Protein AF-0000000084915950 (afdb_homodimer)

Solvent-accessible surface area (backbone atoms only — not comparable to full-atom values): 34338 Å² total; per-residue (Å²): 123,91,59,50,46,78,40,72,67,52,80,90,44,51,64,62,51,41,55,48,49,73,59,24,27,57,48,52,69,70,73,28,63,78,57,55,53,75,48,46,87,81,41,51,76,55,24,35,36,32,20,43,88,83,65,45,79,61,35,37,31,56,22,21,48,57,92,46,32,37,26,25,22,84,89,46,97,45,32,25,77,32,35,38,86,81,69,47,67,74,57,46,53,49,42,49,33,39,51,22,48,52,37,39,76,69,58,32,62,33,41,36,34,26,47,58,48,61,88,67,26,68,42,54,68,33,53,62,61,50,50,38,57,60,41,64,36,43,76,78,32,45,34,50,22,34,25,27,49,51,81,38,92,70,57,62,36,68,70,45,51,51,21,28,51,47,16,54,75,68,54,50,44,79,43,80,46,87,74,58,58,62,54,42,67,70,37,40,41,56,49,35,37,72,76,68,68,39,73,65,95,58,49,71,70,51,49,53,52,47,28,70,77,34,57,86,28,40,45,37,37,38,27,23,49,82,88,42,80,41,23,34,37,35,34,40,44,46,90,48,33,37,32,46,76,40,74,41,58,67,79,68,78,77,78,53,7,50,62,40,34,50,51,50,43,41,54,70,58,79,46,43,87,30,48,34,44,30,62,40,63,40,52,40,81,72,36,62,27,37,36,43,60,64,42,48,54,51,39,32,63,32,27,30,25,40,57,43,52,32,34,40,32,50,26,81,36,36,66,56,60,58,75,24,64,42,82,127,124,92,58,48,45,77,39,72,68,52,79,89,45,51,64,61,49,41,55,46,50,72,59,26,28,57,51,53,70,71,72,28,62,75,58,54,52,74,49,48,89,80,42,50,75,55,24,35,35,31,20,42,88,84,66,44,78,60,34,38,30,56,22,21,50,56,91,46,33,37,28,26,22,84,89,46,97,46,32,26,77,33,36,39,85,79,68,47,68,76,58,47,55,49,43,52,34,38,49,22,49,52,37,40,76,68,58,31,61,33,41,36,33,26,47,58,50,63,89,66,26,68,42,55,69,33,54,60,61,49,51,37,56,59,42,63,38,43,77,76,33,45,34,51,23,35,26,28,48,50,81,38,92,71,58,63,36,68,70,43,51,49,21,28,50,47,16,54,74,66,53,50,43,78,43,82,47,87,74,58,61,61,53,42,67,70,37,42,41,55,49,34,37,72,76,67,68,40,72,64,95,59,50,73,69,52,49,53,51,48,27,69,76,34,58,87,28,40,46,38,38,36,29,22,50,82,88,42,81,40,24,36,38,35,34,40,43,46,92,47,32,37,34,47,74,42,78,41,56,67,80,66,86,73,75,55,7,49,63,39,34,50,50,49,43,40,54,70,59,78,47,44,87,31,48,34,43,31,62,40,64,40,51,39,82,74,36,61,26,35,35,44,60,64,41,49,55,50,38,32,64,32,25,30,26,40,57,44,52,30,34,40,31,49,24,83,36,36,66,56,61,58,76,22,64,43,81,126

pLDDT: mean 95.5, std 6.34, range [49.03, 98.94]

Nearest PDB structures (foldseek):
  1xe4-assembly1_A  TM=7.058E-01  e=4.282E-13  Weissella viridescens
  7z6k-assembly1_A  TM=6.991E-01  e=2.533E-13  Weissella viridescens
  7z6a-assembly1_A  TM=7.084E-01  e=4.539E-13  Weissella viridescens
  1xf8-assembly1_A  TM=6.839E-01  e=5.408E-13  Weissella viridescens
  2dps-assembly1_A  TM=6.657E-01  e=4.767E-04  Escherichia coli

Sequence (656 aa):
MEKYKVIQYQSEYYSQWNDFVAKAKNATFLFHRDFMEYHKERFQDFSLIIVDNKNRIRALLPANIVGNQLFSHQGLSYGGIIIDDTLKLDKYIILFQSLLQFLERQSISELILKPIPNFYCSNPSEEINYLLHLVKANLFRVDSTATIALKSSFQIDKSRLEGVKKAQILGLKLEKVEDCTHFWNDILIPNLKERHGLNPVHTLDEIHHLKQKFPKNILQFNVYQKEELLAGATVFVNGNVVHVQYISGIGNKNQHGALDFLFYHLLQEEFKDYAYFDFGNSNEEYGTKLNQGLHFWKEGFGARTYVHNFYSVVPKNEYLLNHVIFKKMEKYKVIQYQSEYYSQWNDFVAKAKNATFLFHRDFMEYHKERFQDFSLIIVDNKNRIRALLPANIVGNQLFSHQGLSYGGIIIDDTLKLDKYIILFQSLLQFLERQSISELILKPIPNFYCSNPSEEINYLLHLVKANLFRVDSTATIALKSSFQIDKSRLEGVKKAQILGLKLEKVEDCTHFWNDILIPNLKERHGLNPVHTLDEIHHLKQKFPKNILQFNVYQKEELLAGATVFVNGNVVHVQYISGIGNKNQHGALDFLFYHLLQEEFKDYAYFDFGNSNEEYGTKLNQGLHFWKEGFGARTYVHNFYSVVPKNEYLLNHVIFKK

Radius of gyration: 25.9 Å; Cα contacts (8 Å, |Δi|>4): 1375; chains: 2; bounding box: 64×77×58 Å

Structure (mmCIF, N/CA/C/O backbone):
data_AF-0000000084915950-model_v1
#
loop_
_entity.id
_entity.type
_entity.pdbx_description
1 polymer 'Uncharacterized protein'
#
loop_
_atom_site.group_PDB
_atom_site.id
_atom_site.type_symbol
_atom_site.label_atom_id
_atom_site.label_alt_id
_atom_site.label_comp_id
_atom_site.label_asym_id
_atom_site.label_entity_id
_atom_site.label_seq_id
_atom_site.pdbx_PDB_ins_code
_atom_site.Cartn_x
_atom_site.Cartn_y
_atom_site.Cartn_z
_atom_site.occupancy
_atom_site.B_iso_or_equiv
_atom_site.auth_seq_id
_atom_site.auth_comp_id
_atom_site.auth_asym_id
_atom_site.auth_atom_id
_atom_site.pdbx_PDB_model_num
ATOM 1 N N . MET A 1 1 ? 29.156 -15.398 0.053 1 49.03 1 MET A N 1
ATOM 2 C CA . MET A 1 1 ? 27.875 -14.695 0.084 1 49.03 1 MET A CA 1
ATOM 3 C C . MET A 1 1 ? 28.078 -13.188 0.007 1 49.03 1 MET A C 1
ATOM 5 O O . MET A 1 1 ? 29.016 -12.648 0.598 1 49.03 1 MET A O 1
ATOM 9 N N . GLU A 1 2 ? 27.578 -12.602 -1.06 1 64.25 2 GLU A N 1
ATOM 10 C CA . GLU A 1 2 ? 27.828 -11.18 -1.273 1 64.25 2 GLU A CA 1
ATOM 11 C C . GLU A 1 2 ? 27.578 -10.383 0.001 1 64.25 2 GLU A C 1
ATOM 13 O O . GLU A 1 2 ? 26.531 -10.531 0.64 1 64.25 2 GLU A O 1
ATOM 18 N N . LYS A 1 3 ? 28.656 -9.977 0.605 1 81.12 3 LYS A N 1
ATOM 19 C CA . LYS A 1 3 ? 28.531 -9.234 1.854 1 81.12 3 LYS A CA 1
ATOM 20 C C . LYS A 1 3 ? 28.516 -7.73 1.599 1 81.12 3 LYS A C 1
ATOM 22 O O . LYS A 1 3 ? 29.25 -7.238 0.738 1 81.12 3 LYS A O 1
ATOM 27 N N . TYR A 1 4 ? 27.438 -7.02 2.018 1 97 4 TYR A N 1
ATOM 28 C CA . TYR A 1 4 ? 27.312 -5.57 1.935 1 97 4 TYR A CA 1
ATOM 29 C C . TYR A 1 4 ? 28.078 -4.891 3.062 1 97 4 TYR A C 1
ATOM 31 O O . TYR A 1 4 ? 28.219 -5.445 4.156 1 97 4 TYR A O 1
ATOM 39 N N . LYS A 1 5 ? 28.719 -3.832 2.682 1 98.06 5 LYS A N 1
ATOM 40 C CA . LYS A 1 5 ? 29.391 -3 3.672 1 98.06 5 LYS A CA 1
ATOM 41 C C . LYS A 1 5 ? 28.562 -1.769 4.016 1 98.06 5 LYS A C 1
ATOM 43 O O . LYS A 1 5 ? 27.953 -1.151 3.133 1 98.06 5 LYS A O 1
ATOM 48 N N . VAL A 1 6 ? 28.531 -1.447 5.285 1 98.56 6 VAL A N 1
ATOM 49 C CA . VAL A 1 6 ? 27.781 -0.282 5.75 1 98.56 6 VAL A CA 1
ATOM 50 C C . VAL A 1 6 ? 28.75 0.819 6.168 1 98.56 6 VAL A C 1
ATOM 52 O O . VAL A 1 6 ? 29.672 0.577 6.949 1 98.56 6 VAL A O 1
ATOM 55 N N . ILE A 1 7 ? 28.516 2.023 5.621 1 97.69 7 ILE A N 1
ATOM 56 C CA . ILE A 1 7 ? 29.375 3.17 5.871 1 97.69 7 ILE A CA 1
ATOM 57 C C . ILE A 1 7 ? 28.547 4.332 6.41 1 97.69 7 ILE A C 1
ATOM 59 O O . ILE A 1 7 ? 27.438 4.582 5.941 1 97.69 7 ILE A O 1
ATOM 63 N N . GLN A 1 8 ? 29.125 4.984 7.395 1 98.12 8 GLN A N 1
ATOM 64 C CA . GLN A 1 8 ? 28.453 6.199 7.855 1 98.12 8 GLN A CA 1
ATOM 65 C C . GLN A 1 8 ? 28.672 7.348 6.875 1 98.12 8 GLN A C 1
ATOM 67 O O . GLN A 1 8 ? 29.766 7.531 6.352 1 98.12 8 GLN A O 1
ATOM 72 N N . TYR A 1 9 ? 27.688 8.102 6.668 1 98 9 TYR A N 1
ATOM 73 C CA . TYR A 1 9 ? 27.734 9.227 5.746 1 98 9 TYR A CA 1
ATOM 74 C C . TYR A 1 9 ? 28.734 10.273 6.215 1 98 9 TYR A C 1
ATOM 76 O O . TYR A 1 9 ? 28.828 10.578 7.406 1 98 9 TYR A O 1
ATOM 84 N N . GLN A 1 10 ? 29.5 10.75 5.277 1 97.06 10 GLN A N 1
ATOM 85 C CA . GLN A 1 10 ? 30.328 11.945 5.395 1 97.06 10 GLN A CA 1
ATOM 86 C C . GLN A 1 10 ? 30.109 12.898 4.227 1 97.06 10 GLN A C 1
ATOM 88 O O . GLN A 1 10 ? 29.578 12.5 3.188 1 97.06 10 GLN A O 1
ATOM 93 N N . SER A 1 11 ? 30.531 14.109 4.41 1 95.75 11 SER A N 1
ATOM 94 C CA . SER A 1 11 ? 30.219 15.156 3.438 1 95.75 11 SER A CA 1
ATOM 95 C C . SER A 1 11 ? 30.812 14.828 2.068 1 95.75 11 SER A C 1
ATOM 97 O O . SER A 1 11 ? 30.328 15.32 1.046 1 95.75 11 SER A O 1
ATOM 99 N N . GLU A 1 12 ? 31.828 13.969 2.014 1 97.38 12 GLU A N 1
ATOM 100 C CA . GLU A 1 12 ? 32.438 13.602 0.746 1 97.38 12 GLU A CA 1
ATOM 101 C C . GLU A 1 12 ? 31.484 12.805 -0.128 1 97.38 12 GLU A C 1
ATOM 103 O O . GLU A 1 12 ? 31.672 12.719 -1.344 1 97.38 12 GLU A O 1
ATOM 108 N N . TYR A 1 13 ? 30.438 12.211 0.479 1 97.75 13 TYR A N 1
ATOM 109 C CA . TYR A 1 13 ? 29.484 11.391 -0.257 1 97.75 13 TYR A CA 1
ATOM 110 C C . TYR A 1 13 ? 28.297 12.234 -0.713 1 97.75 13 TYR A C 1
ATOM 112 O O . TYR A 1 13 ? 27.312 11.695 -1.241 1 97.75 13 TYR A O 1
ATOM 120 N N . TYR A 1 14 ? 28.344 13.547 -0.558 1 97.94 14 TYR A N 1
ATOM 121 C CA . TYR A 1 14 ? 27.219 14.445 -0.811 1 97.94 14 TYR A CA 1
ATOM 122 C C . TYR A 1 14 ? 26.641 14.219 -2.201 1 97.94 14 TYR A C 1
ATOM 124 O O . TYR A 1 14 ? 25.438 13.969 -2.348 1 97.94 14 TYR A O 1
ATOM 132 N N . SER A 1 15 ? 27.453 14.203 -3.207 1 98.5 15 SER A N 1
ATOM 133 C CA . SER A 1 15 ? 26.984 14.086 -4.586 1 98.5 15 SER A CA 1
ATOM 134 C C . SER A 1 15 ? 26.453 12.688 -4.867 1 98.5 15 SER A C 1
ATOM 136 O O . SER A 1 15 ? 25.391 12.539 -5.48 1 98.5 15 SER A O 1
ATOM 138 N N . GLN A 1 16 ? 27.172 11.68 -4.414 1 98.5 16 GLN A N 1
ATOM 139 C CA . GLN A 1 16 ? 26.734 10.297 -4.637 1 98.5 16 GLN A CA 1
ATOM 140 C C . GLN A 1 16 ? 25.422 10.016 -3.938 1 98.5 16 GLN A C 1
ATOM 142 O O . GLN A 1 16 ? 24.562 9.305 -4.48 1 98.5 16 GLN A O 1
ATOM 147 N N . TRP A 1 17 ? 25.312 10.57 -2.74 1 98.62 17 TRP A N 1
ATOM 148 C CA . TRP A 1 17 ? 24.062 10.422 -1.992 1 98.62 17 TRP A CA 1
ATOM 149 C C . TRP A 1 17 ? 22.891 10.992 -2.777 1 98.62 17 TRP A C 1
ATOM 151 O O . TRP A 1 17 ? 21.891 10.297 -3.008 1 98.62 17 TRP A O 1
ATOM 161 N N . ASN A 1 18 ? 23.047 12.195 -3.207 1 98.69 18 ASN A N 1
ATOM 162 C CA . ASN A 1 18 ? 21.953 12.875 -3.904 1 98.69 18 ASN A CA 1
ATOM 163 C C . ASN A 1 18 ? 21.672 12.227 -5.254 1 98.69 18 ASN A C 1
ATOM 165 O O . ASN A 1 18 ? 20.516 12.164 -5.688 1 98.69 18 ASN A O 1
ATOM 169 N N . ASP A 1 19 ? 22.719 11.758 -5.93 1 98.69 19 ASP A N 1
ATOM 170 C CA . ASP A 1 19 ? 22.531 11.031 -7.184 1 98.69 19 ASP A CA 1
ATOM 171 C C . ASP A 1 19 ? 21.703 9.766 -6.977 1 98.69 19 ASP A C 1
ATOM 173 O O . ASP A 1 19 ? 20.859 9.43 -7.805 1 98.69 19 ASP A O 1
ATOM 177 N N . PHE A 1 20 ? 21.969 9.07 -5.914 1 98.69 20 PHE A N 1
ATOM 178 C CA . PHE A 1 20 ? 21.234 7.844 -5.617 1 98.69 20 PHE A CA 1
ATOM 179 C C . PHE A 1 20 ? 19.781 8.156 -5.273 1 98.69 20 PHE A C 1
ATOM 181 O O . PHE A 1 20 ? 18.875 7.453 -5.715 1 98.69 20 PHE A O 1
ATOM 188 N N . VAL A 1 21 ? 19.578 9.148 -4.457 1 98.5 21 VAL A N 1
ATOM 189 C CA . VAL A 1 21 ? 18.219 9.562 -4.094 1 98.5 21 VAL A CA 1
ATOM 190 C C . VAL A 1 21 ? 17.422 9.859 -5.355 1 98.5 21 VAL A C 1
ATOM 192 O O . VAL A 1 21 ? 16.25 9.477 -5.457 1 98.5 21 VAL A O 1
ATOM 195 N N . ALA A 1 22 ? 18.016 10.453 -6.34 1 97.31 22 ALA A N 1
ATOM 196 C CA . ALA A 1 22 ? 17.344 10.844 -7.578 1 97.31 22 ALA A CA 1
ATOM 197 C C . ALA A 1 22 ? 16.922 9.625 -8.383 1 97.31 22 ALA A C 1
ATOM 199 O O . ALA A 1 22 ? 15.969 9.688 -9.164 1 97.31 22 ALA A O 1
ATOM 200 N N . LYS A 1 23 ? 17.594 8.508 -8.141 1 96.5 23 LYS A N 1
ATOM 201 C CA . LYS A 1 23 ? 17.328 7.309 -8.93 1 96.5 23 LYS A CA 1
ATOM 202 C C . LYS A 1 23 ? 16.516 6.297 -8.133 1 96.5 23 LYS A C 1
ATOM 204 O O . LYS A 1 23 ? 16.016 5.32 -8.695 1 96.5 23 LYS A O 1
ATOM 209 N N . ALA A 1 24 ? 16.406 6.535 -6.883 1 97.94 24 ALA A N 1
ATOM 210 C CA . ALA A 1 24 ? 15.719 5.598 -5.996 1 97.94 24 ALA A CA 1
ATOM 211 C C . ALA A 1 24 ? 14.242 5.477 -6.371 1 97.94 24 ALA A C 1
ATOM 213 O O . ALA A 1 24 ? 13.633 6.438 -6.844 1 97.94 24 ALA A O 1
ATOM 214 N N . LYS A 1 25 ? 13.68 4.305 -6.184 1 97.62 25 LYS A N 1
ATOM 215 C CA . LYS A 1 25 ? 12.266 4.109 -6.496 1 97.62 25 LYS A CA 1
ATOM 216 C C . LYS A 1 25 ? 11.383 4.527 -5.324 1 97.62 25 LYS A C 1
ATOM 218 O O . LYS A 1 25 ? 10.164 4.645 -5.469 1 97.62 25 LYS A O 1
ATOM 223 N N . ASN A 1 26 ? 12 4.668 -4.145 1 98.06 26 ASN A N 1
ATOM 224 C CA . ASN A 1 26 ? 11.258 4.98 -2.932 1 98.06 26 ASN A CA 1
ATOM 225 C C . ASN A 1 26 ? 11.867 6.176 -2.195 1 98.06 26 ASN A C 1
ATOM 227 O O . ASN A 1 26 ? 12.109 6.105 -0.99 1 98.06 26 ASN A O 1
ATOM 231 N N . ALA A 1 27 ? 11.984 7.309 -2.9 1 97.62 27 ALA A N 1
ATOM 232 C CA . ALA A 1 27 ? 12.57 8.5 -2.291 1 97.62 27 ALA A CA 1
ATOM 233 C C . ALA A 1 27 ? 11.82 9.758 -2.725 1 97.62 27 ALA A C 1
ATOM 235 O O . ALA A 1 27 ? 11.164 9.766 -3.768 1 97.62 27 ALA A O 1
ATOM 236 N N . THR A 1 28 ? 11.875 10.773 -1.885 1 97.88 28 THR A N 1
ATOM 237 C CA . THR A 1 28 ? 11.438 12.133 -2.184 1 97.88 28 THR A CA 1
ATOM 238 C C . THR A 1 28 ? 12.57 13.125 -1.941 1 97.88 28 THR A C 1
ATOM 240 O O . THR A 1 28 ? 13.648 12.75 -1.486 1 97.88 28 THR A O 1
ATOM 243 N N . PHE A 1 29 ? 12.32 14.391 -2.232 1 97.75 29 PHE A N 1
ATOM 244 C CA . PHE A 1 29 ? 13.344 15.414 -2.055 1 97.75 29 PHE A CA 1
ATOM 245 C C . PHE A 1 29 ? 13.664 15.609 -0.578 1 97.75 29 PHE A C 1
ATOM 247 O O . PHE A 1 29 ? 14.672 16.234 -0.232 1 97.75 29 PHE A O 1
ATOM 254 N N . LEU A 1 30 ? 12.844 15.008 0.312 1 97.31 30 LEU A N 1
ATOM 255 C CA . LEU A 1 30 ? 13.109 15.086 1.744 1 97.31 30 LEU A CA 1
ATOM 256 C C . LEU A 1 30 ? 14.414 14.383 2.096 1 97.31 30 LEU A C 1
ATOM 258 O O . LEU A 1 30 ? 15 14.641 3.148 1 97.31 30 LEU A O 1
ATOM 262 N N . PHE A 1 31 ? 14.82 13.477 1.203 1 98 31 PHE A N 1
ATOM 263 C CA . PHE A 1 31 ? 16.016 12.688 1.504 1 98 31 PHE A CA 1
ATOM 264 C C . PHE A 1 31 ? 17.25 13.328 0.901 1 98 31 PHE A C 1
ATOM 266 O O . PHE A 1 31 ? 18.359 12.828 1.074 1 98 31 PHE A O 1
ATOM 273 N N . HIS A 1 32 ? 17.047 14.414 0.132 1 98 32 HIS A N 1
ATOM 274 C CA . HIS A 1 32 ? 18.172 15.188 -0.353 1 98 32 HIS A CA 1
ATOM 275 C C . HIS A 1 32 ? 18.984 15.781 0.805 1 98 32 HIS A C 1
ATOM 277 O O . HIS A 1 32 ? 18.406 16.266 1.779 1 98 32 HIS A O 1
ATOM 283 N N . ARG A 1 33 ? 20.266 15.805 0.692 1 97.75 33 ARG A N 1
ATOM 284 C CA . ARG A 1 33 ? 21.109 16.25 1.789 1 97.75 33 ARG A CA 1
ATOM 285 C C . ARG A 1 33 ? 20.844 17.703 2.133 1 97.75 33 ARG A C 1
ATOM 287 O O . ARG A 1 33 ? 20.938 18.109 3.297 1 97.75 33 ARG A O 1
ATOM 294 N N . ASP A 1 34 ? 20.484 18.516 1.191 1 96.19 34 ASP A N 1
ATOM 295 C CA . ASP A 1 34 ? 20.172 19.922 1.441 1 96.19 34 ASP A CA 1
ATOM 296 C C . ASP A 1 34 ? 18.938 20.062 2.316 1 96.19 34 ASP A C 1
ATOM 298 O O . ASP A 1 34 ? 18.797 21.047 3.061 1 96.19 34 ASP A O 1
ATOM 302 N N . PHE A 1 35 ? 18.031 19.219 2.162 1 96.38 35 PHE A N 1
ATOM 303 C CA . PHE A 1 35 ? 16.844 19.25 3.002 1 96.38 35 PHE A CA 1
ATOM 304 C C . PHE A 1 35 ? 17.141 18.719 4.395 1 96.38 35 PHE A C 1
ATOM 306 O O . PHE A 1 35 ? 16.656 19.25 5.395 1 96.38 35 PHE A O 1
ATOM 313 N N . MET A 1 36 ? 17.906 17.672 4.523 1 93.62 36 MET A N 1
ATOM 314 C CA . MET A 1 36 ? 18.156 17 5.793 1 93.62 36 MET A CA 1
ATOM 315 C C . MET A 1 36 ? 19.078 17.844 6.68 1 93.62 36 MET A C 1
ATOM 317 O O . MET A 1 36 ? 18.969 17.797 7.906 1 93.62 36 MET A O 1
ATOM 321 N N . GLU A 1 37 ? 19.906 18.562 6.148 1 88.56 37 GLU A N 1
ATOM 322 C CA . GLU A 1 37 ? 20.984 19.203 6.902 1 88.56 37 GLU A CA 1
ATOM 323 C C . GLU A 1 37 ? 20.547 20.562 7.457 1 88.56 37 GLU A C 1
ATOM 325 O O . GLU A 1 37 ? 21.25 21.141 8.289 1 88.56 37 GLU A O 1
ATOM 330 N N . TYR A 1 38 ? 19.391 20.984 7.039 1 81.5 38 TYR A N 1
ATOM 331 C CA . TYR A 1 38 ? 18.984 22.297 7.52 1 81.5 38 TYR A CA 1
ATOM 332 C C . TYR A 1 38 ? 18.766 22.281 9.031 1 81.5 38 TYR A C 1
ATOM 334 O O . TYR A 1 38 ? 18.812 23.328 9.68 1 81.5 38 TYR A O 1
ATOM 342 N N . HIS A 1 39 ? 18.609 21.156 9.656 1 79.75 39 HIS A N 1
ATOM 343 C CA . HIS A 1 39 ? 18.391 21.047 11.094 1 79.75 39 HIS A CA 1
ATOM 344 C C . HIS A 1 39 ? 19.5 20.219 11.758 1 79.75 39 HIS A C 1
ATOM 346 O O . HIS A 1 39 ? 19.234 19.469 12.695 1 79.75 39 HIS A O 1
ATOM 352 N N . LYS A 1 40 ? 20.562 20.312 11.297 1 81.06 40 LYS A N 1
ATOM 353 C CA . LYS A 1 40 ? 21.703 19.547 11.758 1 81.06 40 LYS A CA 1
ATOM 354 C C . LYS A 1 40 ? 22 19.812 13.227 1 81.06 40 LYS A C 1
ATOM 356 O O . LYS A 1 40 ? 22.594 18.969 13.922 1 81.06 40 LYS A O 1
ATOM 361 N N . GLU A 1 41 ? 21.609 20.891 13.648 1 84.12 41 GLU A N 1
ATOM 362 C CA . GLU A 1 41 ? 21.859 21.234 15.039 1 84.12 41 GLU A CA 1
ATOM 363 C C . GLU A 1 41 ? 20.922 20.5 15.977 1 84.12 41 GLU A C 1
ATOM 365 O O . GLU A 1 41 ? 21.25 20.266 17.141 1 84.12 41 GLU A O 1
ATOM 370 N N . ARG A 1 42 ? 19.844 20.094 15.484 1 87.19 42 ARG A N 1
ATOM 371 C CA . ARG A 1 42 ? 18.797 19.484 16.297 1 87.19 42 ARG A CA 1
ATOM 372 C C . ARG A 1 42 ? 18.969 17.969 16.328 1 87.19 42 ARG A C 1
ATOM 374 O O . ARG A 1 42 ? 18.594 17.312 17.312 1 87.19 42 ARG A O 1
ATOM 381 N N . PHE A 1 43 ? 19.531 17.375 15.266 1 93.06 43 PHE A N 1
ATOM 382 C CA . PHE A 1 43 ? 19.641 15.93 15.133 1 93.06 43 PHE A CA 1
ATOM 383 C C . PHE A 1 43 ? 21.094 15.523 14.859 1 93.06 43 PHE A C 1
ATOM 385 O O . PHE A 1 43 ? 21.734 16.047 13.945 1 93.06 43 PHE A O 1
ATOM 392 N N . GLN A 1 44 ? 21.578 14.609 15.68 1 95.81 44 GLN A N 1
ATOM 393 C CA . GLN A 1 44 ? 22.891 14.047 15.367 1 95.81 44 GLN A CA 1
ATOM 394 C C . GLN A 1 44 ? 22.812 13.062 14.203 1 95.81 44 GLN A C 1
ATOM 396 O O . GLN A 1 44 ? 22.312 11.945 14.359 1 95.81 44 GLN A O 1
ATOM 401 N N . ASP A 1 45 ? 23.375 13.5 13.164 1 96.56 45 ASP A N 1
ATOM 402 C CA . ASP A 1 45 ? 23.297 12.703 11.945 1 96.56 45 ASP A CA 1
ATOM 403 C C . ASP A 1 45 ? 24.047 11.375 12.109 1 96.56 45 ASP A C 1
ATOM 405 O O . ASP A 1 45 ? 25.109 11.336 12.711 1 96.56 45 ASP A O 1
ATOM 409 N N . PHE A 1 46 ? 23.484 10.359 11.703 1 97.88 46 PHE A N 1
ATOM 410 C CA . PHE A 1 46 ? 24.078 9.023 11.633 1 97.88 46 PHE A CA 1
ATOM 411 C C . PHE A 1 46 ? 23.578 8.289 10.398 1 97.88 46 PHE A C 1
ATOM 413 O O . PHE A 1 46 ? 23.188 7.121 10.484 1 97.88 46 PHE A O 1
ATOM 420 N N . SER A 1 47 ? 23.438 8.969 9.305 1 98.5 47 SER A N 1
ATOM 421 C CA . SER A 1 47 ? 23 8.383 8.039 1 98.5 47 SER A CA 1
ATOM 422 C C . SER A 1 47 ? 23.984 7.324 7.555 1 98.5 47 SER A C 1
ATOM 424 O O . SER A 1 47 ? 25.188 7.426 7.805 1 98.5 47 SER A O 1
ATOM 426 N N . LEU A 1 48 ? 23.453 6.363 6.91 1 98.88 48 LEU A N 1
ATOM 427 C CA . LEU A 1 48 ? 24.266 5.23 6.496 1 98.88 48 LEU A CA 1
ATOM 428 C C . LEU A 1 48 ? 24.172 5.008 4.992 1 98.88 48 LEU A C 1
ATOM 430 O O . LEU A 1 48 ? 23.141 5.285 4.387 1 98.88 48 LEU A O 1
ATOM 434 N N . ILE A 1 49 ? 25.25 4.555 4.441 1 98.81 49 ILE A N 1
ATOM 435 C CA . ILE A 1 49 ? 25.391 4.141 3.049 1 98.81 49 ILE A CA 1
ATOM 436 C C . ILE A 1 49 ? 25.75 2.658 2.986 1 98.81 49 ILE A C 1
ATOM 438 O O . ILE A 1 49 ? 26.656 2.205 3.695 1 98.81 49 ILE A O 1
ATOM 442 N N . ILE A 1 50 ? 25.031 1.91 2.23 1 98.81 50 ILE A N 1
ATOM 443 C CA . ILE A 1 50 ? 25.312 0.487 2.08 1 98.81 50 ILE A CA 1
ATOM 444 C C . ILE A 1 50 ? 25.859 0.213 0.677 1 98.81 50 ILE A C 1
ATOM 446 O O . ILE A 1 50 ? 25.203 0.546 -0.318 1 98.81 50 ILE A O 1
ATOM 450 N N . VAL A 1 51 ? 27.031 -0.409 0.584 1 98.38 51 VAL A N 1
ATOM 451 C CA . VAL A 1 51 ? 27.688 -0.612 -0.699 1 98.38 51 VAL A CA 1
ATOM 452 C C . VAL A 1 51 ? 27.969 -2.1 -0.911 1 98.38 51 VAL A C 1
ATOM 454 O O . VAL A 1 51 ? 28.062 -2.861 0.053 1 98.38 51 VAL A O 1
ATOM 457 N N . ASP A 1 52 ? 27.984 -2.486 -2.166 1 97.5 52 ASP A N 1
ATOM 458 C CA . ASP A 1 52 ? 28.312 -3.873 -2.494 1 97.5 52 ASP A CA 1
ATOM 459 C C . ASP A 1 52 ? 29.812 -4.082 -2.584 1 97.5 52 ASP A C 1
ATOM 461 O O . ASP A 1 52 ? 30.594 -3.215 -2.188 1 97.5 52 ASP A O 1
ATOM 465 N N . ASN A 1 53 ? 30.234 -5.277 -3.037 1 94.75 53 ASN A N 1
ATOM 466 C CA . ASN A 1 53 ? 31.656 -5.645 -3.068 1 94.75 53 ASN A CA 1
ATOM 467 C C . ASN A 1 53 ? 32.438 -4.789 -4.066 1 94.75 53 ASN A C 1
ATOM 469 O O . ASN A 1 53 ? 33.656 -4.695 -3.984 1 94.75 53 ASN A O 1
ATOM 473 N N . LYS A 1 54 ? 31.734 -4.137 -4.996 1 95.19 54 LYS A N 1
ATOM 474 C CA . LYS A 1 54 ? 32.375 -3.256 -5.969 1 95.19 54 LYS A CA 1
ATOM 475 C C . LYS A 1 54 ? 32.281 -1.795 -5.543 1 95.19 54 LYS A C 1
ATOM 477 O O . LYS A 1 54 ? 32.469 -0.89 -6.355 1 95.19 54 LYS A O 1
ATOM 482 N N . ASN A 1 55 ? 31.766 -1.553 -4.371 1 94.56 55 ASN A N 1
ATOM 483 C CA . ASN A 1 55 ? 31.625 -0.241 -3.748 1 94.56 55 ASN A CA 1
ATOM 484 C C . ASN A 1 55 ? 30.547 0.59 -4.422 1 94.56 55 ASN A C 1
ATOM 486 O O . ASN A 1 55 ? 30.594 1.821 -4.406 1 94.56 55 ASN A O 1
ATOM 490 N N . ARG A 1 56 ? 29.797 -0.094 -5.094 1 96.88 56 ARG A N 1
ATOM 491 C CA . ARG A 1 56 ? 28.625 0.603 -5.625 1 96.88 56 ARG A CA 1
ATOM 492 C C . ARG A 1 56 ? 27.547 0.771 -4.559 1 96.88 56 ARG A C 1
ATOM 494 O O . ARG A 1 56 ? 27.219 -0.183 -3.854 1 96.88 56 ARG A O 1
ATOM 501 N N . ILE A 1 57 ? 26.953 2.033 -4.43 1 98.56 57 ILE A N 1
ATOM 502 C CA . ILE A 1 57 ? 25.891 2.281 -3.467 1 98.56 57 ILE A CA 1
ATOM 503 C C . ILE A 1 57 ? 24.641 1.502 -3.867 1 98.56 57 ILE A C 1
ATOM 505 O O . ILE A 1 57 ? 24.172 1.615 -5 1 98.56 57 ILE A O 1
ATOM 509 N N . ARG A 1 58 ? 24.109 0.689 -2.945 1 98.56 58 ARG A N 1
ATOM 510 C CA . ARG A 1 58 ? 22.922 -0.125 -3.219 1 98.56 58 ARG A CA 1
ATOM 511 C C . ARG A 1 58 ? 21.734 0.347 -2.395 1 98.56 58 ARG A C 1
ATOM 513 O O . ARG A 1 58 ? 20.594 0.042 -2.723 1 98.56 58 ARG A O 1
ATOM 520 N N . ALA A 1 59 ? 22.031 1.062 -1.327 1 98.88 59 ALA A N 1
ATOM 521 C CA . ALA A 1 59 ? 20.969 1.571 -0.469 1 98.88 59 ALA A CA 1
ATOM 522 C C . ALA A 1 59 ? 21.469 2.719 0.404 1 98.88 59 ALA A C 1
ATOM 524 O O . ALA A 1 59 ? 22.672 2.885 0.591 1 98.88 59 ALA A O 1
ATOM 525 N N . LEU A 1 60 ? 20.594 3.518 0.833 1 98.88 60 LEU A N 1
ATOM 526 C CA . LEU A 1 60 ? 20.828 4.578 1.805 1 98.88 60 LEU A CA 1
ATOM 527 C C . LEU A 1 60 ? 19.859 4.465 2.982 1 98.88 60 LEU A C 1
ATOM 529 O O . LEU A 1 60 ? 18.734 3.988 2.826 1 98.88 60 LEU A O 1
ATOM 533 N N . LEU A 1 61 ? 20.281 4.855 4.148 1 98.88 61 LEU A N 1
ATOM 534 C CA . LEU A 1 61 ? 19.422 5.027 5.309 1 98.88 61 LEU A CA 1
ATOM 535 C C . LEU A 1 61 ? 19.609 6.41 5.926 1 98.88 61 LEU A C 1
ATOM 537 O O . LEU A 1 61 ? 20.531 6.617 6.723 1 98.88 61 LEU A O 1
ATOM 541 N N . PRO A 1 62 ? 18.734 7.418 5.508 1 98.56 62 PRO A N 1
ATOM 542 C CA . PRO A 1 62 ? 18.75 8.664 6.285 1 98.56 62 PRO A CA 1
ATOM 543 C C . PRO A 1 62 ? 18.422 8.438 7.758 1 98.56 62 PRO A C 1
ATOM 545 O O . PRO A 1 62 ? 17.359 7.914 8.086 1 98.56 62 PRO A O 1
ATOM 548 N N . ALA A 1 63 ? 19.344 8.844 8.641 1 98.38 63 ALA A N 1
ATOM 549 C CA . ALA A 1 63 ? 19.109 8.461 10.031 1 98.38 63 ALA A CA 1
ATOM 550 C C . ALA A 1 63 ? 19.75 9.469 10.984 1 98.38 63 ALA A C 1
ATOM 552 O O . ALA A 1 63 ? 20.641 10.234 10.594 1 98.38 63 ALA A O 1
ATOM 553 N N . ASN A 1 64 ? 19.281 9.57 12.133 1 98.06 64 ASN A N 1
ATOM 554 C CA . ASN A 1 64 ? 19.922 10.227 13.266 1 98.06 64 ASN A CA 1
ATOM 555 C C . ASN A 1 64 ? 19.969 9.305 14.484 1 98.06 64 ASN A C 1
ATOM 557 O O . ASN A 1 64 ? 19.234 8.32 14.562 1 98.06 64 ASN A O 1
ATOM 561 N N . ILE A 1 65 ? 20.828 9.617 15.414 1 98 65 ILE A N 1
ATOM 562 C CA . ILE A 1 65 ? 21.031 8.742 16.562 1 98 65 ILE A CA 1
ATOM 563 C C . ILE A 1 65 ? 20.719 9.5 17.859 1 98 65 ILE A C 1
ATOM 565 O O . ILE A 1 65 ? 21 10.703 17.953 1 98 65 ILE A O 1
ATOM 569 N N . VAL A 1 66 ? 20.078 8.906 18.766 1 97.81 66 VAL A N 1
ATOM 570 C CA . VAL A 1 66 ? 19.828 9.359 20.125 1 97.81 66 VAL A CA 1
ATOM 571 C C . VAL A 1 66 ? 20.125 8.242 21.109 1 97.81 66 VAL A C 1
ATOM 573 O O . VAL A 1 66 ? 19.406 7.242 21.172 1 97.81 66 VAL A O 1
ATOM 576 N N . GLY A 1 67 ? 21.125 8.422 21.906 1 97.19 67 GLY A N 1
ATOM 577 C CA . GLY A 1 67 ? 21.547 7.312 22.75 1 97.19 67 GLY A CA 1
ATOM 578 C C . GLY A 1 67 ? 21.969 6.09 21.953 1 97.19 67 GLY A C 1
ATOM 579 O O . GLY A 1 67 ? 22.859 6.164 21.094 1 97.19 67 GLY A O 1
ATOM 580 N N . ASN A 1 68 ? 21.328 5.039 22.25 1 97.81 68 ASN A N 1
ATOM 581 C CA . ASN A 1 68 ? 21.625 3.801 21.531 1 97.81 68 ASN A CA 1
ATOM 582 C C . ASN A 1 68 ? 20.5 3.418 20.578 1 97.81 68 ASN A C 1
ATOM 584 O O . ASN A 1 68 ? 20.328 2.246 20.25 1 97.81 68 ASN A O 1
ATOM 588 N N . GLN A 1 69 ? 19.734 4.363 20.203 1 98.56 69 GLN A N 1
ATOM 589 C CA . GLN A 1 69 ? 18.641 4.148 19.25 1 98.56 69 GLN A CA 1
ATOM 590 C C . GLN A 1 69 ? 18.906 4.891 17.953 1 98.56 69 GLN A C 1
ATOM 592 O O . GLN A 1 69 ? 19.359 6.039 17.953 1 98.56 69 GLN A O 1
ATOM 597 N N . LEU A 1 70 ? 18.781 4.219 16.891 1 98.81 70 LEU A N 1
ATOM 598 C CA . LEU A 1 70 ? 18.891 4.816 15.555 1 98.81 70 LEU A CA 1
ATOM 599 C C . LEU A 1 70 ? 17.516 5.047 14.953 1 98.81 70 LEU A C 1
ATOM 601 O O . LEU A 1 70 ? 16.656 4.164 15 1 98.81 70 LEU A O 1
ATOM 605 N N . PHE A 1 71 ? 17.25 6.23 14.406 1 98.62 71 PHE A N 1
ATOM 606 C CA . PHE A 1 71 ? 15.969 6.605 13.82 1 98.62 71 PHE A CA 1
ATOM 607 C C . PHE A 1 71 ? 16.109 6.891 12.328 1 98.62 71 PHE A C 1
ATOM 609 O O . PHE A 1 71 ? 17.078 7.531 11.906 1 98.62 71 PHE A O 1
ATOM 616 N N . SER A 1 72 ? 15.227 6.219 11.492 1 97.94 72 SER A N 1
ATOM 617 C CA . SER A 1 72 ? 15.172 6.664 10.102 1 97.94 72 SER A CA 1
ATOM 618 C C . SER A 1 72 ? 14.844 8.148 10 1 97.94 72 SER A C 1
ATOM 620 O O . SER A 1 72 ? 13.82 8.523 9.43 1 97.94 72 SER A O 1
ATOM 622 N N . HIS A 1 73 ? 15.57 8.906 10.656 1 95.25 73 HIS A N 1
ATOM 623 C CA . HIS A 1 73 ? 15.695 10.344 10.867 1 95.25 73 HIS A CA 1
ATOM 624 C C . HIS A 1 73 ? 14.422 10.922 11.461 1 95.25 73 HIS A C 1
ATOM 626 O O . HIS A 1 73 ? 13.391 11 10.789 1 95.25 73 HIS A O 1
ATOM 632 N N . GLN A 1 74 ? 14.438 11.453 12.586 1 94.19 74 GLN A N 1
ATOM 633 C CA . GLN A 1 74 ? 13.297 11.922 13.367 1 94.19 74 GLN A CA 1
ATOM 634 C C . GLN A 1 74 ? 12.719 13.203 12.781 1 94.19 74 GLN A C 1
ATOM 636 O O . GLN A 1 74 ? 11.547 13.516 12.992 1 94.19 74 GLN A O 1
ATOM 641 N N . GLY A 1 75 ? 13.5 13.891 12.031 1 92.31 75 GLY A N 1
ATOM 642 C CA . GLY A 1 75 ? 13.07 15.164 11.484 1 92.31 75 GLY A CA 1
ATOM 643 C C . GLY A 1 75 ? 12.328 15.039 10.172 1 92.31 75 GLY A C 1
ATOM 644 O O . GLY A 1 75 ? 11.859 16.031 9.617 1 92.31 75 GLY A O 1
ATOM 645 N N . LEU A 1 76 ? 12.242 13.852 9.617 1 94.56 76 LEU A N 1
ATOM 646 C CA . LEU A 1 76 ? 11.57 13.609 8.344 1 94.56 76 LEU A CA 1
ATOM 647 C C . LEU A 1 76 ? 10.219 12.938 8.562 1 94.56 76 LEU A C 1
ATOM 649 O O . LEU A 1 76 ? 10.039 12.203 9.539 1 94.56 76 LEU A O 1
ATOM 653 N N . SER A 1 77 ? 9.258 13.211 7.637 1 93.69 77 SER A N 1
ATOM 654 C CA . SER A 1 77 ? 7.914 12.648 7.723 1 93.69 77 SER A CA 1
ATOM 655 C C . SER A 1 77 ? 7.945 11.125 7.586 1 93.69 77 SER A C 1
ATOM 657 O O . SER A 1 77 ? 7.145 10.43 8.211 1 93.69 77 SER A O 1
ATOM 659 N N . TYR A 1 78 ? 8.766 10.68 6.77 1 96.56 78 TYR A N 1
ATOM 660 C CA . TYR A 1 78 ? 9.023 9.266 6.535 1 96.56 78 TYR A CA 1
ATOM 661 C C . TYR A 1 78 ? 10.484 9.039 6.156 1 96.56 78 TYR A C 1
ATOM 663 O O . TYR A 1 78 ? 11.242 9.992 5.98 1 96.56 78 TYR A O 1
ATOM 671 N N . GLY A 1 79 ? 10.875 7.871 6.207 1 97.25 79 GLY A N 1
ATOM 672 C CA . GLY A 1 79 ? 12.227 7.453 5.859 1 97.25 79 GLY A CA 1
ATOM 673 C C . GLY A 1 79 ? 12.336 5.965 5.586 1 97.25 79 GLY A C 1
ATOM 674 O O . GLY A 1 79 ? 11.547 5.406 4.824 1 97.25 79 GLY A O 1
ATOM 675 N N . GLY A 1 80 ? 13.25 5.402 6.211 1 97.5 80 GLY A N 1
ATOM 676 C CA . GLY A 1 80 ? 13.531 4 5.957 1 97.5 80 GLY A CA 1
ATOM 677 C C . GLY A 1 80 ? 14.688 3.785 5.004 1 97.5 80 GLY A C 1
ATOM 678 O O . GLY A 1 80 ? 15.492 4.695 4.781 1 97.5 80 GLY A O 1
ATOM 679 N N . ILE A 1 81 ? 14.805 2.574 4.539 1 98.75 81 ILE A N 1
ATOM 680 C CA . ILE A 1 81 ? 15.906 2.219 3.652 1 98.75 81 ILE A CA 1
ATOM 681 C C . ILE A 1 81 ? 15.547 2.576 2.213 1 98.75 81 ILE A C 1
ATOM 683 O O . ILE A 1 81 ? 14.539 2.115 1.684 1 98.75 81 ILE A O 1
ATOM 687 N N . ILE A 1 82 ? 16.375 3.396 1.609 1 98.75 82 ILE A N 1
ATOM 688 C CA . ILE A 1 82 ? 16.172 3.885 0.252 1 98.75 82 ILE A CA 1
ATOM 689 C C . ILE A 1 82 ? 16.859 2.957 -0.745 1 98.75 82 ILE A C 1
ATOM 691 O O . ILE A 1 82 ? 18.047 2.658 -0.604 1 98.75 82 ILE A O 1
ATOM 695 N N . ILE A 1 83 ? 16.109 2.531 -1.738 1 98.62 83 ILE A N 1
ATOM 696 C CA . ILE A 1 83 ? 16.656 1.613 -2.732 1 98.62 83 ILE A CA 1
ATOM 697 C C . ILE A 1 83 ? 16.172 2.014 -4.125 1 98.62 83 ILE A C 1
ATOM 699 O O . ILE A 1 83 ? 15.234 2.801 -4.262 1 98.62 83 ILE A O 1
ATOM 703 N N . ASP A 1 84 ? 16.844 1.534 -5.164 1 96.12 84 ASP A N 1
ATOM 704 C CA . ASP A 1 84 ? 16.359 1.721 -6.527 1 96.12 84 ASP A CA 1
ATOM 705 C C . ASP A 1 84 ? 15.773 0.424 -7.086 1 96.12 84 ASP A C 1
ATOM 707 O O . ASP A 1 84 ? 15.594 -0.549 -6.348 1 96.12 84 ASP A O 1
ATOM 711 N N . ASP A 1 85 ? 15.344 0.44 -8.305 1 93.81 85 ASP A N 1
ATOM 712 C CA . ASP A 1 85 ? 14.555 -0.653 -8.859 1 93.81 85 ASP A CA 1
ATOM 713 C C . ASP A 1 85 ? 15.445 -1.797 -9.336 1 93.81 85 ASP A C 1
ATOM 715 O O . ASP A 1 85 ? 14.953 -2.805 -9.844 1 93.81 85 ASP A O 1
ATOM 719 N N . THR A 1 86 ? 16.766 -1.705 -9.141 1 94.81 86 THR A N 1
ATOM 720 C CA . THR A 1 86 ? 17.672 -2.768 -9.57 1 94.81 86 THR A CA 1
ATOM 721 C C . THR A 1 86 ? 17.906 -3.768 -8.445 1 94.81 86 THR A C 1
ATOM 723 O O . THR A 1 86 ? 18.375 -4.883 -8.688 1 94.81 86 THR A O 1
ATOM 726 N N . LEU A 1 87 ? 17.672 -3.352 -7.23 1 96.81 87 LEU A N 1
ATOM 727 C CA . LEU A 1 87 ? 17.891 -4.242 -6.094 1 96.81 87 LEU A CA 1
ATOM 728 C C . LEU A 1 87 ? 16.781 -5.277 -5.992 1 96.81 87 LEU A C 1
ATOM 730 O O . LEU A 1 87 ? 15.633 -4.934 -5.727 1 96.81 87 LEU A O 1
ATOM 734 N N . LYS A 1 88 ? 17.125 -6.523 -6.137 1 96.88 88 LYS A N 1
ATOM 735 C CA . LYS A 1 88 ? 16.156 -7.625 -6.074 1 96.88 88 LYS A CA 1
ATOM 736 C C . LYS A 1 88 ? 15.961 -8.094 -4.637 1 96.88 88 LYS A C 1
ATOM 738 O O . LYS A 1 88 ? 16.812 -7.867 -3.775 1 96.88 88 LYS A O 1
ATOM 743 N N . LEU A 1 89 ? 14.883 -8.766 -4.316 1 98.19 89 LEU A N 1
ATOM 744 C CA . LEU A 1 89 ? 14.445 -9.07 -2.961 1 98.19 89 LEU A CA 1
ATOM 745 C C . LEU A 1 89 ? 15.453 -9.961 -2.246 1 98.19 89 LEU A C 1
ATOM 747 O O . LEU A 1 89 ? 15.75 -9.75 -1.067 1 98.19 89 LEU A O 1
ATOM 751 N N . ASP A 1 90 ? 15.961 -10.992 -2.904 1 97.38 90 ASP A N 1
ATOM 752 C CA . ASP A 1 90 ? 16.922 -11.891 -2.26 1 97.38 90 ASP A CA 1
ATOM 753 C C . ASP A 1 90 ? 18.156 -11.133 -1.805 1 97.38 90 ASP A C 1
ATOM 755 O O . ASP A 1 90 ? 18.672 -11.367 -0.707 1 97.38 90 ASP A O 1
ATOM 759 N N . LYS A 1 91 ? 18.641 -10.18 -2.662 1 97.44 91 LYS A N 1
ATOM 760 C CA . LYS A 1 91 ? 19.781 -9.359 -2.311 1 97.44 91 LYS A CA 1
ATOM 761 C C . LYS A 1 91 ? 19.438 -8.359 -1.206 1 97.44 91 LYS A C 1
ATOM 763 O O . LYS A 1 91 ? 20.281 -8.055 -0.356 1 97.44 91 LYS A O 1
ATOM 768 N N . TYR A 1 92 ? 18.234 -7.812 -1.264 1 98.31 92 TYR A N 1
ATOM 769 C CA . TYR A 1 92 ? 17.797 -6.891 -0.225 1 98.31 92 TYR A CA 1
ATOM 770 C C . TYR A 1 92 ? 17.766 -7.57 1.137 1 98.31 92 TYR A C 1
ATOM 772 O O . TYR A 1 92 ? 18.078 -6.949 2.154 1 98.31 92 TYR A O 1
ATOM 780 N N . ILE A 1 93 ? 17.359 -8.867 1.224 1 98.44 93 ILE A N 1
ATOM 781 C CA . ILE A 1 93 ? 17.359 -9.633 2.469 1 98.44 93 ILE A CA 1
ATOM 782 C C . ILE A 1 93 ? 18.766 -9.672 3.051 1 98.44 93 ILE A C 1
ATOM 784 O O . ILE A 1 93 ? 18.969 -9.414 4.242 1 98.44 93 ILE A O 1
ATOM 788 N N . ILE A 1 94 ? 19.719 -9.938 2.201 1 98 94 ILE A N 1
ATOM 789 C CA . ILE A 1 94 ? 21.125 -10.023 2.627 1 98 94 ILE A CA 1
ATOM 790 C C . ILE A 1 94 ? 21.609 -8.641 3.047 1 98 94 ILE A C 1
ATOM 792 O O . ILE A 1 94 ? 22.297 -8.508 4.062 1 98 94 ILE A O 1
ATOM 796 N N . LEU A 1 95 ? 21.281 -7.641 2.225 1 98.5 95 LEU A N 1
ATOM 797 C CA . LEU A 1 95 ? 21.672 -6.262 2.52 1 98.5 95 LEU A CA 1
ATOM 798 C C . LEU A 1 95 ? 21.125 -5.824 3.875 1 98.5 95 LEU A C 1
ATOM 800 O O . LEU A 1 95 ? 21.844 -5.258 4.691 1 98.5 95 LEU A O 1
ATOM 804 N N . PHE A 1 96 ? 19.875 -6.098 4.16 1 98.75 96 PHE A N 1
ATOM 805 C CA . PHE A 1 96 ? 19.219 -5.734 5.414 1 98.75 96 PHE A CA 1
ATOM 806 C C . PHE A 1 96 ? 19.875 -6.453 6.59 1 98.75 96 PHE A C 1
ATOM 808 O O . PHE A 1 96 ? 20.062 -5.867 7.656 1 98.75 96 PHE A O 1
ATOM 815 N N . GLN A 1 97 ? 20.172 -7.711 6.395 1 98.56 97 GLN A N 1
ATOM 816 C CA . GLN A 1 97 ? 20.875 -8.461 7.426 1 98.56 97 GLN A CA 1
ATOM 817 C C . GLN A 1 97 ? 22.219 -7.809 7.762 1 98.56 97 GLN A C 1
ATOM 819 O O . GLN A 1 97 ? 22.562 -7.664 8.938 1 98.56 97 GLN A O 1
ATOM 824 N N . SER A 1 98 ? 22.953 -7.426 6.723 1 98.44 98 SER A N 1
ATOM 825 C CA . SER A 1 98 ? 24.25 -6.758 6.91 1 98.44 98 SER A CA 1
ATOM 826 C C . SER A 1 98 ? 24.078 -5.457 7.691 1 98.44 98 SER A C 1
ATOM 828 O O . SER A 1 98 ? 24.906 -5.129 8.539 1 98.44 98 SER A O 1
ATOM 830 N N . LEU A 1 99 ? 23.047 -4.723 7.371 1 98.81 99 LEU A N 1
ATOM 831 C CA . LEU A 1 99 ? 22.75 -3.49 8.094 1 98.81 99 LEU A CA 1
ATOM 832 C C . LEU A 1 99 ? 22.531 -3.77 9.578 1 98.81 99 LEU A C 1
ATOM 834 O O . LEU A 1 99 ? 23.109 -3.104 10.438 1 98.81 99 LEU A O 1
ATOM 838 N N . LEU A 1 100 ? 21.672 -4.777 9.883 1 98.75 100 LEU A N 1
ATOM 839 C CA . LEU A 1 100 ? 21.375 -5.098 11.273 1 98.75 100 LEU A CA 1
ATOM 840 C C . LEU A 1 100 ? 22.625 -5.57 12.008 1 98.75 100 LEU A C 1
ATOM 842 O O . LEU A 1 100 ? 22.812 -5.23 13.18 1 98.75 100 LEU A O 1
ATOM 846 N N . GLN A 1 101 ? 23.438 -6.312 11.352 1 98.38 101 GLN A N 1
ATOM 847 C CA . GLN A 1 101 ? 24.703 -6.754 11.945 1 98.38 101 GLN A CA 1
ATOM 848 C C . GLN A 1 101 ? 25.594 -5.566 12.273 1 98.38 101 GLN A C 1
ATOM 850 O O . GLN A 1 101 ? 26.219 -5.523 13.344 1 98.38 101 GLN A O 1
ATOM 855 N N . PHE A 1 102 ? 25.734 -4.664 11.367 1 98.44 102 PHE A N 1
ATOM 856 C CA . PHE A 1 102 ? 26.516 -3.451 11.602 1 98.44 102 PHE A CA 1
ATOM 857 C C . PHE A 1 102 ? 26 -2.705 12.82 1 98.44 102 PHE A C 1
ATOM 859 O O . PHE A 1 102 ? 26.781 -2.281 13.672 1 98.44 102 PHE A O 1
ATOM 866 N N . LEU A 1 103 ? 24.688 -2.518 12.891 1 98.81 103 LEU A N 1
ATOM 867 C CA . LEU A 1 103 ? 24.078 -1.795 14.008 1 98.81 103 LEU A CA 1
ATOM 868 C C . LEU A 1 103 ? 24.359 -2.5 15.328 1 98.81 103 LEU A C 1
ATOM 870 O O . LEU A 1 103 ? 24.609 -1.847 16.344 1 98.81 103 LEU A O 1
ATOM 874 N N . GLU A 1 104 ? 24.266 -3.789 15.281 1 98 104 GLU A N 1
ATOM 875 C CA . GLU A 1 104 ? 24.578 -4.562 16.484 1 98 104 GLU A CA 1
ATOM 876 C C . GLU A 1 104 ? 26.016 -4.312 16.922 1 98 104 GLU A C 1
ATOM 878 O O . GLU A 1 104 ? 26.281 -4.125 18.109 1 98 104 GLU A O 1
ATOM 883 N N . ARG A 1 105 ? 26.922 -4.32 16.016 1 97.56 105 ARG A N 1
ATOM 884 C CA . ARG A 1 105 ? 28.328 -4.086 16.312 1 97.56 105 ARG A CA 1
ATOM 885 C C . ARG A 1 105 ? 28.547 -2.68 16.875 1 97.56 105 ARG A C 1
ATOM 887 O O . ARG A 1 105 ? 29.453 -2.451 17.672 1 97.56 105 ARG A O 1
ATOM 894 N N . GLN A 1 106 ? 27.688 -1.77 16.469 1 97.38 106 GLN A N 1
ATOM 895 C CA . GLN A 1 106 ? 27.766 -0.397 16.953 1 97.38 106 GLN A CA 1
ATOM 896 C C . GLN A 1 106 ? 27.016 -0.241 18.281 1 97.38 106 GLN A C 1
ATOM 898 O O . GLN A 1 106 ? 26.844 0.875 18.766 1 97.38 106 GLN A O 1
ATOM 903 N N . SER A 1 107 ? 26.484 -1.271 18.797 1 97.62 107 SER A N 1
ATOM 904 C CA . SER A 1 107 ? 25.781 -1.316 20.078 1 97.62 107 SER A CA 1
ATOM 905 C C . SER A 1 107 ? 24.469 -0.538 20 1 97.62 107 SER A C 1
ATOM 907 O O . SER A 1 107 ? 24.078 0.106 20.984 1 97.62 107 SER A O 1
ATOM 909 N N . ILE A 1 108 ? 23.953 -0.468 18.859 1 98.44 108 ILE A N 1
ATOM 910 C CA . ILE A 1 108 ? 22.609 0.091 18.719 1 98.44 108 ILE A CA 1
ATOM 911 C C . ILE A 1 108 ? 21.578 -0.926 19.188 1 98.44 108 ILE A C 1
ATOM 913 O O . ILE A 1 108 ? 21.562 -2.066 18.719 1 98.44 108 ILE A O 1
ATOM 917 N N . SER A 1 109 ? 20.719 -0.551 20.062 1 98.25 109 SER A N 1
ATOM 918 C CA . SER A 1 109 ? 19.766 -1.472 20.656 1 98.25 109 SER A CA 1
ATOM 919 C C . SER A 1 109 ? 18.5 -1.575 19.828 1 98.25 109 SER A C 1
ATOM 921 O O . SER A 1 109 ? 17.812 -2.605 19.844 1 98.25 109 SER A O 1
ATOM 923 N N . GLU A 1 110 ? 18.172 -0.444 19.172 1 98.56 110 GLU A N 1
ATOM 924 C CA . GLU A 1 110 ? 16.906 -0.389 18.438 1 98.56 110 GLU A CA 1
ATOM 925 C C . GLU A 1 110 ? 17.016 0.496 17.203 1 98.56 110 GLU A C 1
ATOM 927 O O . GLU A 1 110 ? 17.641 1.563 17.25 1 98.56 110 GLU A O 1
ATOM 932 N N . LEU A 1 111 ? 16.516 0.026 16.141 1 98.88 111 LEU A N 1
ATOM 933 C CA . LEU A 1 111 ? 16.328 0.792 14.914 1 98.88 111 LEU A CA 1
ATOM 934 C C . LEU A 1 111 ? 14.859 1.157 14.719 1 98.88 111 LEU A C 1
ATOM 936 O O . LEU A 1 111 ? 14.008 0.276 14.562 1 98.88 111 LEU A O 1
ATOM 940 N N . ILE A 1 112 ? 14.523 2.432 14.781 1 98.81 112 ILE A N 1
ATOM 941 C CA . ILE A 1 112 ? 13.164 2.924 14.586 1 98.81 112 ILE A CA 1
ATOM 942 C C . ILE A 1 112 ? 12.984 3.359 13.133 1 98.81 112 ILE A C 1
ATOM 944 O O . ILE A 1 112 ? 13.688 4.254 12.656 1 98.81 112 ILE A O 1
ATOM 948 N N . LEU A 1 113 ? 12.039 2.693 12.453 1 98.75 113 LEU A N 1
ATOM 949 C CA . LEU A 1 113 ? 11.836 2.934 11.031 1 98.75 113 LEU A CA 1
ATOM 950 C C . LEU A 1 113 ? 10.438 3.482 10.773 1 98.75 113 LEU A C 1
ATOM 952 O O . LEU A 1 113 ? 9.453 2.986 11.328 1 98.75 113 LEU A O 1
ATOM 956 N N . LYS A 1 114 ? 10.32 4.465 9.961 1 97.94 114 LYS A N 1
ATOM 957 C CA . LYS A 1 114 ? 9.07 4.961 9.391 1 97.94 114 LYS A CA 1
ATOM 958 C C . LYS A 1 114 ? 9.109 4.91 7.863 1 97.94 114 LYS A C 1
ATOM 960 O O . LYS A 1 114 ? 9.242 5.941 7.207 1 97.94 114 LYS A O 1
ATOM 965 N N . PRO A 1 115 ? 8.914 3.729 7.348 1 97.94 115 PRO A N 1
ATOM 966 C CA . PRO A 1 115 ? 9.023 3.568 5.898 1 97.94 115 PRO A CA 1
ATOM 967 C C . PRO A 1 115 ? 8.078 4.488 5.129 1 97.94 115 PRO A C 1
ATOM 969 O O . PRO A 1 115 ? 6.957 4.75 5.582 1 97.94 115 PRO A O 1
ATOM 972 N N . ILE A 1 116 ? 8.547 4.965 4 1 97.94 116 ILE A N 1
ATOM 973 C CA . ILE A 1 116 ? 7.77 5.828 3.113 1 97.94 116 ILE A CA 1
ATOM 974 C C . ILE A 1 116 ? 6.551 5.07 2.592 1 97.94 116 ILE A C 1
ATOM 976 O O . ILE A 1 116 ? 6.652 3.898 2.223 1 97.94 116 ILE A O 1
ATOM 980 N N . PRO A 1 117 ? 5.309 5.656 2.619 1 97.38 117 PRO A N 1
ATOM 981 C CA . PRO A 1 117 ? 4.156 4.996 2.002 1 97.38 117 PRO A CA 1
ATOM 982 C C . PRO A 1 117 ? 4.363 4.715 0.515 1 97.38 117 PRO A C 1
ATOM 984 O O . PRO A 1 117 ? 4.973 5.523 -0.192 1 97.38 117 PRO A O 1
ATOM 987 N N . ASN A 1 118 ? 3.789 3.66 0.081 1 96.44 118 ASN A N 1
ATOM 988 C CA . ASN A 1 118 ? 4.074 3.158 -1.26 1 96.44 118 ASN A CA 1
ATOM 989 C C . ASN A 1 118 ? 3.588 4.125 -2.336 1 96.44 118 ASN A C 1
ATOM 991 O O . ASN A 1 118 ? 4.156 4.184 -3.428 1 96.44 118 ASN A O 1
ATOM 995 N N . PHE A 1 119 ? 2.504 4.891 -2.111 1 96.44 119 PHE A N 1
ATOM 996 C CA . PHE A 1 119 ? 1.96 5.754 -3.15 1 96.44 119 PHE A CA 1
ATOM 997 C C . PHE A 1 119 ? 2.92 6.898 -3.461 1 96.44 119 PHE A C 1
ATOM 999 O O . PHE A 1 119 ? 2.758 7.598 -4.461 1 96.44 119 PHE A O 1
ATOM 1006 N N . TYR A 1 120 ? 4.039 7.07 -2.645 1 97.62 120 TYR A N 1
ATOM 1007 C CA . TYR A 1 120 ? 5.098 8.023 -2.951 1 97.62 120 TYR A CA 1
ATOM 1008 C C . TYR A 1 120 ? 6.141 7.406 -3.873 1 97.62 120 TYR A C 1
ATOM 1010 O O . TYR A 1 120 ? 7.016 8.109 -4.391 1 97.62 120 TYR A O 1
ATOM 1018 N N . CYS A 1 121 ? 6.105 6.105 -4.094 1 97.38 121 CYS A N 1
ATOM 1019 C CA . CYS A 1 121 ? 7.156 5.383 -4.801 1 97.38 121 CYS A CA 1
ATOM 1020 C C . CYS A 1 121 ? 6.855 5.297 -6.289 1 97.38 121 CYS A C 1
ATOM 1022 O O . CYS A 1 121 ? 5.691 5.305 -6.695 1 97.38 121 CYS A O 1
ATOM 1024 N N . SER A 1 122 ? 7.898 5.219 -7.078 1 96.25 122 SER A N 1
ATOM 1025 C CA . SER A 1 122 ? 7.734 5.156 -8.523 1 96.25 122 SER A CA 1
ATOM 1026 C C . SER A 1 122 ? 7.441 3.732 -8.992 1 96.25 122 SER A C 1
ATOM 1028 O O . SER A 1 122 ? 6.895 3.527 -10.078 1 96.25 122 SER A O 1
ATOM 1030 N N . ASN A 1 123 ? 7.84 2.748 -8.211 1 96.81 123 ASN A N 1
ATOM 1031 C CA . ASN A 1 123 ? 7.617 1.323 -8.438 1 96.81 123 ASN A CA 1
ATOM 1032 C C . ASN A 1 123 ? 7.246 0.603 -7.148 1 96.81 123 ASN A C 1
ATOM 1034 O O . ASN A 1 123 ? 7.434 1.14 -6.055 1 96.81 123 ASN A O 1
ATOM 1038 N N . PRO A 1 124 ? 6.645 -0.6 -7.336 1 97.81 124 PRO A N 1
ATOM 1039 C CA . PRO A 1 124 ? 6.379 -1.352 -6.105 1 97.81 124 PRO A CA 1
ATOM 1040 C C . PRO A 1 124 ? 7.59 -1.426 -5.184 1 97.81 124 PRO A C 1
ATOM 1042 O O . PRO A 1 124 ? 8.703 -1.71 -5.641 1 97.81 124 PRO A O 1
ATOM 1045 N N . SER A 1 125 ? 7.395 -1.156 -3.904 1 98.12 125 SER A N 1
ATOM 1046 C CA . SER A 1 125 ? 8.539 -1.014 -3.008 1 98.12 125 SER A CA 1
ATOM 1047 C C . SER A 1 125 ? 8.203 -1.518 -1.606 1 98.12 125 SER A C 1
ATOM 1049 O O . SER A 1 125 ? 8.656 -0.944 -0.612 1 98.12 125 SER A O 1
ATOM 1051 N N . GLU A 1 126 ? 7.488 -2.619 -1.445 1 98.25 126 GLU A N 1
ATOM 1052 C CA . GLU A 1 126 ? 7.094 -3.094 -0.122 1 98.25 126 GLU A CA 1
ATOM 1053 C C . GLU A 1 126 ? 8.008 -4.223 0.353 1 98.25 126 GLU A C 1
ATOM 1055 O O . GLU A 1 126 ? 7.645 -4.984 1.251 1 98.25 126 GLU A O 1
ATOM 1060 N N . GLU A 1 127 ? 9.25 -4.348 -0.25 1 98.56 127 GLU A N 1
ATOM 1061 C CA . GLU A 1 127 ? 10.211 -5.336 0.235 1 98.56 127 GLU A CA 1
ATOM 1062 C C . GLU A 1 127 ? 10.469 -5.168 1.729 1 98.56 127 GLU A C 1
ATOM 1064 O O . GLU A 1 127 ? 10.547 -6.152 2.467 1 98.56 127 GLU A O 1
ATOM 1069 N N . ILE A 1 128 ? 10.531 -3.922 2.148 1 98.62 128 ILE A N 1
ATOM 1070 C CA . ILE A 1 128 ? 10.883 -3.621 3.533 1 98.62 128 ILE A CA 1
ATOM 1071 C C . ILE A 1 128 ? 9.797 -4.148 4.465 1 98.62 128 ILE A C 1
ATOM 1073 O O . ILE A 1 128 ? 10.086 -4.59 5.578 1 98.62 128 ILE A O 1
ATOM 1077 N N . ASN A 1 129 ? 8.531 -4.066 4.023 1 98.56 129 ASN A N 1
ATOM 1078 C CA . ASN A 1 129 ? 7.441 -4.605 4.836 1 98.56 129 ASN A CA 1
ATOM 1079 C C . ASN A 1 129 ? 7.621 -6.098 5.094 1 98.56 129 ASN A C 1
ATOM 1081 O O . ASN A 1 129 ? 7.383 -6.574 6.203 1 98.56 129 ASN A O 1
ATOM 1085 N N . TYR A 1 130 ? 8.016 -6.848 4.105 1 98.69 130 TYR A N 1
ATOM 1086 C CA . TYR A 1 130 ? 8.289 -8.273 4.223 1 98.69 130 TYR A CA 1
ATOM 1087 C C . TYR A 1 130 ? 9.469 -8.523 5.16 1 98.69 130 TYR A C 1
ATOM 1089 O O . TYR A 1 130 ? 9.391 -9.375 6.051 1 98.69 130 TYR A O 1
ATOM 1097 N N . LEU A 1 131 ? 10.508 -7.73 5.02 1 98.81 131 LEU A N 1
ATOM 1098 C CA . LEU A 1 131 ? 11.711 -7.891 5.82 1 98.81 131 LEU A CA 1
ATOM 1099 C C . LEU A 1 131 ? 11.43 -7.609 7.293 1 98.81 131 LEU A C 1
ATOM 1101 O O . LEU A 1 131 ? 11.914 -8.328 8.172 1 98.81 131 LEU A O 1
ATOM 1105 N N . LEU A 1 132 ? 10.68 -6.559 7.535 1 98.88 132 LEU A N 1
ATOM 1106 C CA . LEU A 1 132 ? 10.352 -6.184 8.906 1 98.88 132 LEU A CA 1
ATOM 1107 C C . LEU A 1 132 ? 9.555 -7.285 9.594 1 98.88 132 LEU A C 1
ATOM 1109 O O . LEU A 1 132 ? 9.75 -7.551 10.781 1 98.88 132 LEU A O 1
ATOM 1113 N N . HIS A 1 133 ? 8.68 -7.914 8.836 1 98.69 133 HIS A N 1
ATOM 1114 C CA . HIS A 1 133 ? 7.938 -9.039 9.391 1 98.69 133 HIS A CA 1
ATOM 1115 C C . HIS A 1 133 ? 8.875 -10.188 9.75 1 98.69 133 HIS A C 1
ATOM 1117 O O . HIS A 1 133 ? 8.75 -10.781 10.82 1 98.69 133 HIS A O 1
ATOM 1123 N N . LEU A 1 134 ? 9.82 -10.508 8.891 1 98.75 134 LEU A N 1
ATOM 1124 C CA . LEU A 1 134 ? 10.742 -11.633 9.07 1 98.75 134 LEU A CA 1
ATOM 1125 C C . LEU A 1 134 ? 11.562 -11.469 10.344 1 98.75 134 LEU A C 1
ATOM 1127 O O . LEU A 1 134 ? 11.844 -12.445 11.031 1 98.75 134 LEU A O 1
ATOM 1131 N N . VAL A 1 135 ? 11.859 -10.25 10.648 1 98.75 135 VAL A N 1
ATOM 1132 C CA . VAL A 1 135 ? 12.734 -10.039 11.789 1 98.75 135 VAL A CA 1
ATOM 1133 C C . VAL A 1 135 ? 11.898 -9.695 13.023 1 98.75 135 VAL A C 1
ATOM 1135 O O . VAL A 1 135 ? 12.422 -9.203 14.023 1 98.75 135 VAL A O 1
ATOM 1138 N N . LYS A 1 136 ? 10.641 -9.852 12.898 1 98.38 136 LYS A N 1
ATOM 1139 C CA . LYS A 1 136 ? 9.703 -9.664 14 1 98.38 136 LYS A CA 1
ATOM 1140 C C . LYS A 1 136 ? 9.773 -8.234 14.547 1 98.38 136 LYS A C 1
ATOM 1142 O O . LYS A 1 136 ? 9.859 -8.031 15.758 1 98.38 136 LYS A O 1
ATOM 1147 N N . ALA A 1 137 ? 9.867 -7.289 13.594 1 98.75 137 ALA A N 1
ATOM 1148 C CA . ALA A 1 137 ? 9.797 -5.883 13.984 1 98.75 137 ALA A CA 1
ATOM 1149 C C . ALA A 1 137 ? 8.477 -5.574 14.695 1 98.75 137 ALA A C 1
ATOM 1151 O O . ALA A 1 137 ? 7.449 -6.176 14.383 1 98.75 137 ALA A O 1
ATOM 1152 N N . ASN A 1 138 ? 8.539 -4.684 15.625 1 98.56 138 ASN A N 1
ATOM 1153 C CA . ASN A 1 138 ? 7.348 -4.246 16.344 1 98.56 138 ASN A CA 1
ATOM 1154 C C . ASN A 1 138 ? 6.684 -3.055 15.664 1 98.56 138 ASN A C 1
ATOM 1156 O O . ASN A 1 138 ? 7.266 -1.972 15.586 1 98.56 138 ASN A O 1
ATOM 1160 N N . LEU A 1 139 ? 5.527 -3.285 15.078 1 98.62 139 LEU A N 1
ATOM 1161 C CA . LEU A 1 139 ? 4.711 -2.182 14.586 1 98.62 139 LEU A CA 1
ATOM 1162 C C . LEU A 1 139 ? 4.039 -1.445 15.742 1 98.62 139 LEU A C 1
ATOM 1164 O O . LEU A 1 139 ? 2.941 -1.816 16.172 1 98.62 139 LEU A O 1
ATOM 1168 N N . PHE A 1 140 ? 4.621 -0.323 16.172 1 98.31 140 PHE A N 1
ATOM 1169 C CA . PHE A 1 140 ? 4.18 0.234 17.453 1 98.31 140 PHE A CA 1
ATOM 1170 C C . PHE A 1 140 ? 3.262 1.431 17.219 1 98.31 140 PHE A C 1
ATOM 1172 O O . PHE A 1 140 ? 2.604 1.896 18.156 1 98.31 140 PHE A O 1
ATOM 1179 N N . ARG A 1 141 ? 3.182 1.921 16.047 1 98.44 141 ARG A N 1
ATOM 1180 C CA . ARG A 1 141 ? 2.344 3.072 15.727 1 98.44 141 ARG A CA 1
ATOM 1181 C C . ARG A 1 141 ? 1.891 3.027 14.273 1 98.44 141 ARG A C 1
ATOM 1183 O O . ARG A 1 141 ? 2.662 2.648 13.391 1 98.44 141 ARG A O 1
ATOM 1190 N N . VAL A 1 142 ? 0.662 3.27 14.008 1 98.56 142 VAL A N 1
ATOM 1191 C CA . VAL A 1 142 ? 0.083 3.441 12.68 1 98.56 142 VAL A CA 1
ATOM 1192 C C . VAL A 1 142 ? -0.729 4.734 12.633 1 98.56 142 VAL A C 1
ATOM 1194 O O . VAL A 1 142 ? -1.6 4.957 13.477 1 98.56 142 VAL A O 1
ATOM 1197 N N . ASP A 1 143 ? -0.392 5.578 11.695 1 98.12 143 ASP A N 1
ATOM 1198 C CA . ASP A 1 143 ? -1.181 6.781 11.445 1 98.12 143 ASP A CA 1
ATOM 1199 C C . ASP A 1 143 ? -2.006 6.641 10.164 1 98.12 143 ASP A C 1
ATOM 1201 O O . ASP A 1 143 ? -1.559 6.027 9.195 1 98.12 143 ASP A O 1
ATOM 1205 N N . SER A 1 144 ? -3.189 7.18 10.188 1 97.69 144 SER A N 1
ATOM 1206 C CA . SER A 1 144 ? -4.004 7.254 8.977 1 97.69 144 SER A CA 1
ATOM 1207 C C . SER A 1 144 ? -3.82 8.594 8.273 1 97.69 144 SER A C 1
ATOM 1209 O O . SER A 1 144 ? -3.785 9.641 8.914 1 97.69 144 SER A O 1
ATOM 1211 N N . THR A 1 145 ? -3.584 8.523 7.039 1 97.44 145 THR A N 1
ATOM 1212 C CA . THR A 1 145 ? -3.484 9.734 6.238 1 97.44 145 THR A CA 1
ATOM 1213 C C . THR A 1 145 ? -4.609 9.797 5.211 1 97.44 145 THR A C 1
ATOM 1215 O O . THR A 1 145 ? -5.02 8.773 4.668 1 97.44 145 THR A O 1
ATOM 1218 N N . ALA A 1 146 ? -5.172 10.992 5.023 1 98.44 146 ALA A N 1
ATOM 1219 C CA . ALA A 1 146 ? -6.223 11.219 4.035 1 98.44 146 ALA A CA 1
ATOM 1220 C C . ALA A 1 146 ? -5.625 11.578 2.678 1 98.44 146 ALA A C 1
ATOM 1222 O O . ALA A 1 146 ? -4.977 12.617 2.535 1 98.44 146 ALA A O 1
ATOM 1223 N N . THR A 1 147 ? -5.832 10.758 1.688 1 98.69 147 THR A N 1
ATOM 1224 C CA . THR A 1 147 ? -5.176 10.906 0.393 1 98.69 147 THR A CA 1
ATOM 1225 C C . THR A 1 147 ? -6.18 10.719 -0.743 1 98.69 147 THR A C 1
ATOM 1227 O O . THR A 1 147 ? -7.062 9.867 -0.663 1 98.69 147 THR A O 1
ATOM 1230 N N . ILE A 1 148 ? -6.07 11.492 -1.781 1 98.56 148 ILE A N 1
ATOM 1231 C CA . ILE A 1 148 ? -6.898 11.367 -2.979 1 98.56 148 ILE A CA 1
ATOM 1232 C C . ILE A 1 148 ? -6.07 10.789 -4.121 1 98.56 148 ILE A C 1
ATOM 1234 O O . ILE A 1 148 ? -4.98 11.289 -4.422 1 98.56 148 ILE A O 1
ATOM 1238 N N . ALA A 1 149 ? -6.527 9.672 -4.684 1 97.38 149 ALA A N 1
ATOM 1239 C CA . ALA A 1 149 ? -6.008 9.242 -5.98 1 97.38 149 ALA A CA 1
ATOM 1240 C C . ALA A 1 149 ? -6.613 10.07 -7.109 1 97.38 149 ALA A C 1
ATOM 1242 O O . ALA A 1 149 ? -7.75 9.836 -7.523 1 97.38 149 ALA A O 1
ATOM 1243 N N . LEU A 1 150 ? -5.852 10.953 -7.695 1 97.56 150 LEU A N 1
ATOM 1244 C CA . LEU A 1 150 ? -6.391 12.016 -8.531 1 97.56 150 LEU A CA 1
ATOM 1245 C C . LEU A 1 150 ? -6.789 11.484 -9.906 1 97.56 150 LEU A C 1
ATOM 1247 O O . LEU A 1 150 ? -7.559 12.125 -10.625 1 97.56 150 LEU A O 1
ATOM 1251 N N . LYS A 1 151 ? -6.246 10.352 -10.281 1 93.69 151 LYS A N 1
ATOM 1252 C CA . LYS A 1 151 ? -6.566 9.766 -11.586 1 93.69 151 LYS A CA 1
ATOM 1253 C C . LYS A 1 151 ? -7.777 8.844 -11.492 1 93.69 151 LYS A C 1
ATOM 1255 O O . LYS A 1 151 ? -8.242 8.32 -12.5 1 93.69 151 LYS A O 1
ATOM 1260 N N . SER A 1 152 ? -8.227 8.586 -10.266 1 93.19 152 SER A N 1
ATOM 1261 C CA . SER A 1 152 ? -9.453 7.824 -10.031 1 93.19 152 SER A CA 1
ATOM 1262 C C . SER A 1 152 ? -10.648 8.75 -9.844 1 93.19 152 SER A C 1
ATOM 1264 O O . SER A 1 152 ? -10.484 9.961 -9.672 1 93.19 152 SER A O 1
ATOM 1266 N N . SER A 1 153 ? -11.828 8.133 -9.906 1 92.56 153 SER A N 1
ATOM 1267 C CA . SER A 1 153 ? -13.031 8.906 -9.641 1 92.56 153 SER A CA 1
ATOM 1268 C C . SER A 1 153 ? -13.172 9.211 -8.148 1 92.56 153 SER A C 1
ATOM 1270 O O . SER A 1 153 ? -12.922 8.344 -7.309 1 92.56 153 SER A O 1
ATOM 1272 N N . PHE A 1 154 ? -13.352 10.477 -7.855 1 94.75 154 PHE A N 1
ATOM 1273 C CA . PHE A 1 154 ? -13.648 10.875 -6.484 1 94.75 154 PHE A CA 1
ATOM 1274 C C . PHE A 1 154 ? -14.68 11.992 -6.453 1 94.75 154 PHE A C 1
ATOM 1276 O O . PHE A 1 154 ? -14.859 12.711 -7.441 1 94.75 154 PHE A O 1
ATOM 1283 N N . GLN A 1 155 ? -15.398 12.07 -5.32 1 94.94 155 GLN A N 1
ATOM 1284 C CA . GLN A 1 155 ? -16.469 13.047 -5.195 1 94.94 155 GLN A CA 1
ATOM 1285 C C . GLN A 1 155 ? -16.203 14.031 -4.059 1 94.94 155 GLN A C 1
ATOM 1287 O O . GLN A 1 155 ? -15.727 13.633 -2.99 1 94.94 155 GLN A O 1
ATOM 1292 N N . ILE A 1 156 ? -16.438 15.305 -4.363 1 97.44 156 ILE A N 1
ATOM 1293 C CA . ILE A 1 156 ? -16.375 16.344 -3.34 1 97.44 156 ILE A CA 1
ATOM 1294 C C . ILE A 1 156 ? -17.766 16.578 -2.744 1 97.44 156 ILE A C 1
ATOM 1296 O O . ILE A 1 156 ? -18.75 16.719 -3.479 1 97.44 156 ILE A O 1
ATOM 1300 N N . ASP A 1 157 ? -17.812 16.609 -1.484 1 97.19 157 ASP A N 1
ATOM 1301 C CA . ASP A 1 157 ? -19.078 16.719 -0.774 1 97.19 157 ASP A CA 1
ATOM 1302 C C . ASP A 1 157 ? -19.75 18.062 -1.062 1 97.19 157 ASP A C 1
ATOM 1304 O O . ASP A 1 157 ? -19.062 19.062 -1.295 1 97.19 157 ASP A O 1
ATOM 1308 N N . LYS A 1 158 ? -21.094 18.062 -0.903 1 96.62 158 LYS A N 1
ATOM 1309 C CA . LYS A 1 158 ? -21.875 19.281 -1.108 1 96.62 158 LYS A CA 1
ATOM 1310 C C . LYS A 1 158 ? -21.469 20.375 -0.13 1 96.62 158 LYS A C 1
ATOM 1312 O O . LYS A 1 158 ? -21.453 21.562 -0.48 1 96.62 158 LYS A O 1
ATOM 1317 N N . SER A 1 159 ? -21.156 20 1.031 1 94.56 159 SER A N 1
ATOM 1318 C CA . SER A 1 159 ? -20.781 20.969 2.051 1 94.56 159 SER A CA 1
ATOM 1319 C C . SER A 1 159 ? -19.5 21.719 1.659 1 94.56 159 SER A C 1
ATOM 1321 O O . SER A 1 159 ? -19.375 22.922 1.904 1 94.56 159 SER A O 1
ATOM 1323 N N . ARG A 1 160 ? -18.516 20.984 1.074 1 96.38 160 ARG A N 1
ATOM 1324 C CA . ARG A 1 160 ? -17.312 21.625 0.579 1 96.38 160 ARG A CA 1
ATOM 1325 C C . ARG A 1 160 ? -17.641 22.594 -0.55 1 96.38 160 ARG A C 1
ATOM 1327 O O . ARG A 1 160 ? -17.109 23.719 -0.59 1 96.38 160 ARG A O 1
ATOM 1334 N N . LEU A 1 161 ? -18.531 22.234 -1.406 1 97.38 161 LEU A N 1
ATOM 1335 C CA . LEU A 1 161 ? -18.922 23.062 -2.541 1 97.38 161 LEU A CA 1
ATOM 1336 C C . LEU A 1 161 ? -19.641 24.312 -2.07 1 97.38 161 LEU A C 1
ATOM 1338 O O . LEU A 1 161 ? -19.531 25.375 -2.684 1 97.38 161 LEU A O 1
ATOM 1342 N N . GLU A 1 162 ? -20.406 24.188 -1.033 1 96.56 162 GLU A N 1
ATOM 1343 C CA . GLU A 1 162 ? -21.062 25.359 -0.438 1 96.56 162 GLU A CA 1
ATOM 1344 C C . GLU A 1 162 ? -20.031 26.375 0.056 1 96.56 162 GLU A C 1
ATOM 1346 O O . GLU A 1 162 ? -20.219 27.578 -0.091 1 96.56 162 GLU A O 1
ATOM 1351 N N . GLY A 1 163 ? -18.984 25.828 0.66 1 95.5 163 GLY A N 1
ATOM 1352 C CA . GLY A 1 163 ? -17.906 26.719 1.067 1 95.5 163 GLY A CA 1
ATOM 1353 C C . GLY A 1 163 ? -17.234 27.422 -0.098 1 95.5 163 GLY A C 1
ATOM 1354 O O . GLY A 1 163 ? -16.938 28.609 -0.013 1 95.5 163 GLY A O 1
ATOM 1355 N N . VAL A 1 164 ? -17.062 26.75 -1.146 1 97 164 VAL A N 1
ATOM 1356 C CA . VAL A 1 164 ? -16.469 27.312 -2.352 1 97 164 VAL A CA 1
ATOM 1357 C C . VAL A 1 164 ? -17.359 28.438 -2.877 1 97 164 VAL A C 1
ATOM 1359 O O . VAL A 1 164 ? -16.859 29.516 -3.217 1 97 164 VAL A O 1
ATOM 1362 N N . LYS A 1 165 ? -18.625 28.172 -2.922 1 97.25 165 LYS A N 1
ATOM 1363 C CA . LYS A 1 165 ? -19.578 29.156 -3.404 1 97.25 165 LYS A CA 1
ATOM 1364 C C . LYS A 1 165 ? -19.547 30.406 -2.527 1 97.25 165 LYS A C 1
ATOM 1366 O O . LYS A 1 165 ? -19.594 31.531 -3.035 1 97.25 165 LYS A O 1
ATOM 1371 N N . LYS A 1 166 ? -19.547 30.203 -1.276 1 96.06 166 LYS A N 1
ATOM 1372 C CA . LYS A 1 166 ? -19.469 31.328 -0.334 1 96.06 166 LYS A CA 1
ATOM 1373 C C . LYS A 1 166 ? -18.234 32.188 -0.585 1 96.06 166 LYS A C 1
ATOM 1375 O O . LYS A 1 166 ? -18.312 33.406 -0.585 1 96.06 166 LYS A O 1
ATOM 1380 N N . ALA A 1 167 ? -17.109 31.516 -0.704 1 96.69 167 ALA A N 1
ATOM 1381 C CA . ALA A 1 167 ? -15.852 32.219 -0.958 1 96.69 167 ALA A CA 1
ATOM 1382 C C . ALA A 1 167 ? -15.93 33.031 -2.246 1 96.69 167 ALA A C 1
ATOM 1384 O O . ALA A 1 167 ? -15.422 34.156 -2.309 1 96.69 167 ALA A O 1
ATOM 1385 N N . GLN A 1 168 ? -16.531 32.5 -3.229 1 96.56 168 GLN A N 1
ATOM 1386 C CA . GLN A 1 168 ? -16.672 33.156 -4.512 1 96.56 168 GLN A CA 1
ATOM 1387 C C . GLN A 1 168 ? -17.562 34.406 -4.383 1 96.56 168 GLN A C 1
ATOM 1389 O O . GLN A 1 168 ? -17.25 35.469 -4.941 1 96.56 168 GLN A O 1
ATOM 1394 N N . ILE A 1 169 ? -18.641 34.25 -3.646 1 96.75 169 ILE A N 1
ATOM 1395 C CA . ILE A 1 169 ? -19.562 35.375 -3.42 1 96.75 169 ILE A CA 1
ATOM 1396 C C . ILE A 1 169 ? -18.844 36.5 -2.688 1 96.75 169 ILE A C 1
ATOM 1398 O O . ILE A 1 169 ? -19.078 37.688 -2.971 1 96.75 169 ILE A O 1
ATOM 1402 N N . LEU A 1 170 ? -17.969 36.094 -1.807 1 95.69 170 LEU A N 1
ATOM 1403 C CA . LEU A 1 170 ? -17.25 37.094 -1.006 1 95.69 170 LEU A CA 1
ATOM 1404 C C . LEU A 1 170 ? -16.078 37.688 -1.795 1 95.69 170 LEU A C 1
ATOM 1406 O O . LEU A 1 170 ? -15.422 38.594 -1.324 1 95.69 170 LEU A O 1
ATOM 1410 N N . GLY A 1 171 ? -15.82 37.125 -2.988 1 96.75 171 GLY A N 1
ATOM 1411 C CA . GLY A 1 171 ? -14.781 37.656 -3.863 1 96.75 171 GLY A CA 1
ATOM 1412 C C . GLY A 1 171 ? -13.383 37.281 -3.416 1 96.75 171 GLY A C 1
ATOM 1413 O O . GLY A 1 171 ? -12.445 38.062 -3.562 1 96.75 171 GLY A O 1
ATOM 1414 N N . LEU A 1 172 ? -13.234 36.125 -2.805 1 97.19 172 LEU A N 1
ATOM 1415 C CA . LEU A 1 172 ? -11.914 35.688 -2.369 1 97.19 172 LEU A CA 1
ATOM 1416 C C . LEU A 1 172 ? -11.016 35.406 -3.566 1 97.19 172 LEU A C 1
ATOM 1418 O O . LEU A 1 172 ? -11.492 34.969 -4.617 1 97.19 172 LEU A O 1
ATOM 1422 N N . LYS A 1 173 ? -9.734 35.688 -3.361 1 97.62 173 LYS A N 1
ATOM 1423 C CA . LYS A 1 173 ? -8.742 35.469 -4.418 1 97.62 173 LYS A CA 1
ATOM 1424 C C . LYS A 1 173 ? -7.637 34.531 -3.947 1 97.62 173 LYS A C 1
ATOM 1426 O O . LYS A 1 173 ? -7.172 34.625 -2.809 1 97.62 173 LYS A O 1
ATOM 1431 N N . LEU A 1 174 ? -7.285 33.625 -4.805 1 97.75 174 LEU A N 1
ATOM 1432 C CA . LEU A 1 174 ? -6.188 32.688 -4.539 1 97.75 174 LEU A CA 1
ATOM 1433 C C . LEU A 1 174 ? -4.918 33.125 -5.258 1 97.75 174 LEU A C 1
ATOM 1435 O O . LEU A 1 174 ? -4.961 33.5 -6.438 1 97.75 174 LEU A O 1
ATOM 1439 N N . GLU A 1 175 ? -3.82 33.125 -4.535 1 97.88 175 GLU A N 1
ATOM 1440 C CA . GLU A 1 175 ? -2.543 33.5 -5.129 1 97.88 175 GLU A CA 1
ATOM 1441 C C . GLU A 1 175 ? -1.447 32.5 -4.773 1 97.88 175 GLU A C 1
ATOM 1443 O O . GLU A 1 175 ? -1.332 32.094 -3.617 1 97.88 175 GLU A O 1
ATOM 1448 N N . LYS A 1 176 ? -0.715 32.094 -5.773 1 97.81 176 LYS A N 1
ATOM 1449 C CA . LYS A 1 176 ? 0.554 31.406 -5.547 1 97.81 176 LYS A CA 1
ATOM 1450 C C . LYS A 1 176 ? 1.673 32.406 -5.258 1 97.81 176 LYS A C 1
ATOM 1452 O O . LYS A 1 176 ? 1.977 33.25 -6.09 1 97.81 176 LYS A O 1
ATOM 1457 N N . VAL A 1 177 ? 2.309 32.312 -4.074 1 97.5 177 VAL A N 1
ATOM 1458 C CA . VAL A 1 177 ? 3.252 33.375 -3.689 1 97.5 177 VAL A CA 1
ATOM 1459 C C . VAL A 1 177 ? 4.629 32.75 -3.441 1 97.5 177 VAL A C 1
ATOM 1461 O O . VAL A 1 177 ? 4.742 31.562 -3.158 1 97.5 177 VAL A O 1
ATOM 1464 N N . GLU A 1 178 ? 5.637 33.562 -3.477 1 96 178 GLU A N 1
ATOM 1465 C CA . GLU A 1 178 ? 7 33.094 -3.205 1 96 178 GLU A CA 1
ATOM 1466 C C . GLU A 1 178 ? 7.371 33.312 -1.739 1 96 178 GLU A C 1
ATOM 1468 O O . GLU A 1 178 ? 8.039 32.469 -1.132 1 96 178 GLU A O 1
ATOM 1473 N N . ASP A 1 179 ? 6.93 34.406 -1.276 1 96.88 179 ASP A N 1
ATOM 1474 C CA . ASP A 1 179 ? 7.254 34.812 0.095 1 96.88 179 ASP A CA 1
ATOM 1475 C C . ASP A 1 179 ? 6.242 34.219 1.081 1 96.88 179 ASP A C 1
ATOM 1477 O O . ASP A 1 179 ? 5.043 34.469 0.966 1 96.88 179 ASP A O 1
ATOM 1481 N N . CYS A 1 180 ? 6.727 33.469 2.107 1 97.88 180 CYS A N 1
ATOM 1482 C CA . CYS A 1 180 ? 5.871 32.781 3.061 1 97.88 180 CYS A CA 1
ATOM 1483 C C . CYS A 1 180 ? 5.633 33.625 4.301 1 97.88 180 CYS A C 1
ATOM 1485 O O . CYS A 1 180 ? 4.926 33.188 5.223 1 97.88 180 CYS A O 1
ATOM 1487 N N . THR A 1 181 ? 6.152 34.812 4.383 1 98.06 181 THR A N 1
ATOM 1488 C CA . THR A 1 181 ? 6.211 35.625 5.586 1 98.06 181 THR A CA 1
ATOM 1489 C C . THR A 1 181 ? 4.812 35.875 6.145 1 98.06 181 THR A C 1
ATOM 1491 O O . THR A 1 181 ? 4.559 35.625 7.324 1 98.06 181 THR A O 1
ATOM 1494 N N . HIS A 1 182 ? 3.949 36.312 5.324 1 96.75 182 HIS A N 1
ATOM 1495 C CA . HIS A 1 182 ? 2.617 36.688 5.801 1 96.75 182 HIS A CA 1
ATOM 1496 C C . HIS A 1 182 ? 1.846 35.438 6.254 1 96.75 182 HIS A C 1
ATOM 1498 O O . HIS A 1 182 ? 1.177 35.469 7.289 1 96.75 182 HIS A O 1
ATOM 1504 N N . PHE A 1 183 ? 1.903 34.406 5.504 1 97.56 183 PHE A N 1
ATOM 1505 C CA . PHE A 1 183 ? 1.226 33.188 5.91 1 97.56 183 PHE A CA 1
ATOM 1506 C C . PHE A 1 183 ? 1.773 32.656 7.238 1 97.56 183 PHE A C 1
ATOM 1508 O O . PHE A 1 183 ? 1.009 32.25 8.117 1 97.56 183 PHE A O 1
ATOM 1515 N N . TRP A 1 184 ? 3.066 32.656 7.418 1 97.62 184 TRP A N 1
ATOM 1516 C CA . TRP A 1 184 ? 3.691 32.125 8.625 1 97.62 184 TRP A CA 1
ATOM 1517 C C . TRP A 1 184 ? 3.35 33 9.836 1 97.62 184 TRP A C 1
ATOM 1519 O O . TRP A 1 184 ? 2.869 32.469 10.852 1 97.62 184 TRP A O 1
ATOM 1529 N N . ASN A 1 185 ? 3.549 34.281 9.688 1 95.88 185 ASN A N 1
ATOM 1530 C CA . ASN A 1 185 ? 3.492 35.188 10.836 1 95.88 185 ASN A CA 1
ATOM 1531 C C . ASN A 1 185 ? 2.053 35.562 11.188 1 95.88 185 ASN A C 1
ATOM 1533 O O . ASN A 1 185 ? 1.728 35.75 12.359 1 95.88 185 ASN A O 1
ATOM 1537 N N . ASP A 1 186 ? 1.201 35.625 10.219 1 94 186 ASP A N 1
ATOM 1538 C CA . ASP A 1 186 ? -0.129 36.188 10.469 1 94 186 ASP A CA 1
ATOM 1539 C C . ASP A 1 186 ? -1.146 35.062 10.719 1 94 186 ASP A C 1
ATOM 1541 O O . ASP A 1 186 ? -2.195 35.312 11.32 1 94 186 ASP A O 1
ATOM 1545 N N . ILE A 1 187 ? -0.832 33.906 10.203 1 94 187 ILE A N 1
ATOM 1546 C CA . ILE A 1 187 ? -1.869 32.906 10.266 1 94 187 ILE A CA 1
ATOM 1547 C C . ILE A 1 187 ? -1.325 31.641 10.953 1 94 187 ILE A C 1
ATOM 1549 O O . ILE A 1 187 ? -1.833 31.234 12 1 94 187 ILE A O 1
ATOM 1553 N N . LEU A 1 188 ? -0.265 31.031 10.453 1 95.19 188 LEU A N 1
ATOM 1554 C CA . LEU A 1 188 ? 0.197 29.719 10.859 1 95.19 188 LEU A CA 1
ATOM 1555 C C . LEU A 1 188 ? 0.664 29.719 12.312 1 95.19 188 LEU A C 1
ATOM 1557 O O . LEU A 1 188 ? 0.157 28.969 13.141 1 95.19 188 LEU A O 1
ATOM 1561 N N . ILE A 1 189 ? 1.593 30.594 12.648 1 95 189 ILE A N 1
ATOM 1562 C CA . ILE A 1 189 ? 2.193 30.625 13.977 1 95 189 ILE A CA 1
ATOM 1563 C C . ILE A 1 189 ? 1.132 30.984 15.016 1 95 189 ILE A C 1
ATOM 1565 O O . ILE A 1 189 ? 0.97 30.266 16.016 1 95 189 ILE A O 1
ATOM 1569 N N . PRO A 1 190 ? 0.315 32.062 14.805 1 92.06 190 PRO A N 1
ATOM 1570 C CA . PRO A 1 190 ? -0.711 32.406 15.797 1 92.06 190 PRO A CA 1
ATOM 1571 C C . PRO A 1 190 ? -1.709 31.281 16.016 1 92.06 190 PRO A C 1
ATOM 1573 O O . PRO A 1 190 ? -2.113 31.016 17.156 1 92.06 190 PRO A O 1
ATOM 1576 N N . ASN A 1 191 ? -2.109 30.609 14.977 1 89.81 191 ASN A N 1
ATOM 1577 C CA . ASN A 1 191 ? -3.078 29.516 15.102 1 89.81 191 ASN A CA 1
ATOM 1578 C C . ASN A 1 191 ? -2.502 28.344 15.875 1 89.81 191 ASN A C 1
ATOM 1580 O O . ASN A 1 191 ? -3.189 27.734 16.703 1 89.81 191 ASN A O 1
ATOM 1584 N N . LEU A 1 192 ? -1.253 27.922 15.547 1 88.44 192 LEU A N 1
ATOM 1585 C CA . LEU A 1 192 ? -0.605 26.812 16.219 1 88.44 192 LEU A CA 1
ATOM 1586 C C . LEU A 1 192 ? -0.412 27.109 17.703 1 88.44 192 LEU A C 1
ATOM 1588 O O . LEU A 1 192 ? -0.568 26.219 18.547 1 88.44 192 LEU A O 1
ATOM 1592 N N . LYS A 1 193 ? -0.114 28.328 17.969 1 87.25 193 LYS A N 1
ATOM 1593 C CA . LYS A 1 193 ? 0.069 28.734 19.359 1 87.25 193 LYS A CA 1
ATOM 1594 C C . LYS A 1 193 ? -1.251 28.688 20.125 1 87.25 193 LYS A C 1
ATOM 1596 O O . LYS A 1 193 ? -1.303 28.203 21.266 1 87.25 193 LYS A O 1
ATOM 1601 N N . GLU A 1 194 ? -2.258 29.203 19.609 1 80.88 194 GLU A N 1
ATOM 1602 C CA . GLU A 1 194 ? -3.568 29.281 20.234 1 80.88 194 GLU A CA 1
ATOM 1603 C C . GLU A 1 194 ? -4.164 27.891 20.453 1 80.88 194 GLU A C 1
ATOM 1605 O O . GLU A 1 194 ? -4.715 27.594 21.516 1 80.88 194 GLU A O 1
ATOM 1610 N N . ARG A 1 195 ? -4.086 27.062 19.531 1 75.19 195 ARG A N 1
ATOM 1611 C CA . ARG A 1 195 ? -4.789 25.797 19.547 1 75.19 195 ARG A CA 1
ATOM 1612 C C . ARG A 1 195 ? -3.979 24.734 20.281 1 75.19 195 ARG A C 1
ATOM 1614 O O . ARG A 1 195 ? -4.539 23.906 21.016 1 75.19 195 ARG A O 1
ATOM 1621 N N . HIS A 1 196 ? -2.615 24.766 20.094 1 72.31 196 HIS A N 1
ATOM 1622 C CA . HIS A 1 196 ? -1.854 23.609 20.562 1 72.31 196 HIS A CA 1
ATOM 1623 C C . HIS A 1 196 ? -0.665 24.031 21.406 1 72.31 196 HIS A C 1
ATOM 1625 O O . HIS A 1 196 ? 0.035 23.203 21.984 1 72.31 196 HIS A O 1
ATOM 1631 N N . GLY A 1 197 ? -0.533 25.281 21.469 1 73.81 197 GLY A N 1
ATOM 1632 C CA . GLY A 1 197 ? 0.664 25.75 22.141 1 73.81 197 GLY A CA 1
ATOM 1633 C C . GLY A 1 197 ? 1.947 25.312 21.469 1 73.81 197 GLY A C 1
ATOM 1634 O O . GLY A 1 197 ? 2.963 25.094 22.125 1 73.81 197 GLY A O 1
ATOM 1635 N N . LEU A 1 198 ? 1.837 25.156 20.141 1 78.19 198 LEU A N 1
ATOM 1636 C CA . LEU A 1 198 ? 2.961 24.594 19.406 1 78.19 198 LEU A CA 1
ATOM 1637 C C . LEU A 1 198 ? 3.479 25.594 18.375 1 78.19 198 LEU A C 1
ATOM 1639 O O . LEU A 1 198 ? 2.838 26.625 18.109 1 78.19 198 LEU A O 1
ATOM 1643 N N . ASN A 1 199 ? 4.738 25.406 17.906 1 83.12 199 ASN A N 1
ATOM 1644 C CA . ASN A 1 199 ? 5.32 26.078 16.734 1 83.12 199 ASN A CA 1
ATOM 1645 C C . ASN A 1 199 ? 5.367 25.141 15.531 1 83.12 199 ASN A C 1
ATOM 1647 O O . ASN A 1 199 ? 5.375 23.922 15.68 1 83.12 199 ASN A O 1
ATOM 1651 N N . PRO A 1 200 ? 5.367 25.859 14.398 1 89.25 200 PRO A N 1
ATOM 1652 C CA . PRO A 1 200 ? 5.586 25.016 13.227 1 89.25 200 PRO A CA 1
ATOM 1653 C C . PRO A 1 200 ? 6.902 24.25 13.289 1 89.25 200 PRO A C 1
ATOM 1655 O O . PRO A 1 200 ? 7.859 24.703 13.922 1 89.25 200 PRO A O 1
ATOM 1658 N N . VAL A 1 201 ? 6.922 23.094 12.594 1 86.94 201 VAL A N 1
ATOM 1659 C CA . VAL A 1 201 ? 8.117 22.25 12.547 1 86.94 201 VAL A CA 1
ATOM 1660 C C . VAL A 1 201 ? 9.258 23.016 11.891 1 86.94 201 VAL A C 1
ATOM 1662 O O . VAL A 1 201 ? 10.414 22.906 12.305 1 86.94 201 VAL A O 1
ATOM 1665 N N . HIS A 1 202 ? 8.953 23.859 10.891 1 92.62 202 HIS A N 1
ATOM 1666 C CA . HIS A 1 202 ? 9.922 24.734 10.242 1 92.62 202 HIS A CA 1
ATOM 1667 C C . HIS A 1 202 ? 9.719 26.188 10.664 1 92.62 202 HIS A C 1
ATOM 1669 O O . HIS A 1 202 ? 8.586 26.672 10.695 1 92.62 202 HIS A O 1
ATOM 1675 N N . THR A 1 203 ? 10.797 26.812 10.953 1 93.5 203 THR A N 1
ATOM 1676 C CA . THR A 1 203 ? 10.734 28.266 11.125 1 93.5 203 THR A CA 1
ATOM 1677 C C . THR A 1 203 ? 10.555 28.953 9.773 1 93.5 203 THR A C 1
ATOM 1679 O O . THR A 1 203 ? 10.727 28.328 8.727 1 93.5 203 THR A O 1
ATOM 1682 N N . LEU A 1 204 ? 10.219 30.266 9.883 1 96.62 204 LEU A N 1
ATOM 1683 C CA . LEU A 1 204 ? 10.094 31.062 8.664 1 96.62 204 LEU A CA 1
ATOM 1684 C C . LEU A 1 204 ? 11.398 31.062 7.879 1 96.62 204 LEU A C 1
ATOM 1686 O O . LEU A 1 204 ? 11.391 30.875 6.66 1 96.62 204 LEU A O 1
ATOM 1690 N N . ASP A 1 205 ? 12.547 31.25 8.562 1 95.62 205 ASP A N 1
ATOM 1691 C CA . ASP A 1 205 ? 13.852 31.266 7.906 1 95.62 205 ASP A CA 1
ATOM 1692 C C . ASP A 1 205 ? 14.156 29.906 7.258 1 95.62 205 ASP A C 1
ATOM 1694 O O . ASP A 1 205 ? 14.68 29.859 6.145 1 95.62 205 ASP A O 1
ATOM 1698 N N . GLU A 1 206 ? 13.828 28.906 7.938 1 94.38 206 GLU A N 1
ATOM 1699 C CA . GLU A 1 206 ? 14.086 27.562 7.438 1 94.38 206 GLU A CA 1
ATOM 1700 C C . GLU A 1 206 ? 13.273 27.266 6.18 1 94.38 206 GLU A C 1
ATOM 1702 O O . GLU A 1 206 ? 13.805 26.75 5.191 1 94.38 206 GLU A O 1
ATOM 1707 N N . ILE A 1 207 ? 11.977 27.609 6.223 1 97 207 ILE A N 1
ATOM 1708 C CA . ILE A 1 207 ? 11.133 27.297 5.074 1 97 207 ILE A CA 1
ATOM 1709 C C . ILE A 1 207 ? 11.555 28.141 3.875 1 97 207 ILE A C 1
ATOM 1711 O O . ILE A 1 207 ? 11.5 27.672 2.734 1 97 207 ILE A O 1
ATOM 1715 N N . HIS A 1 208 ? 11.945 29.391 4.125 1 97.62 208 HIS A N 1
ATOM 1716 C CA . HIS A 1 208 ? 12.461 30.219 3.037 1 97.62 208 HIS A CA 1
ATOM 1717 C C . HIS A 1 208 ? 13.734 29.625 2.443 1 97.62 208 HIS A C 1
ATOM 1719 O O . HIS A 1 208 ? 13.906 29.609 1.224 1 97.62 208 HIS A O 1
ATOM 1725 N N . HIS A 1 209 ? 14.594 29.156 3.314 1 96.62 209 HIS A N 1
ATOM 1726 C CA . HIS A 1 209 ? 15.828 28.516 2.863 1 96.62 209 HIS A CA 1
ATOM 1727 C C . HIS A 1 209 ? 15.523 27.281 2.014 1 96.62 209 HIS A C 1
ATOM 1729 O O . HIS A 1 209 ? 16.094 27.125 0.931 1 96.62 209 HIS A O 1
ATOM 1735 N N . LEU A 1 210 ? 14.664 26.469 2.475 1 96.94 210 LEU A N 1
ATOM 1736 C CA . LEU A 1 210 ? 14.297 25.25 1.766 1 96.94 210 LEU A CA 1
ATOM 1737 C C . LEU A 1 210 ? 13.633 25.562 0.434 1 96.94 210 LEU A C 1
ATOM 1739 O O . LEU A 1 210 ? 13.867 24.891 -0.567 1 96.94 210 LEU A O 1
ATOM 1743 N N . LYS A 1 211 ? 12.773 26.578 0.443 1 97.12 211 LYS A N 1
ATOM 1744 C CA . LYS A 1 211 ? 12.109 26.984 -0.791 1 97.12 211 LYS A CA 1
ATOM 1745 C C . LYS A 1 211 ? 13.117 27.453 -1.834 1 97.12 211 LYS A C 1
ATOM 1747 O O . LYS A 1 211 ? 12.914 27.25 -3.033 1 97.12 211 LYS A O 1
ATOM 1752 N N . GLN A 1 212 ? 14.117 28.109 -1.396 1 96.81 212 GLN A N 1
ATOM 1753 C CA . GLN A 1 212 ? 15.18 28.547 -2.301 1 96.81 212 GLN A CA 1
ATOM 1754 C C . GLN A 1 212 ? 15.914 27.344 -2.9 1 96.81 212 GLN A C 1
ATOM 1756 O O . GLN A 1 212 ? 16.25 27.344 -4.086 1 96.81 212 GLN A O 1
ATOM 1761 N N . LYS A 1 213 ? 16.172 26.359 -2.1 1 96.75 213 LYS A N 1
ATOM 1762 C CA . LYS A 1 213 ? 16.891 25.172 -2.531 1 96.75 213 LYS A CA 1
ATOM 1763 C C . LYS A 1 213 ? 16 24.281 -3.395 1 96.75 213 LYS A C 1
ATOM 1765 O O . LYS A 1 213 ? 16.5 23.594 -4.297 1 96.75 213 LYS A O 1
ATOM 1770 N N . PHE A 1 214 ? 14.711 24.266 -3.094 1 97.69 214 PHE A N 1
ATOM 1771 C CA . PHE A 1 214 ? 13.766 23.391 -3.766 1 97.69 214 PHE A CA 1
ATOM 1772 C C . PHE A 1 214 ? 12.547 24.172 -4.25 1 97.69 214 PHE A C 1
ATOM 1774 O O . PHE A 1 214 ? 11.414 23.859 -3.877 1 97.69 214 PHE A O 1
ATOM 1781 N N . PRO A 1 215 ? 12.695 25.094 -5.152 1 97.06 215 PRO A N 1
ATOM 1782 C CA . PRO A 1 215 ? 11.617 26 -5.539 1 97.06 215 PRO A CA 1
ATOM 1783 C C . PRO A 1 215 ? 10.469 25.297 -6.254 1 97.06 215 PRO A C 1
ATOM 1785 O O . PRO A 1 215 ? 9.328 25.766 -6.207 1 97.06 215 PRO A O 1
ATOM 1788 N N . LYS A 1 216 ? 10.727 24.188 -6.93 1 97.38 216 LYS A N 1
ATOM 1789 C CA . LYS A 1 216 ? 9.672 23.469 -7.641 1 97.38 216 LYS A CA 1
ATOM 1790 C C . LYS A 1 216 ? 8.953 22.484 -6.715 1 97.38 216 LYS A C 1
ATOM 1792 O O . LYS A 1 216 ? 7.867 22.016 -7.035 1 97.38 216 LYS A O 1
ATOM 1797 N N . ASN A 1 217 ? 9.555 22.188 -5.559 1 98.44 217 ASN A N 1
ATOM 1798 C CA . ASN A 1 217 ? 9.031 21.188 -4.648 1 98.44 217 ASN A CA 1
ATOM 1799 C C . ASN A 1 217 ? 8.211 21.812 -3.523 1 98.44 217 ASN A C 1
ATOM 1801 O O . ASN A 1 217 ? 7.379 21.141 -2.91 1 98.44 217 ASN A O 1
ATOM 1805 N N . ILE A 1 218 ? 8.547 23.031 -3.182 1 98.62 218 ILE A N 1
ATOM 1806 C CA . ILE A 1 218 ? 7.871 23.688 -2.076 1 98.62 218 ILE A CA 1
ATOM 1807 C C . ILE A 1 218 ? 7.113 24.922 -2.596 1 98.62 218 ILE A C 1
ATOM 1809 O O . ILE A 1 218 ? 7.727 25.891 -3.055 1 98.62 218 ILE A O 1
ATOM 1813 N N . LEU A 1 219 ? 5.812 24.875 -2.471 1 98.69 219 LEU A N 1
ATOM 1814 C CA . LEU A 1 219 ? 4.957 25.922 -3.006 1 98.69 219 LEU A CA 1
ATOM 1815 C C . LEU A 1 219 ? 4.059 26.5 -1.916 1 98.69 219 LEU A C 1
ATOM 1817 O O . LEU A 1 219 ? 3.641 25.781 -1.007 1 98.69 219 LEU A O 1
ATOM 1821 N N . GLN A 1 220 ? 3.768 27.781 -2.045 1 98.69 220 GLN A N 1
ATOM 1822 C CA . GLN A 1 220 ? 2.906 28.484 -1.098 1 98.69 220 GLN A CA 1
ATOM 1823 C C . GLN A 1 220 ? 1.685 29.078 -1.797 1 98.69 220 GLN A C 1
ATOM 1825 O O . GLN A 1 220 ? 1.815 29.766 -2.816 1 98.69 220 GLN A O 1
ATOM 1830 N N . PHE A 1 221 ? 0.519 28.75 -1.286 1 98.75 221 PHE A N 1
ATOM 1831 C CA . PHE A 1 221 ? -0.741 29.297 -1.778 1 98.75 221 PHE A CA 1
ATOM 1832 C C . PHE A 1 221 ? -1.468 30.062 -0.677 1 98.75 221 PHE A C 1
ATOM 1834 O O . PHE A 1 221 ? -1.569 29.578 0.454 1 98.75 221 PHE A O 1
ATOM 1841 N N . ASN A 1 222 ? -1.946 31.25 -0.992 1 98 222 ASN A N 1
ATOM 1842 C CA . ASN A 1 222 ? -2.68 32.094 -0.058 1 98 222 ASN A CA 1
ATOM 1843 C C . ASN A 1 222 ? -4.051 32.469 -0.607 1 98 222 ASN A C 1
ATOM 1845 O O . ASN A 1 222 ? -4.234 32.562 -1.822 1 98 222 ASN A O 1
ATOM 1849 N N . VAL A 1 223 ? -4.973 32.656 0.279 1 97.44 223 VAL A N 1
ATOM 1850 C CA . VAL A 1 223 ? -6.297 33.156 -0.068 1 97.44 223 VAL A CA 1
ATOM 1851 C C . VAL A 1 223 ? -6.527 34.5 0.604 1 97.44 223 VAL A C 1
ATOM 1853 O O . VAL A 1 223 ? -6.344 34.625 1.814 1 97.44 223 VAL A O 1
ATOM 1856 N N . TYR A 1 224 ? -7.016 35.469 -0.214 1 96.81 224 TYR A N 1
ATOM 1857 C CA . TYR A 1 224 ? -7.207 36.812 0.278 1 96.81 224 TYR A CA 1
ATOM 1858 C C . TYR A 1 224 ? -8.648 37.281 0.077 1 96.81 224 TYR A C 1
ATOM 1860 O O . TYR A 1 224 ? -9.297 36.906 -0.895 1 96.81 224 TYR A O 1
ATOM 1868 N N . GLN A 1 225 ? -9.109 38 0.989 1 95.31 225 GLN A N 1
ATOM 1869 C CA . GLN A 1 225 ? -10.219 38.906 0.753 1 95.31 225 GLN A CA 1
ATOM 1870 C C . GLN A 1 225 ? -9.734 40.375 0.673 1 95.31 225 GLN A C 1
ATOM 1872 O O . GLN A 1 225 ? -9.352 40.938 1.687 1 95.31 225 GLN A O 1
ATOM 1877 N N . LYS A 1 226 ? -9.711 40.875 -0.498 1 92.81 226 LYS A N 1
ATOM 1878 C CA . LYS A 1 226 ? -9.023 42.156 -0.732 1 92.81 226 LYS A CA 1
ATOM 1879 C C . LYS A 1 226 ? -7.559 42.062 -0.315 1 92.81 226 LYS A C 1
ATOM 1881 O O . LYS A 1 226 ? -6.812 41.25 -0.819 1 92.81 226 LYS A O 1
ATOM 1886 N N . GLU A 1 227 ? -7.195 42.719 0.782 1 91.69 227 GLU A N 1
ATOM 1887 C CA . GLU A 1 227 ? -5.793 42.719 1.174 1 91.69 227 GLU A CA 1
ATOM 1888 C C . GLU A 1 227 ? -5.574 41.875 2.428 1 91.69 227 GLU A C 1
ATOM 1890 O O . GLU A 1 227 ? -4.438 41.656 2.859 1 91.69 227 GLU A O 1
ATOM 1895 N N . GLU A 1 228 ? -6.625 41.281 2.855 1 93.5 228 GLU A N 1
ATOM 1896 C CA . GLU A 1 228 ? -6.531 40.531 4.094 1 93.5 228 GLU A CA 1
ATOM 1897 C C . GLU A 1 228 ? -6.316 39.031 3.809 1 93.5 228 GLU A C 1
ATOM 1899 O O . GLU A 1 228 ? -7.074 38.438 3.053 1 93.5 228 GLU A O 1
ATOM 1904 N N . LEU A 1 229 ? -5.254 38.531 4.41 1 95.94 229 LEU A N 1
ATOM 1905 C CA . LEU A 1 229 ? -4.969 37.094 4.273 1 95.94 229 LEU A CA 1
ATOM 1906 C C . LEU A 1 229 ? -5.898 36.281 5.152 1 95.94 229 LEU A C 1
ATOM 1908 O O . LEU A 1 229 ? -5.949 36.469 6.367 1 95.94 229 LEU A O 1
ATOM 1912 N N . LEU A 1 230 ? -6.66 35.312 4.512 1 95.69 230 LEU A N 1
ATOM 1913 C CA . LEU A 1 230 ? -7.668 34.562 5.246 1 95.69 230 LEU A CA 1
ATOM 1914 C C . LEU A 1 230 ? -7.195 33.125 5.5 1 95.69 230 LEU A C 1
ATOM 1916 O O . LEU A 1 230 ? -7.594 32.5 6.484 1 95.69 230 LEU A O 1
ATOM 1920 N N . ALA A 1 231 ? -6.418 32.562 4.578 1 96.25 231 ALA A N 1
ATOM 1921 C CA . ALA A 1 231 ? -5.98 31.172 4.668 1 96.25 231 ALA A CA 1
ATOM 1922 C C . ALA A 1 231 ? -4.773 30.922 3.77 1 96.25 231 ALA A C 1
ATOM 1924 O O . ALA A 1 231 ? -4.457 31.734 2.9 1 96.25 231 ALA A O 1
ATOM 1925 N N . GLY A 1 232 ? -4.148 29.828 4.004 1 97.44 232 GLY A N 1
ATOM 1926 C CA . GLY A 1 232 ? -3.039 29.422 3.162 1 97.44 232 GLY A CA 1
ATOM 1927 C C . GLY A 1 232 ? -2.65 27.969 3.352 1 97.44 232 GLY A C 1
ATOM 1928 O O . GLY A 1 232 ? -3.096 27.312 4.301 1 97.44 232 GLY A O 1
ATOM 1929 N N . ALA A 1 233 ? -1.9 27.453 2.424 1 98.25 233 ALA A N 1
ATOM 1930 C CA . ALA A 1 233 ? -1.337 26.109 2.482 1 98.25 233 ALA A CA 1
ATOM 1931 C C . ALA A 1 233 ? 0.054 26.062 1.857 1 98.25 233 ALA A C 1
ATOM 1933 O O . ALA A 1 233 ? 0.3 26.703 0.832 1 98.25 233 ALA A O 1
ATOM 1934 N N . THR A 1 234 ? 0.977 25.469 2.533 1 98.56 234 THR A N 1
ATOM 1935 C CA . THR A 1 234 ? 2.271 25.094 1.971 1 98.56 234 THR A CA 1
ATOM 1936 C C . THR A 1 234 ? 2.268 23.656 1.498 1 98.56 234 THR A C 1
ATOM 1938 O O . THR A 1 234 ? 1.948 22.734 2.268 1 98.56 234 THR A O 1
ATOM 1941 N N . VAL A 1 235 ? 2.621 23.422 0.216 1 98.5 235 VAL A N 1
ATOM 1942 C CA . VAL A 1 235 ? 2.57 22.047 -0.287 1 98.5 235 VAL A CA 1
ATOM 1943 C C . VAL A 1 235 ? 3.969 21.609 -0.709 1 98.5 235 VAL A C 1
ATOM 1945 O O . VAL A 1 235 ? 4.766 22.406 -1.192 1 98.5 235 VAL A O 1
ATOM 1948 N N . PHE A 1 236 ? 4.273 20.359 -0.438 1 98.56 236 PHE A N 1
ATOM 1949 C CA . PHE A 1 236 ? 5.461 19.672 -0.92 1 98.56 236 PHE A CA 1
ATOM 1950 C C . PHE A 1 236 ? 5.125 18.797 -2.119 1 98.56 236 PHE A C 1
ATOM 1952 O O . PHE A 1 236 ? 4.27 17.906 -2.025 1 98.56 236 PHE A O 1
ATOM 1959 N N . VAL A 1 237 ? 5.797 19.078 -3.207 1 98.56 237 VAL A N 1
ATOM 1960 C CA . VAL A 1 237 ? 5.547 18.344 -4.449 1 98.56 237 VAL A CA 1
ATOM 1961 C C . VAL A 1 237 ? 6.703 17.391 -4.73 1 98.56 237 VAL A C 1
ATOM 1963 O O . VAL A 1 237 ? 7.855 17.812 -4.82 1 98.56 237 VAL A O 1
ATOM 1966 N N . ASN A 1 238 ? 6.441 16.125 -4.805 1 96.94 238 ASN A N 1
ATOM 1967 C CA . ASN A 1 238 ? 7.41 15.102 -5.172 1 96.94 238 ASN A CA 1
ATOM 1968 C C . ASN A 1 238 ? 6.934 14.289 -6.371 1 96.94 238 ASN A C 1
ATOM 1970 O O . ASN A 1 238 ? 6.195 13.312 -6.211 1 96.94 238 ASN A O 1
ATOM 1974 N N . GLY A 1 239 ? 7.562 14.594 -7.559 1 93.94 239 GLY A N 1
ATOM 1975 C CA . GLY A 1 239 ? 7.047 13.945 -8.758 1 93.94 239 GLY A CA 1
ATOM 1976 C C . GLY A 1 239 ? 5.574 14.234 -9 1 93.94 239 GLY A C 1
ATOM 1977 O O . GLY A 1 239 ? 5.18 15.398 -9.133 1 93.94 239 GLY A O 1
ATOM 1978 N N . ASN A 1 240 ? 4.773 13.25 -8.953 1 95.5 240 ASN A N 1
ATOM 1979 C CA . ASN A 1 240 ? 3.344 13.398 -9.219 1 95.5 240 ASN A CA 1
ATOM 1980 C C . ASN A 1 240 ? 2.523 13.281 -7.938 1 95.5 240 ASN A C 1
ATOM 1982 O O . ASN A 1 240 ? 1.325 13 -7.988 1 95.5 240 ASN A O 1
ATOM 1986 N N . VAL A 1 241 ? 3.166 13.438 -6.82 1 98.25 241 VAL A N 1
ATOM 1987 C CA . VAL A 1 241 ? 2.479 13.391 -5.535 1 98.25 241 VAL A CA 1
ATOM 1988 C C . VAL A 1 241 ? 2.602 14.742 -4.832 1 98.25 241 VAL A C 1
ATOM 1990 O O . VAL A 1 241 ? 3.699 15.289 -4.723 1 98.25 241 VAL A O 1
ATOM 1993 N N . VAL A 1 242 ? 1.472 15.258 -4.367 1 98.75 242 VAL A N 1
ATOM 1994 C CA . VAL A 1 242 ? 1.41 16.516 -3.648 1 98.75 242 VAL A CA 1
ATOM 1995 C C . VAL A 1 242 ? 1.029 16.266 -2.191 1 98.75 242 VAL A C 1
ATOM 1997 O O . VAL A 1 242 ? 0.023 15.617 -1.911 1 98.75 242 VAL A O 1
ATOM 2000 N N . HIS A 1 243 ? 1.826 16.734 -1.3 1 98.62 243 HIS A N 1
ATOM 2001 C CA . HIS A 1 243 ? 1.549 16.641 0.129 1 98.62 243 HIS A CA 1
ATOM 2002 C C . HIS A 1 243 ? 1.3 18.016 0.729 1 98.62 243 HIS A C 1
ATOM 2004 O O . HIS A 1 243 ? 2.072 18.953 0.495 1 98.62 243 HIS A O 1
ATOM 2010 N N . VAL A 1 244 ? 0.23 18.156 1.483 1 98.38 244 VAL A N 1
ATOM 2011 C CA . VAL A 1 244 ? -0.02 19.406 2.199 1 98.38 244 VAL A CA 1
ATOM 2012 C C . VAL A 1 244 ? 0.76 19.406 3.512 1 98.38 244 VAL A C 1
ATOM 2014 O O . VAL A 1 244 ? 0.393 18.719 4.461 1 98.38 244 VAL A O 1
ATOM 2017 N N . GLN A 1 245 ? 1.733 20.234 3.574 1 97.12 245 GLN A N 1
ATOM 2018 C CA . GLN A 1 245 ? 2.598 20.266 4.75 1 97.12 245 GLN A CA 1
ATOM 2019 C C . GLN A 1 245 ? 2.012 21.172 5.836 1 97.12 245 GLN A C 1
ATOM 2021 O O . GLN A 1 245 ? 2.076 20.844 7.02 1 97.12 245 GLN A O 1
ATOM 2026 N N . TYR A 1 246 ? 1.524 22.328 5.422 1 96.62 246 TYR A N 1
ATOM 2027 C CA . TYR A 1 246 ? 0.868 23.25 6.34 1 96.62 246 TYR A CA 1
ATOM 2028 C C . TYR A 1 246 ? -0.475 23.703 5.785 1 96.62 246 TYR A C 1
ATOM 2030 O O . TYR A 1 246 ? -0.594 24 4.59 1 96.62 246 TYR A O 1
ATOM 2038 N N . ILE A 1 247 ? -1.417 23.688 6.586 1 95.62 247 ILE A N 1
ATOM 2039 C CA . ILE A 1 247 ? -2.744 24.234 6.312 1 95.62 247 ILE A CA 1
ATOM 2040 C C . ILE A 1 247 ? -3.205 25.094 7.492 1 95.62 247 ILE A C 1
ATOM 2042 O O . ILE A 1 247 ? -3.17 24.641 8.641 1 95.62 247 ILE A O 1
ATOM 2046 N N . SER A 1 248 ? -3.584 26.281 7.207 1 94.31 248 SER A N 1
ATOM 2047 C CA . SER A 1 248 ? -4.086 27.141 8.281 1 94.31 248 SER A CA 1
ATOM 2048 C C . SER A 1 248 ? -5 28.234 7.738 1 94.31 248 SER A C 1
ATOM 2050 O O . SER A 1 248 ? -4.844 28.672 6.598 1 94.31 248 SER A O 1
ATOM 2052 N N . GLY A 1 249 ? -5.941 28.656 8.422 1 93 249 GLY A N 1
ATOM 2053 C CA . GLY A 1 249 ? -6.863 29.734 8.094 1 93 249 GLY A CA 1
ATOM 2054 C C . GLY A 1 249 ? -7.395 30.453 9.32 1 93 249 GLY A C 1
ATOM 2055 O O . GLY A 1 249 ? -7.246 29.969 10.445 1 93 249 GLY A O 1
ATOM 2056 N N . ILE A 1 250 ? -7.914 31.641 9.016 1 86.69 250 ILE A N 1
ATOM 2057 C CA . ILE A 1 250 ? -8.445 32.469 10.102 1 86.69 250 ILE A CA 1
ATOM 2058 C C . ILE A 1 250 ? -9.859 32 10.445 1 86.69 250 ILE A C 1
ATOM 2060 O O . ILE A 1 250 ? -10.633 31.609 9.562 1 86.69 250 ILE A O 1
ATOM 2064 N N . GLY A 1 251 ? -10.203 32.312 11.742 1 73.5 251 GLY A N 1
ATOM 2065 C CA . GLY A 1 251 ? -11.562 32.094 12.219 1 73.5 251 GLY A CA 1
ATOM 2066 C C . GLY A 1 251 ? -11.883 30.625 12.43 1 73.5 251 GLY A C 1
ATOM 2067 O O . GLY A 1 251 ? -11.008 29.766 12.328 1 73.5 251 GLY A O 1
ATOM 2068 N N . ASN A 1 252 ? -13.055 30.641 13.094 1 63.31 252 ASN A N 1
ATOM 2069 C CA . ASN A 1 252 ? -13.578 29.297 13.312 1 63.31 252 ASN A CA 1
ATOM 2070 C C . ASN A 1 252 ? -14.555 28.891 12.219 1 63.31 252 ASN A C 1
ATOM 2072 O O . ASN A 1 252 ? -15.039 29.734 11.461 1 63.31 252 ASN A O 1
ATOM 2076 N N . LYS A 1 253 ? -14.906 27.547 12.109 1 57.72 253 LYS A N 1
ATOM 2077 C CA . LYS A 1 253 ? -15.992 26.906 11.367 1 57.72 253 LYS A CA 1
ATOM 2078 C C . LYS A 1 253 ? -16.219 27.609 10.023 1 57.72 253 LYS A C 1
ATOM 2080 O O . LYS A 1 253 ? -16.672 28.75 9.977 1 57.72 253 LYS A O 1
ATOM 2085 N N . ASN A 1 254 ? -15.859 27.25 8.867 1 63.16 254 ASN A N 1
ATOM 2086 C CA . ASN A 1 254 ? -16.047 27.562 7.453 1 63.16 254 ASN A CA 1
ATOM 2087 C C . ASN A 1 254 ? -16.75 28.906 7.262 1 63.16 254 ASN A C 1
ATOM 2089 O O . ASN A 1 254 ? -17.594 29.047 6.383 1 63.16 254 ASN A O 1
ATOM 2093 N N . GLN A 1 255 ? -16.406 30 8.078 1 75.69 255 GLN A N 1
ATOM 2094 C CA . GLN A 1 255 ? -17.031 31.312 8.07 1 75.69 255 GLN A CA 1
ATOM 2095 C C . GLN A 1 255 ? -17.016 31.922 6.668 1 75.69 255 GLN A C 1
ATOM 2097 O O . GLN A 1 255 ? -18.031 32.438 6.195 1 75.69 255 GLN A O 1
ATOM 2102 N N . HIS A 1 256 ? -15.938 31.781 6.043 1 88.25 256 HIS A N 1
ATOM 2103 C CA . HIS A 1 256 ? -15.836 32.406 4.734 1 88.25 256 HIS A CA 1
ATOM 2104 C C . HIS A 1 256 ? -15.5 31.391 3.652 1 88.25 256 HIS A C 1
ATOM 2106 O O . HIS A 1 256 ? -15.391 31.75 2.475 1 88.25 256 HIS A O 1
ATOM 2112 N N . GLY A 1 257 ? -15.266 30.156 4.023 1 93.75 257 GLY A N 1
ATOM 2113 C CA . GLY A 1 257 ? -15.055 29.109 3.037 1 93.75 257 GLY A CA 1
ATOM 2114 C C . GLY A 1 257 ? -13.688 29.188 2.379 1 93.75 257 GLY A C 1
ATOM 2115 O O . GLY A 1 257 ? -13.492 28.641 1.29 1 93.75 257 GLY A O 1
ATOM 2116 N N . ALA A 1 258 ? -12.758 29.922 2.971 1 96.19 258 ALA A N 1
ATOM 2117 C CA . ALA A 1 258 ? -11.453 30.188 2.361 1 96.19 258 ALA A CA 1
ATOM 2118 C C . ALA A 1 258 ? -10.688 28.891 2.111 1 96.19 258 ALA A C 1
ATOM 2120 O O . ALA A 1 258 ? -10.117 28.703 1.034 1 96.19 258 ALA A O 1
ATOM 2121 N N . LEU A 1 259 ? -10.688 28.016 3.096 1 96.44 259 LEU A N 1
ATOM 2122 C CA . LEU A 1 259 ? -9.961 26.766 2.941 1 96.44 259 LEU A CA 1
ATOM 2123 C C . LEU A 1 259 ? -10.633 25.859 1.909 1 96.44 259 LEU A C 1
ATOM 2125 O O . LEU A 1 259 ? -9.953 25.203 1.117 1 96.44 259 LEU A O 1
ATOM 2129 N N . ASP A 1 260 ? -11.969 25.828 1.897 1 96.94 260 ASP A N 1
ATOM 2130 C CA . ASP A 1 260 ? -12.68 25.047 0.885 1 96.94 260 ASP A CA 1
ATOM 2131 C C . ASP A 1 260 ? -12.359 25.547 -0.52 1 96.94 260 ASP A C 1
ATOM 2133 O O . ASP A 1 260 ? -12.117 24.766 -1.431 1 96.94 260 ASP A O 1
ATOM 2137 N N . PHE A 1 261 ? -12.359 26.844 -0.637 1 97.62 261 PHE A N 1
ATOM 2138 C CA . PHE A 1 261 ? -12.031 27.484 -1.9 1 97.62 261 PHE A CA 1
ATOM 2139 C C . PHE A 1 261 ? -10.609 27.156 -2.328 1 97.62 261 PHE A C 1
ATOM 2141 O O . PHE A 1 261 ? -10.375 26.797 -3.484 1 97.62 261 PHE A O 1
ATOM 2148 N N . LEU A 1 262 ? -9.695 27.266 -1.437 1 98.12 262 LEU A N 1
ATOM 2149 C CA . LEU A 1 262 ? -8.289 26.969 -1.684 1 98.12 262 LEU A CA 1
ATOM 2150 C C . LEU A 1 262 ? -8.109 25.547 -2.203 1 98.12 262 LEU A C 1
ATOM 2152 O O . LEU A 1 262 ? -7.539 25.344 -3.275 1 98.12 262 LEU A O 1
ATOM 2156 N N . PHE A 1 263 ? -8.633 24.562 -1.551 1 98.31 263 PHE A N 1
ATOM 2157 C CA . PHE A 1 263 ? -8.336 23.156 -1.856 1 98.31 263 PHE A CA 1
ATOM 2158 C C . PHE A 1 263 ? -9.156 22.688 -3.053 1 98.31 263 PHE A C 1
ATOM 2160 O O . PHE A 1 263 ? -8.711 21.828 -3.816 1 98.31 263 PHE A O 1
ATOM 2167 N N . TYR A 1 264 ? -10.336 23.297 -3.207 1 98.19 264 TYR A N 1
ATOM 2168 C CA . TYR A 1 264 ? -11.047 23.031 -4.453 1 98.19 264 TYR A CA 1
ATOM 2169 C C . TYR A 1 264 ? -10.203 23.438 -5.656 1 98.19 264 TYR A C 1
ATOM 2171 O O . TYR A 1 264 ? -10.086 22.672 -6.621 1 98.19 264 TYR A O 1
ATOM 2179 N N . HIS A 1 265 ? -9.602 24.594 -5.57 1 98.06 265 HIS A N 1
ATOM 2180 C CA . HIS A 1 265 ? -8.758 25.094 -6.652 1 98.06 265 HIS A CA 1
ATOM 2181 C C . HIS A 1 265 ? -7.527 24.203 -6.832 1 98.06 265 HIS A C 1
ATOM 2183 O O . HIS A 1 265 ? -7.148 23.875 -7.961 1 98.06 265 HIS A O 1
ATOM 2189 N N . LEU A 1 266 ? -6.867 23.844 -5.727 1 98.69 266 LEU A N 1
ATOM 2190 C CA . LEU A 1 266 ? -5.676 23.016 -5.812 1 98.69 266 LEU A CA 1
ATOM 2191 C C . LEU A 1 266 ? -5.992 21.688 -6.488 1 98.69 266 LEU A C 1
ATOM 2193 O O . LEU A 1 266 ? -5.227 21.219 -7.328 1 98.69 266 LEU A O 1
ATOM 2197 N N . LEU A 1 267 ? -7.148 21.078 -6.195 1 98.31 267 LEU A N 1
ATOM 2198 C CA . LEU A 1 267 ? -7.523 19.766 -6.672 1 98.31 267 LEU A CA 1
ATOM 2199 C C . LEU A 1 267 ? -8.008 19.812 -8.117 1 98.31 267 LEU A C 1
ATOM 2201 O O . LEU A 1 267 ? -7.684 18.938 -8.922 1 98.31 267 LEU A O 1
ATOM 2205 N N . GLN A 1 268 ? -8.734 20.828 -8.484 1 96.69 268 GLN A N 1
ATOM 2206 C CA . GLN A 1 268 ? -9.445 20.859 -9.758 1 96.69 268 GLN A CA 1
ATOM 2207 C C . GLN A 1 268 ? -8.641 21.594 -10.828 1 96.69 268 GLN A C 1
ATOM 2209 O O . GLN A 1 268 ? -8.891 21.438 -12.023 1 96.69 268 GLN A O 1
ATOM 2214 N N . GLU A 1 269 ? -7.699 22.406 -10.406 1 97.06 269 GLU A N 1
ATOM 2215 C CA . GLU A 1 269 ? -6.977 23.219 -11.375 1 97.06 269 GLU A CA 1
ATOM 2216 C C . GLU A 1 269 ? -5.469 23.016 -11.25 1 97.06 269 GLU A C 1
ATOM 2218 O O . GLU A 1 269 ? -4.848 22.391 -12.109 1 97.06 269 GLU A O 1
ATOM 2223 N N . GLU A 1 270 ? -4.891 23.375 -10.109 1 98 270 GLU A N 1
ATOM 2224 C CA . GLU A 1 270 ? -3.441 23.438 -9.945 1 98 270 GLU A CA 1
ATOM 2225 C C . GLU A 1 270 ? -2.816 22.047 -10.102 1 98 270 GLU A C 1
ATOM 2227 O O . GLU A 1 270 ? -1.775 21.891 -10.742 1 98 270 GLU A O 1
ATOM 2232 N N . PHE A 1 271 ? -3.438 21.016 -9.469 1 98.31 271 PHE A N 1
ATOM 2233 C CA . PHE A 1 271 ? -2.785 19.719 -9.391 1 98.31 271 PHE A CA 1
ATOM 2234 C C . PHE A 1 271 ? -3.65 18.641 -10.031 1 98.31 271 PHE A C 1
ATOM 2236 O O . PHE A 1 271 ? -3.523 17.453 -9.703 1 98.31 271 PHE A O 1
ATOM 2243 N N . LYS A 1 272 ? -4.523 18.938 -10.906 1 96.62 272 LYS A N 1
ATOM 2244 C CA . LYS A 1 272 ? -5.492 18.016 -11.508 1 96.62 272 LYS A CA 1
ATOM 2245 C C . LYS A 1 272 ? -4.793 16.891 -12.258 1 96.62 272 LYS A C 1
ATOM 2247 O O . LYS A 1 272 ? -5.344 15.797 -12.414 1 96.62 272 LYS A O 1
ATOM 2252 N N . ASP A 1 273 ? -3.533 17.094 -12.75 1 96.75 273 ASP A N 1
ATOM 2253 C CA . ASP A 1 273 ? -2.85 16.109 -13.594 1 96.75 273 ASP A CA 1
ATOM 2254 C C . ASP A 1 273 ? -1.874 15.266 -12.781 1 96.75 273 ASP A C 1
ATOM 2256 O O . ASP A 1 273 ? -1.149 14.438 -13.328 1 96.75 273 ASP A O 1
ATOM 2260 N N . TYR A 1 274 ? -1.806 15.484 -11.477 1 97.88 274 TYR A N 1
ATOM 2261 C CA . TYR A 1 274 ? -0.941 14.711 -10.594 1 97.88 274 TYR A CA 1
ATOM 2262 C C . TYR A 1 274 ? -1.594 13.383 -10.219 1 97.88 274 TYR A C 1
ATOM 2264 O O . TYR A 1 274 ? -2.756 13.141 -10.547 1 97.88 274 TYR A O 1
ATOM 2272 N N . ALA A 1 275 ? -0.873 12.477 -9.617 1 97.19 275 ALA A N 1
ATOM 2273 C CA . ALA A 1 275 ? -1.355 11.133 -9.297 1 97.19 275 ALA A CA 1
ATOM 2274 C C . ALA A 1 275 ? -2.051 11.109 -7.941 1 97.19 275 ALA A C 1
ATOM 2276 O O . ALA A 1 275 ? -3.115 10.5 -7.793 1 97.19 275 ALA A O 1
ATOM 2277 N N . TYR A 1 276 ? -1.403 11.789 -6.938 1 98.38 276 TYR A N 1
ATOM 2278 C CA . TYR A 1 276 ? -1.952 11.727 -5.59 1 98.38 276 TYR A CA 1
ATOM 2279 C C . TYR A 1 276 ? -1.901 13.086 -4.914 1 98.38 276 TYR A C 1
ATOM 2281 O O . TYR A 1 276 ? -0.958 13.859 -5.121 1 98.38 276 TYR A O 1
ATOM 2289 N N . PHE A 1 277 ? -2.908 13.406 -4.184 1 98.81 277 PHE A N 1
ATOM 2290 C CA . PHE A 1 277 ? -2.984 14.547 -3.279 1 98.81 277 PHE A CA 1
ATOM 2291 C C . PHE A 1 277 ? -3.156 14.086 -1.837 1 98.81 277 PHE A C 1
ATOM 2293 O O . PHE A 1 277 ? -4.211 13.57 -1.468 1 98.81 277 PHE A O 1
ATOM 2300 N N . ASP A 1 278 ? -2.129 14.273 -1.035 1 98.69 278 ASP A N 1
ATOM 2301 C CA . ASP A 1 278 ? -2.061 13.766 0.331 1 98.69 278 ASP A CA 1
ATOM 2302 C C . ASP A 1 278 ? -2.252 14.891 1.346 1 98.69 278 ASP A C 1
ATOM 2304 O O . ASP A 1 278 ? -1.333 15.68 1.589 1 98.69 278 ASP A O 1
ATOM 2308 N N . PHE A 1 279 ? -3.395 14.914 2.055 1 98.44 279 PHE A N 1
ATOM 2309 C CA . PHE A 1 279 ? -3.719 15.945 3.037 1 98.44 279 PHE A CA 1
ATOM 2310 C C . PHE A 1 279 ? -2.9 15.758 4.309 1 98.44 279 PHE A C 1
ATOM 2312 O O . PHE A 1 279 ? -2.768 16.688 5.113 1 98.44 279 PHE A O 1
ATOM 2319 N N . GLY A 1 280 ? -2.393 14.539 4.484 1 97 280 GLY A N 1
ATOM 2320 C CA . GLY A 1 280 ? -1.682 14.242 5.719 1 97 280 GLY A CA 1
ATOM 2321 C C . GLY A 1 280 ? -2.561 13.602 6.777 1 97 280 GLY A C 1
ATOM 2322 O O . GLY A 1 280 ? -3.699 13.219 6.496 1 97 280 GLY A O 1
ATOM 2323 N N . ASN A 1 281 ? -2.045 13.375 7.957 1 94.44 281 ASN A N 1
ATOM 2324 C CA . ASN A 1 281 ? -2.729 12.602 8.992 1 94.44 281 ASN A CA 1
ATOM 2325 C C . ASN A 1 281 ? -3.596 13.5 9.875 1 94.44 281 ASN A C 1
ATOM 2327 O O . ASN A 1 281 ? -3.502 14.727 9.805 1 94.44 281 ASN A O 1
ATOM 2331 N N . SER A 1 282 ? -4.477 12.93 10.617 1 94.5 282 SER A N 1
ATOM 2332 C CA . SER A 1 282 ? -5.363 13.57 11.578 1 94.5 282 SER A CA 1
ATOM 2333 C C . SER A 1 282 ? -5.352 12.844 12.914 1 94.5 282 SER A C 1
ATOM 2335 O O . SER A 1 282 ? -6.371 12.797 13.609 1 94.5 282 SER A O 1
ATOM 2337 N N . ASN A 1 283 ? -4.238 12.195 13.195 1 96.56 283 ASN A N 1
ATOM 2338 C CA . ASN A 1 283 ? -4.152 11.375 14.398 1 96.56 283 ASN A CA 1
ATOM 2339 C C . ASN A 1 283 ? -3.48 12.125 15.547 1 96.56 283 ASN A C 1
ATOM 2341 O O . ASN A 1 283 ? -2.754 13.102 15.312 1 96.56 283 ASN A O 1
ATOM 2345 N N . GLU A 1 284 ? -3.791 11.781 16.719 1 94.25 284 GLU A N 1
ATOM 2346 C CA . GLU A 1 284 ? -3.125 12.203 17.938 1 94.25 284 GLU A CA 1
ATOM 2347 C C . GLU A 1 284 ? -2.762 11 18.812 1 94.25 284 GLU A C 1
ATOM 2349 O O . GLU A 1 284 ? -3.115 9.859 18.484 1 94.25 284 GLU A O 1
ATOM 2354 N N . GLU A 1 285 ? -1.936 11.211 19.812 1 95.31 285 GLU A N 1
ATOM 2355 C CA . GLU A 1 285 ? -1.537 10.195 20.781 1 95.31 285 GLU A CA 1
ATOM 2356 C C . GLU A 1 285 ? -0.939 8.977 20.094 1 95.31 285 GLU A C 1
ATOM 2358 O O . GLU A 1 285 ? -1.381 7.848 20.312 1 95.31 285 GLU A O 1
ATOM 2363 N N . TYR A 1 286 ? -0.028 9.164 19.219 1 94.19 286 TYR A N 1
ATOM 2364 C CA . TYR A 1 286 ? 0.73 8.117 18.531 1 94.19 286 TYR A CA 1
ATOM 2365 C C . TYR A 1 286 ? -0.194 7.199 17.75 1 94.19 286 TYR A C 1
ATOM 2367 O O . TYR A 1 286 ? -0.087 5.977 17.828 1 94.19 286 TYR A O 1
ATOM 2375 N N . GLY A 1 287 ? -1.166 7.832 17.125 1 95.94 287 GLY A N 1
ATOM 2376 C CA . GLY A 1 287 ? -2.014 7.113 16.188 1 95.94 287 GLY A CA 1
ATOM 2377 C C . GLY A 1 287 ? -3.256 6.527 16.828 1 95.94 287 GLY A C 1
ATOM 2378 O O . GLY A 1 287 ? -4.133 6.004 16.141 1 95.94 287 GLY A O 1
ATOM 2379 N N . THR A 1 288 ? -3.457 6.633 18.141 1 97.25 288 THR A N 1
ATOM 2380 C CA . THR A 1 288 ? -4.527 5.902 18.812 1 97.25 288 THR A CA 1
ATOM 2381 C C . THR A 1 288 ? -5.809 6.734 18.844 1 97.25 288 THR A C 1
ATOM 2383 O O . THR A 1 288 ? -6.879 6.215 19.172 1 97.25 288 THR A O 1
ATOM 2386 N N . LYS A 1 289 ? -5.68 8 18.516 1 97.62 289 LYS A N 1
ATOM 2387 C CA . LYS A 1 289 ? -6.836 8.891 18.469 1 97.62 289 LYS A CA 1
ATOM 2388 C C . LYS A 1 289 ? -6.992 9.531 17.094 1 97.62 289 LYS A C 1
ATOM 2390 O O . LYS A 1 289 ? -6 9.891 16.453 1 97.62 289 LYS A O 1
ATOM 2395 N N . LEU A 1 290 ? -8.219 9.648 16.656 1 97.62 290 LEU A N 1
ATOM 2396 C CA . LEU A 1 290 ? -8.547 10.258 15.375 1 97.62 290 LEU A CA 1
ATOM 2397 C C . LEU A 1 290 ? -9.336 11.547 15.578 1 97.62 290 LEU A C 1
ATOM 2399 O O . LEU A 1 290 ? -10.43 11.531 16.141 1 97.62 290 LEU A O 1
ATOM 2403 N N . ASN A 1 291 ? -8.773 12.648 15.141 1 95.56 291 ASN A N 1
ATOM 2404 C CA . ASN A 1 291 ? -9.508 13.906 15.109 1 95.56 291 ASN A CA 1
ATOM 2405 C C . ASN A 1 291 ? -10.633 13.867 14.078 1 95.56 291 ASN A C 1
ATOM 2407 O O . ASN A 1 291 ? -10.398 14.039 12.883 1 95.56 291 ASN A O 1
ATOM 2411 N N . GLN A 1 292 ? -11.828 13.656 14.547 1 96 292 GLN A N 1
ATOM 2412 C CA . GLN A 1 292 ? -12.969 13.391 13.68 1 96 292 GLN A CA 1
ATOM 2413 C C . GLN A 1 292 ? -13.25 14.578 12.758 1 96 292 GLN A C 1
ATOM 2415 O O . GLN A 1 292 ? -13.461 14.398 11.562 1 96 292 GLN A O 1
ATOM 2420 N N . GLY A 1 293 ? -13.305 15.75 13.312 1 93.19 293 GLY A N 1
ATOM 2421 C CA . GLY A 1 293 ? -13.617 16.938 12.531 1 93.19 293 GLY A CA 1
ATOM 2422 C C . GLY A 1 293 ? -12.641 17.188 11.398 1 93.19 293 GLY A C 1
ATOM 2423 O O . GLY A 1 293 ? -13.047 17.391 10.25 1 93.19 293 GLY A O 1
ATOM 2424 N N . LEU A 1 294 ? -11.352 17.172 11.758 1 92.75 294 LEU A N 1
ATOM 2425 C CA . LEU A 1 294 ? -10.312 17.422 10.766 1 92.75 294 LEU A CA 1
ATOM 2426 C C . LEU A 1 294 ? -10.32 16.359 9.68 1 92.75 294 LEU A C 1
ATOM 2428 O O . LEU A 1 294 ? -10.25 16.672 8.492 1 92.75 294 LEU A O 1
ATOM 2432 N N . HIS A 1 295 ? -10.375 15.102 10.094 1 96.31 295 HIS A N 1
ATOM 2433 C CA . HIS A 1 295 ? -10.383 14.008 9.141 1 96.31 295 HIS A CA 1
ATOM 2434 C C . HIS A 1 295 ? -11.617 14.062 8.25 1 96.31 295 HIS A C 1
ATOM 2436 O O . HIS A 1 295 ? -11.531 13.82 7.039 1 96.31 295 HIS A O 1
ATOM 2442 N N . PHE A 1 296 ? -12.742 14.383 8.859 1 95.44 296 PHE A N 1
ATOM 2443 C CA . PHE A 1 296 ? -13.992 14.5 8.117 1 95.44 296 PHE A CA 1
ATOM 2444 C C . PHE A 1 296 ? -13.883 15.586 7.047 1 95.44 296 PHE A C 1
ATOM 2446 O O . PHE A 1 296 ? -14.375 15.414 5.93 1 95.44 296 PHE A O 1
ATOM 2453 N N . TRP A 1 297 ? -13.297 16.656 7.402 1 95 297 TRP A N 1
ATOM 2454 C CA . TRP A 1 297 ? -13.102 17.75 6.453 1 95 297 TRP A CA 1
ATOM 2455 C C . TRP A 1 297 ? -12.273 17.297 5.258 1 95 297 TRP A C 1
ATOM 2457 O O . TRP A 1 297 ? -12.648 17.531 4.105 1 95 297 TRP A O 1
ATOM 2467 N N . LYS A 1 298 ? -11.156 16.625 5.492 1 97.56 298 LYS A N 1
ATOM 2468 C CA . LYS A 1 298 ? -10.297 16.109 4.434 1 97.56 298 LYS A CA 1
ATOM 2469 C C . LYS A 1 298 ? -11.047 15.109 3.549 1 97.56 298 LYS A C 1
ATOM 2471 O O . LYS A 1 298 ? -10.961 15.172 2.32 1 97.56 298 LYS A O 1
ATOM 2476 N N . GLU A 1 299 ? -11.812 14.188 4.188 1 98.19 299 GLU A N 1
ATOM 2477 C CA . GLU A 1 299 ? -12.594 13.203 3.439 1 98.19 299 GLU A CA 1
ATOM 2478 C C . GLU A 1 299 ? -13.688 13.875 2.621 1 98.19 299 GLU A C 1
ATOM 2480 O O . GLU A 1 299 ? -14.164 13.32 1.626 1 98.19 299 GLU A O 1
ATOM 2485 N N . GLY A 1 300 ? -14.086 15.078 3.049 1 97.88 300 GLY A N 1
ATOM 2486 C CA . GLY A 1 300 ? -15.094 15.836 2.32 1 97.88 300 GLY A CA 1
ATOM 2487 C C . GLY A 1 300 ? -14.656 16.219 0.921 1 97.88 300 GLY A C 1
ATOM 2488 O O . GLY A 1 300 ? -15.492 16.531 0.068 1 97.88 300 GLY A O 1
ATOM 2489 N N . PHE A 1 301 ? -13.406 16.266 0.688 1 98.25 301 PHE A N 1
ATOM 2490 C CA . PHE A 1 301 ? -12.883 16.578 -0.631 1 98.25 301 PHE A CA 1
ATOM 2491 C C . PHE A 1 301 ? -12.719 15.328 -1.473 1 98.25 301 PHE A C 1
ATOM 2493 O O . PHE A 1 301 ? -12.273 15.391 -2.621 1 98.25 301 PHE A O 1
ATOM 2500 N N . GLY A 1 302 ? -13.023 14.141 -0.93 1 98 302 GLY A N 1
ATOM 2501 C CA . GLY A 1 302 ? -12.914 12.883 -1.661 1 98 302 GLY A CA 1
ATOM 2502 C C . GLY A 1 302 ? -11.758 12.023 -1.197 1 98 302 GLY A C 1
ATOM 2503 O O . GLY A 1 302 ? -11.539 10.93 -1.726 1 98 302 GLY A O 1
ATOM 2504 N N . ALA A 1 303 ? -11.031 12.461 -0.173 1 98.5 303 ALA A N 1
ATOM 2505 C CA . ALA A 1 303 ? -9.875 11.711 0.306 1 98.5 303 ALA A CA 1
ATOM 2506 C C . ALA A 1 303 ? -10.305 10.438 1.02 1 98.5 303 ALA A C 1
ATOM 2508 O O . ALA A 1 303 ? -11.391 10.375 1.604 1 98.5 303 ALA A O 1
ATOM 2509 N N . ARG A 1 304 ? -9.469 9.438 0.906 1 98.44 304 ARG A N 1
ATOM 2510 C CA . ARG A 1 304 ? -9.586 8.195 1.66 1 98.44 304 ARG A CA 1
ATOM 2511 C C . ARG A 1 304 ? -8.25 7.797 2.271 1 98.44 304 ARG A C 1
ATOM 2513 O O . ARG A 1 304 ? -7.289 8.57 2.238 1 98.44 304 ARG A O 1
ATOM 2520 N N . THR A 1 305 ? -8.156 6.586 2.826 1 98.38 305 THR A N 1
ATOM 2521 C CA . THR A 1 305 ? -7.105 6.383 3.818 1 98.38 305 THR A CA 1
ATOM 2522 C C . THR A 1 305 ? -5.957 5.562 3.234 1 98.38 305 THR A C 1
ATOM 2524 O O . THR A 1 305 ? -6.184 4.516 2.627 1 98.38 305 THR A O 1
ATOM 2527 N N . TYR A 1 306 ? -4.812 6.043 3.279 1 98.25 306 TYR A N 1
ATOM 2528 C CA . TYR A 1 306 ? -3.57 5.281 3.377 1 98.25 306 TYR A CA 1
ATOM 2529 C C . TYR A 1 306 ? -3.029 5.301 4.801 1 98.25 306 TYR A C 1
ATOM 2531 O O . TYR A 1 306 ? -3.547 6.02 5.66 1 98.25 306 TYR A O 1
ATOM 2539 N N . VAL A 1 307 ? -1.999 4.469 5.059 1 98.25 307 VAL A N 1
ATOM 2540 C CA . VAL A 1 307 ? -1.461 4.488 6.418 1 98.25 307 VAL A CA 1
ATOM 2541 C C . VAL A 1 307 ? 0.04 4.766 6.375 1 98.25 307 VAL A C 1
ATOM 2543 O O . VAL A 1 307 ? 0.685 4.566 5.344 1 98.25 307 VAL A O 1
ATOM 2546 N N . HIS A 1 308 ? 0.556 5.32 7.453 1 98 308 HIS A N 1
ATOM 2547 C CA . HIS A 1 308 ? 1.971 5.441 7.785 1 98 308 HIS A CA 1
ATOM 2548 C C . HIS A 1 308 ? 2.342 4.531 8.953 1 98 308 HIS A C 1
ATOM 2550 O O . HIS A 1 308 ? 1.824 4.695 10.062 1 98 308 HIS A O 1
ATOM 2556 N N . ASN A 1 309 ? 3.232 3.629 8.68 1 98.5 309 ASN A N 1
ATOM 2557 C CA . ASN A 1 309 ? 3.627 2.652 9.688 1 98.5 309 ASN A CA 1
ATOM 2558 C C . ASN A 1 309 ? 4.93 3.049 10.375 1 98.5 309 ASN A C 1
ATOM 2560 O O . ASN A 1 309 ? 5.828 3.602 9.734 1 98.5 309 ASN A O 1
ATOM 2564 N N . PHE A 1 310 ? 5.027 2.785 11.656 1 98.69 310 PHE A N 1
ATOM 2565 C CA . PHE A 1 310 ? 6.234 2.975 12.453 1 98.69 310 PHE A CA 1
ATOM 2566 C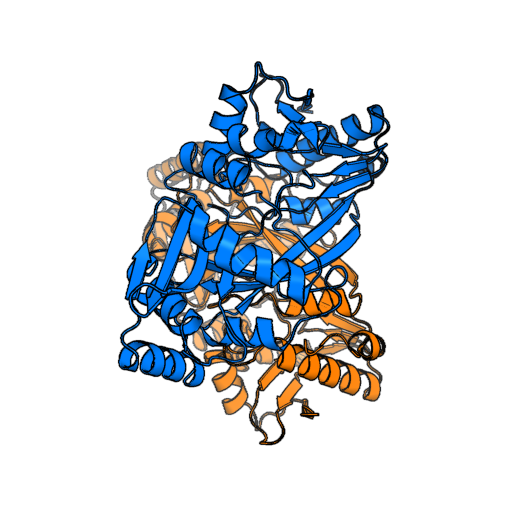 C . PHE A 1 310 ? 6.66 1.665 13.102 1 98.69 310 PHE A C 1
ATOM 2568 O O . PHE A 1 310 ? 5.867 1.018 13.789 1 98.69 310 PHE A O 1
ATOM 2575 N N . TYR A 1 311 ? 7.945 1.33 12.891 1 98.75 311 TYR A N 1
ATOM 2576 C CA . TYR A 1 311 ? 8.438 0.043 13.367 1 98.75 311 TYR A CA 1
ATOM 2577 C C . TYR A 1 311 ? 9.641 0.227 14.289 1 98.75 311 TYR A C 1
ATOM 2579 O O . TYR A 1 311 ? 10.398 1.188 14.148 1 98.75 311 TYR A O 1
ATOM 2587 N N . SER A 1 312 ? 9.789 -0.674 15.203 1 98.75 312 SER A N 1
ATOM 2588 C CA . SER A 1 312 ? 11.023 -0.846 15.961 1 98.75 312 SER A CA 1
ATOM 2589 C C . SER A 1 312 ? 11.648 -2.209 15.688 1 98.75 312 SER A C 1
ATOM 2591 O O . SER A 1 312 ? 10.969 -3.236 15.75 1 98.75 312 SER A O 1
ATOM 2593 N N . VAL A 1 313 ? 12.891 -2.207 15.352 1 98.75 313 VAL A N 1
ATOM 2594 C CA . VAL A 1 313 ? 13.609 -3.428 15.008 1 98.75 313 VAL A CA 1
ATOM 2595 C C . VAL A 1 313 ? 14.742 -3.65 16.016 1 98.75 313 VAL A C 1
ATOM 2597 O O . VAL A 1 313 ? 15.484 -2.721 16.328 1 98.75 313 VAL A O 1
ATOM 2600 N N . VAL A 1 314 ? 14.844 -4.816 16.547 1 98.75 314 VAL A N 1
ATOM 2601 C CA . VAL A 1 314 ? 15.984 -5.223 17.359 1 98.75 314 VAL A CA 1
ATOM 2602 C C . VAL A 1 314 ? 17.078 -5.789 16.453 1 98.75 314 VAL A C 1
ATOM 2604 O O . VAL A 1 314 ? 16.922 -6.871 15.891 1 98.75 314 VAL A O 1
ATOM 2607 N N . PRO A 1 315 ? 18.219 -5.047 16.344 1 98.62 315 PRO A N 1
ATOM 2608 C CA . PRO A 1 315 ? 19.266 -5.461 15.406 1 98.62 315 PRO A CA 1
ATOM 2609 C C . PRO A 1 315 ? 19.719 -6.902 15.625 1 98.62 315 PRO A C 1
ATOM 2611 O O . PRO A 1 315 ? 20.047 -7.605 14.672 1 98.62 315 PRO A O 1
ATOM 2614 N N . LYS A 1 316 ? 19.688 -7.449 16.812 1 98 316 LYS A N 1
ATOM 2615 C CA . LYS A 1 316 ? 20.109 -8.805 17.156 1 98 316 LYS A CA 1
ATOM 2616 C C . LYS A 1 316 ? 19.25 -9.844 16.438 1 98 316 LYS A C 1
ATOM 2618 O O . LYS A 1 316 ? 19.641 -11.008 16.328 1 98 316 LYS A O 1
ATOM 2623 N N . ASN A 1 317 ? 18.078 -9.406 15.953 1 98.38 317 ASN A N 1
ATOM 2624 C CA . ASN A 1 317 ? 17.156 -10.336 15.297 1 98.38 317 ASN A CA 1
ATOM 2625 C C . ASN A 1 317 ? 17.609 -10.648 13.867 1 98.38 317 ASN A C 1
ATOM 2627 O O . ASN A 1 317 ? 16.906 -11.352 13.133 1 98.38 317 ASN A O 1
ATOM 2631 N N . GLU A 1 318 ? 18.781 -10.148 13.438 1 97.44 318 GLU A N 1
ATOM 2632 C CA . GLU A 1 318 ? 19.312 -10.383 12.094 1 97.44 318 GLU A CA 1
ATOM 2633 C C . GLU A 1 318 ? 19.422 -11.875 11.789 1 97.44 318 GLU A C 1
ATOM 2635 O O . GLU A 1 318 ? 19.328 -12.281 10.633 1 97.44 318 GLU A O 1
ATOM 2640 N N . TYR A 1 319 ? 19.609 -12.742 12.812 1 97.5 319 TYR A N 1
ATOM 2641 C CA . TYR A 1 319 ? 19.781 -14.18 12.609 1 97.5 319 TYR A CA 1
ATOM 2642 C C . TYR A 1 319 ? 18.516 -14.805 12.039 1 97.5 319 TYR A C 1
ATOM 2644 O O . TYR A 1 319 ? 18.562 -15.883 11.453 1 97.5 319 TYR A O 1
ATOM 2652 N N . LEU A 1 320 ? 17.328 -14.141 12.242 1 98.06 320 LEU A N 1
ATOM 2653 C CA . LEU A 1 320 ? 16.047 -14.648 11.75 1 98.06 320 LEU A CA 1
ATOM 2654 C C . LEU A 1 320 ? 16.016 -14.641 10.227 1 98.06 320 LEU A C 1
ATOM 2656 O O . LEU A 1 320 ? 15.148 -15.273 9.625 1 98.06 320 LEU A O 1
ATOM 2660 N N . LEU A 1 321 ? 16.922 -13.922 9.617 1 97.94 321 LEU A N 1
ATOM 2661 C CA . LEU A 1 321 ? 16.984 -13.844 8.164 1 97.94 321 LEU A CA 1
ATOM 2662 C C . LEU A 1 321 ? 17.828 -14.977 7.59 1 97.94 321 LEU A C 1
ATOM 2664 O O . LEU A 1 321 ? 17.906 -15.156 6.371 1 97.94 321 LEU A O 1
ATOM 2668 N N . ASN A 1 322 ? 18.359 -15.734 8.656 1 95.62 322 ASN A N 1
ATOM 2669 C CA . ASN A 1 322 ? 19.125 -16.891 8.203 1 95.62 322 ASN A CA 1
ATOM 2670 C C . ASN A 1 322 ? 18.234 -17.906 7.48 1 95.62 322 ASN A C 1
ATOM 2672 O O . ASN A 1 322 ? 17.125 -18.188 7.93 1 95.62 322 ASN A O 1
ATOM 2676 N N . HIS A 1 323 ? 18.469 -18.359 6.371 1 93.44 323 HIS A N 1
ATOM 2677 C CA . HIS A 1 323 ? 17.859 -19.484 5.66 1 93.44 323 HIS A CA 1
ATOM 2678 C C . HIS A 1 323 ? 16.531 -19.094 5.031 1 93.44 323 HIS A C 1
ATOM 2680 O O . HIS A 1 323 ? 15.695 -19.953 4.742 1 93.44 323 HIS A O 1
ATOM 2686 N N . VAL A 1 324 ? 16.172 -17.766 5.074 1 97 324 VAL A N 1
ATOM 2687 C CA . VAL A 1 324 ? 14.945 -17.312 4.422 1 97 324 VAL A CA 1
ATOM 2688 C C . VAL A 1 324 ? 14.977 -17.703 2.945 1 97 324 VAL A C 1
ATOM 2690 O O . VAL A 1 324 ? 13.984 -18.203 2.406 1 97 324 VAL A O 1
ATOM 2693 N N . ILE A 1 325 ? 16.078 -17.5 2.344 1 96.44 325 ILE A N 1
ATOM 2694 C CA . ILE A 1 325 ? 16.25 -17.781 0.921 1 96.44 325 ILE A CA 1
ATOM 2695 C C . ILE A 1 325 ? 16.562 -19.266 0.72 1 96.44 325 ILE A C 1
ATOM 2697 O O . ILE A 1 325 ? 17.406 -19.828 1.429 1 96.44 325 ILE A O 1
ATOM 2701 N N . PHE A 1 326 ? 15.875 -19.875 -0.16 1 92.5 326 PHE A N 1
ATOM 2702 C CA . PHE A 1 326 ? 16.172 -21.25 -0.494 1 92.5 326 PHE A CA 1
ATOM 2703 C C . PHE A 1 326 ? 16.062 -21.484 -1.996 1 92.5 326 PHE A C 1
ATOM 2705 O O . PHE A 1 326 ? 15.508 -20.656 -2.717 1 92.5 326 PHE A O 1
ATOM 2712 N N . LYS A 1 327 ? 16.781 -22.531 -2.529 1 86.56 327 LYS A N 1
ATOM 2713 C CA . LYS A 1 327 ? 16.734 -22.922 -3.934 1 86.56 327 LYS A CA 1
ATOM 2714 C C . LYS A 1 327 ? 15.977 -24.234 -4.113 1 86.56 327 LYS A C 1
ATOM 2716 O O . LYS A 1 327 ? 16.156 -25.172 -3.332 1 86.56 327 LYS A O 1
ATOM 2721 N N . LYS A 1 328 ? 14.805 -24.031 -4.934 1 73.81 328 LYS A N 1
ATOM 2722 C CA . LYS A 1 328 ? 14.133 -25.281 -5.281 1 73.81 328 LYS A CA 1
ATOM 2723 C C . LYS A 1 328 ? 14.758 -25.906 -6.531 1 73.81 328 LYS A C 1
ATOM 2725 O O . LYS A 1 328 ? 15.211 -25.188 -7.426 1 73.81 328 LYS A O 1
ATOM 2730 N N . MET B 1 1 ? -25.547 6.625 18.969 1 49.38 1 MET B N 1
ATOM 2731 C CA . MET B 1 1 ? -24.406 6.273 18.141 1 49.38 1 MET B CA 1
ATOM 2732 C C . MET B 1 1 ? -24.812 5.297 17.047 1 49.38 1 MET B C 1
ATOM 2734 O O . MET B 1 1 ? -25.609 4.391 17.281 1 49.38 1 MET B O 1
ATOM 2738 N N . GLU B 1 2 ? -24.672 5.75 15.797 1 64.5 2 GLU B N 1
ATOM 2739 C CA . GLU B 1 2 ? -25.156 4.922 14.695 1 64.5 2 GLU B CA 1
ATOM 2740 C C . GLU B 1 2 ? -24.672 3.48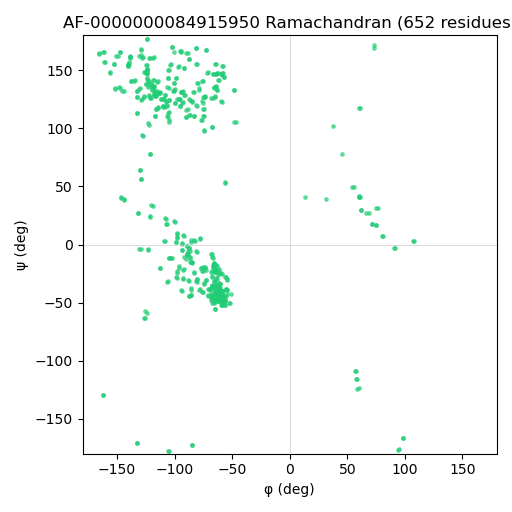 14.836 1 64.5 2 GLU B C 1
ATOM 2742 O O . GLU B 1 2 ? -23.484 3.236 15.055 1 64.5 2 GLU B O 1
ATOM 2747 N N . LYS B 1 3 ? -25.609 2.643 15.227 1 81 3 LYS B N 1
ATOM 2748 C CA . LYS B 1 3 ? -25.234 1.243 15.43 1 81 3 LYS B CA 1
ATOM 2749 C C . LYS B 1 3 ? -25.484 0.423 14.164 1 81 3 LYS B C 1
ATOM 2751 O O . LYS B 1 3 ? -26.484 0.636 13.469 1 81 3 LYS B O 1
ATOM 2756 N N . TYR B 1 4 ? -24.438 -0.247 13.617 1 97.06 4 TYR B N 1
ATOM 2757 C CA . TYR B 1 4 ? -24.516 -1.141 12.469 1 97.06 4 TYR B CA 1
ATOM 2758 C C . TYR B 1 4 ? -25.016 -2.516 12.883 1 97.06 4 TYR B C 1
ATOM 2760 O O . TYR B 1 4 ? -24.781 -2.961 14.008 1 97.06 4 TYR B O 1
ATOM 2768 N N . LYS B 1 5 ? -25.859 -3.031 12.031 1 98.12 5 LYS B N 1
ATOM 2769 C CA . LYS B 1 5 ? -26.344 -4.398 12.227 1 98.12 5 LYS B CA 1
ATOM 2770 C C . LYS B 1 5 ? -25.594 -5.371 11.312 1 98.12 5 LYS B C 1
ATOM 2772 O O . LYS B 1 5 ? -25.344 -5.066 10.148 1 98.12 5 LYS B O 1
ATOM 2777 N N . VAL B 1 6 ? -25.266 -6.516 11.875 1 98.62 6 VAL B N 1
ATOM 2778 C CA . VAL B 1 6 ? -24.578 -7.547 11.109 1 98.62 6 VAL B CA 1
ATOM 2779 C C . VAL B 1 6 ? -25.516 -8.711 10.82 1 98.62 6 VAL B C 1
ATOM 2781 O O . VAL B 1 6 ? -26.172 -9.227 11.734 1 98.62 6 VAL B O 1
ATOM 2784 N N . ILE B 1 7 ? -25.578 -9.086 9.531 1 97.69 7 ILE B N 1
ATOM 2785 C CA . ILE B 1 7 ? -26.484 -10.141 9.086 1 97.69 7 ILE B CA 1
ATOM 2786 C C . ILE B 1 7 ? -25.688 -11.211 8.344 1 97.69 7 ILE B C 1
ATOM 2788 O O . ILE B 1 7 ? -24.766 -10.898 7.57 1 97.69 7 ILE B O 1
ATOM 2792 N N . GLN B 1 8 ? -26.047 -12.445 8.633 1 98.12 8 GLN B N 1
ATOM 2793 C CA . GLN B 1 8 ? -25.438 -13.516 7.855 1 98.12 8 GLN B CA 1
ATOM 2794 C C . GLN B 1 8 ? -26.047 -13.594 6.457 1 98.12 8 GLN B C 1
ATOM 2796 O O . GLN B 1 8 ? -27.266 -13.469 6.289 1 98.12 8 GLN B O 1
ATOM 2801 N N . TYR B 1 9 ? -25.266 -13.828 5.52 1 98 9 TYR B N 1
ATOM 2802 C CA . TYR B 1 9 ? -25.688 -13.906 4.129 1 98 9 TYR B CA 1
ATOM 2803 C C . TYR B 1 9 ? -26.656 -15.07 3.922 1 98 9 TYR B C 1
ATOM 2805 O O . TYR B 1 9 ? -26.453 -16.156 4.469 1 98 9 TYR B O 1
ATOM 2813 N N . GLN B 1 10 ? -27.672 -14.789 3.18 1 97 10 GLN B N 1
ATOM 2814 C CA . GLN B 1 10 ? -28.594 -15.773 2.609 1 97 10 GLN B CA 1
ATOM 2815 C C . GLN B 1 10 ? -28.797 -15.531 1.118 1 97 10 GLN B C 1
ATOM 2817 O O . GLN B 1 10 ? -28.531 -14.438 0.616 1 97 10 GLN B O 1
ATOM 2822 N N . SER B 1 11 ? -29.297 -16.531 0.462 1 95.75 11 SER B N 1
ATOM 2823 C CA . SER B 1 11 ? -29.391 -16.484 -0.994 1 95.75 11 SER B CA 1
ATOM 2824 C C . SER B 1 11 ? -30.281 -15.328 -1.452 1 95.75 11 SER B C 1
ATOM 2826 O O . SER B 1 11 ? -30.156 -14.852 -2.584 1 95.75 11 SER B O 1
ATOM 2828 N N . GLU B 1 12 ? -31.172 -14.844 -0.595 1 97.38 12 GLU B N 1
ATOM 2829 C CA . GLU B 1 12 ? -32.062 -13.734 -0.95 1 97.38 12 GLU B CA 1
ATOM 2830 C C . GLU B 1 12 ? -31.266 -12.453 -1.175 1 97.38 12 GLU B C 1
ATOM 2832 O O . GLU B 1 12 ? -31.75 -11.523 -1.822 1 97.38 12 GLU B O 1
ATOM 2837 N N . TYR B 1 13 ? -30.047 -12.367 -0.63 1 97.75 13 TYR B N 1
ATOM 2838 C CA . TYR B 1 13 ? -29.219 -11.164 -0.75 1 97.75 13 TYR B CA 1
ATOM 2839 C C . TYR B 1 13 ? -28.312 -11.25 -1.967 1 97.75 13 TYR B C 1
ATOM 2841 O O . TYR B 1 13 ? -27.453 -10.391 -2.168 1 97.75 13 TYR B O 1
ATOM 2849 N N . TYR B 1 14 ? -28.469 -12.25 -2.812 1 97.94 14 TYR B N 1
ATOM 2850 C CA . TYR B 1 14 ? -27.578 -12.539 -3.932 1 97.94 14 TYR B CA 1
ATOM 2851 C C . TYR B 1 14 ? -27.375 -11.297 -4.789 1 97.94 14 TYR B C 1
ATOM 2853 O O . TYR B 1 14 ? -26.234 -10.875 -5.023 1 97.94 14 TYR B O 1
ATOM 2861 N N . SER B 1 15 ? -28.422 -10.648 -5.191 1 98.56 15 SER B N 1
ATOM 2862 C CA . SER B 1 15 ? -28.328 -9.508 -6.094 1 98.56 15 SER B CA 1
ATOM 2863 C C . SER B 1 15 ? -27.719 -8.297 -5.391 1 98.56 15 SER B C 1
ATOM 2865 O O . SER B 1 15 ? -26.844 -7.621 -5.949 1 98.56 15 SER B O 1
ATOM 2867 N N . GLN B 1 16 ? -28.156 -8.039 -4.176 1 98.5 16 GLN B N 1
ATOM 2868 C CA . GLN B 1 16 ? -27.641 -6.902 -3.418 1 98.5 16 GLN B CA 1
ATOM 2869 C C . GLN B 1 16 ? -26.156 -7.066 -3.127 1 98.5 16 GLN B C 1
ATOM 2871 O O . GLN B 1 16 ? -25.391 -6.094 -3.186 1 98.5 16 GLN B O 1
ATOM 2876 N N . TRP B 1 17 ? -25.797 -8.297 -2.822 1 98.62 17 TRP B N 1
ATOM 2877 C CA . TRP B 1 17 ? -24.391 -8.602 -2.58 1 98.62 17 TRP B CA 1
ATOM 2878 C C . TRP B 1 17 ? -23.547 -8.266 -3.805 1 98.62 17 TRP B C 1
ATOM 2880 O O . TRP B 1 17 ? -22.578 -7.516 -3.707 1 98.62 17 TRP B O 1
ATOM 2890 N N . ASN B 1 18 ? -23.953 -8.773 -4.91 1 98.69 18 ASN B N 1
ATOM 2891 C CA . ASN B 1 18 ? -23.188 -8.594 -6.133 1 98.69 18 ASN B CA 1
ATOM 2892 C C . ASN B 1 18 ? -23.188 -7.133 -6.586 1 98.69 18 ASN B C 1
ATOM 2894 O O . ASN B 1 18 ? -22.188 -6.637 -7.121 1 98.69 18 ASN B O 1
ATOM 2898 N N . ASP B 1 19 ? -24.312 -6.457 -6.383 1 98.69 19 ASP B N 1
ATOM 2899 C CA . ASP B 1 19 ? -24.375 -5.031 -6.691 1 98.69 19 ASP B CA 1
ATOM 2900 C C . ASP B 1 19 ? -23.391 -4.234 -5.855 1 98.69 19 ASP B C 1
ATOM 2902 O O . ASP B 1 19 ? -22.75 -3.305 -6.355 1 98.69 19 ASP B O 1
ATOM 2906 N N . PHE B 1 20 ? -23.281 -4.57 -4.602 1 98.69 20 PHE B N 1
ATOM 2907 C CA . PHE B 1 20 ? -22.344 -3.879 -3.719 1 98.69 20 PHE B CA 1
ATOM 2908 C C . PHE B 1 20 ? -20.906 -4.164 -4.117 1 98.69 20 PHE B C 1
ATOM 2910 O O . PHE B 1 20 ? -20.062 -3.26 -4.129 1 98.69 20 PHE B O 1
ATOM 2917 N N . VAL B 1 21 ? -20.609 -5.402 -4.395 1 98.5 21 VAL B N 1
ATOM 2918 C CA . VAL B 1 21 ? -19.266 -5.789 -4.832 1 98.5 21 VAL B CA 1
ATOM 2919 C C . VAL B 1 21 ? -18.859 -4.969 -6.059 1 98.5 21 VAL B C 1
ATOM 2921 O O . VAL B 1 21 ? -17.734 -4.5 -6.152 1 98.5 21 VAL B O 1
ATOM 2924 N N . ALA B 1 22 ? -19.781 -4.711 -6.941 1 97.38 22 ALA B N 1
ATOM 2925 C CA . ALA B 1 22 ? -19.531 -3.988 -8.188 1 97.38 22 ALA B CA 1
ATOM 2926 C C . ALA B 1 22 ? -19.188 -2.527 -7.91 1 97.38 22 ALA B C 1
ATOM 2928 O O . ALA B 1 22 ? -18.5 -1.885 -8.703 1 97.38 22 ALA B O 1
ATOM 2929 N N . LYS B 1 23 ? -19.625 -2.039 -6.762 1 96.5 23 LYS B N 1
ATOM 2930 C CA . LYS B 1 23 ? -19.438 -0.625 -6.449 1 96.5 23 LYS B CA 1
ATOM 2931 C C . LYS B 1 23 ? -18.328 -0.429 -5.426 1 96.5 23 LYS B C 1
ATOM 2933 O O . LYS B 1 23 ? -17.875 0.695 -5.199 1 96.5 23 LYS B O 1
ATOM 2938 N N . ALA B 1 24 ? -17.906 -1.491 -4.848 1 97.94 24 ALA B N 1
ATOM 2939 C CA . ALA B 1 24 ? -16.906 -1.429 -3.793 1 97.94 24 ALA B CA 1
ATOM 2940 C C . ALA B 1 24 ? -15.578 -0.897 -4.332 1 97.94 24 ALA B C 1
ATOM 2942 O O . ALA B 1 24 ? -15.242 -1.124 -5.496 1 97.94 24 ALA B O 1
ATOM 2943 N N . LYS B 1 25 ? -14.852 -0.176 -3.506 1 97.69 25 LYS B N 1
ATOM 2944 C CA . LYS B 1 25 ? -13.562 0.35 -3.938 1 97.69 25 LYS B CA 1
ATOM 2945 C C . LYS B 1 25 ? -12.453 -0.682 -3.742 1 97.69 25 LYS B C 1
ATOM 2947 O O . LYS B 1 25 ? -11.344 -0.507 -4.238 1 97.69 25 LYS B O 1
ATOM 2952 N N . ASN B 1 26 ? -12.742 -1.718 -2.955 1 98.06 26 ASN B N 1
ATOM 2953 C CA . ASN B 1 26 ? -11.742 -2.729 -2.621 1 98.06 26 ASN B CA 1
ATOM 2954 C C . ASN B 1 26 ? -12.273 -4.141 -2.871 1 98.06 26 ASN B C 1
ATOM 2956 O O . ASN B 1 26 ? -12.18 -5.004 -1.997 1 98.06 26 ASN B O 1
ATOM 2960 N N . ALA B 1 27 ? -12.703 -4.395 -4.105 1 97.69 27 ALA B N 1
ATOM 2961 C CA . ALA B 1 27 ? -13.242 -5.711 -4.441 1 97.69 27 ALA B CA 1
ATOM 2962 C C . ALA B 1 27 ? -12.789 -6.148 -5.832 1 97.69 27 ALA B C 1
ATOM 2964 O O . ALA B 1 27 ? -12.438 -5.312 -6.668 1 97.69 27 ALA B O 1
ATOM 2965 N N . THR B 1 28 ? -12.742 -7.441 -6.027 1 97.88 28 THR B N 1
ATOM 2966 C CA . THR B 1 28 ? -12.562 -8.078 -7.324 1 97.88 28 THR B CA 1
ATOM 2967 C C . THR B 1 28 ? -13.703 -9.062 -7.605 1 97.88 28 THR B C 1
ATOM 2969 O O . THR B 1 28 ? -14.562 -9.273 -6.754 1 97.88 28 THR B O 1
ATOM 2972 N N . PHE B 1 29 ? -13.695 -9.656 -8.781 1 97.75 29 PHE B N 1
ATOM 2973 C CA . PHE B 1 29 ? -14.75 -10.602 -9.148 1 97.75 29 PHE B CA 1
ATOM 2974 C C . PHE B 1 29 ? -14.688 -11.844 -8.281 1 97.75 29 PHE B C 1
ATOM 2976 O O . PHE B 1 29 ? -15.641 -12.633 -8.242 1 97.75 29 PHE B O 1
ATOM 2983 N N . LEU B 1 30 ? -13.594 -12.008 -7.508 1 97.38 30 LEU B N 1
ATOM 2984 C CA . LEU B 1 30 ? -13.477 -13.141 -6.602 1 97.38 30 LEU B CA 1
ATOM 2985 C C . LEU B 1 30 ? -14.539 -13.086 -5.512 1 97.38 30 LEU B C 1
ATOM 2987 O O . LEU B 1 30 ? -14.852 -14.102 -4.883 1 97.38 30 LEU B O 1
ATOM 2991 N N . PHE B 1 31 ? -15.055 -11.867 -5.285 1 98 31 PHE B N 1
ATOM 2992 C CA . PHE B 1 31 ? -16.016 -11.703 -4.199 1 98 31 PHE B CA 1
ATOM 2993 C C . PHE B 1 31 ? -17.438 -11.844 -4.715 1 98 31 PHE B C 1
ATOM 2995 O O . PHE B 1 31 ? -18.391 -11.766 -3.941 1 98 31 PHE B O 1
ATOM 3002 N N . HIS B 1 32 ? -17.578 -11.992 -6.051 1 98 32 HIS B N 1
ATOM 3003 C CA . HIS B 1 32 ? -18.891 -12.289 -6.613 1 98 32 HIS B CA 1
ATOM 3004 C C . HIS B 1 32 ? -19.422 -13.625 -6.109 1 98 32 HIS B C 1
ATOM 3006 O O . HIS B 1 32 ? -18.672 -14.602 -6.016 1 98 32 HIS B O 1
ATOM 3012 N N . ARG B 1 33 ? -20.688 -13.711 -5.848 1 97.69 33 ARG B N 1
ATOM 3013 C CA . ARG B 1 33 ? -21.266 -14.914 -5.262 1 97.69 33 ARG B CA 1
ATOM 3014 C C . ARG B 1 33 ? -21.078 -16.109 -6.188 1 97.69 33 ARG B C 1
ATOM 3016 O O . ARG B 1 33 ? -20.906 -17.234 -5.723 1 97.69 33 ARG B O 1
ATOM 3023 N N . ASP B 1 34 ? -21.094 -15.922 -7.473 1 96.12 34 ASP B N 1
ATOM 3024 C CA . ASP B 1 34 ? -20.891 -17.016 -8.43 1 96.12 34 ASP B CA 1
ATOM 3025 C C . ASP B 1 34 ? -19.484 -17.594 -8.32 1 96.12 34 ASP B C 1
ATOM 3027 O O . ASP B 1 34 ? -19.281 -18.781 -8.602 1 96.12 34 ASP B O 1
ATOM 3031 N N . PHE B 1 35 ? -18.562 -16.797 -8.031 1 96.31 35 PHE B N 1
ATOM 3032 C CA . PHE B 1 35 ? -17.219 -17.297 -7.852 1 96.31 35 PHE B CA 1
ATOM 3033 C C . PHE B 1 35 ? -17.062 -18 -6.504 1 96.31 35 PHE B C 1
ATOM 3035 O O . PHE B 1 35 ? -16.406 -19.031 -6.402 1 96.31 35 PHE B O 1
ATOM 3042 N N . MET B 1 36 ? -17.625 -17.484 -5.461 1 93.69 36 MET B N 1
A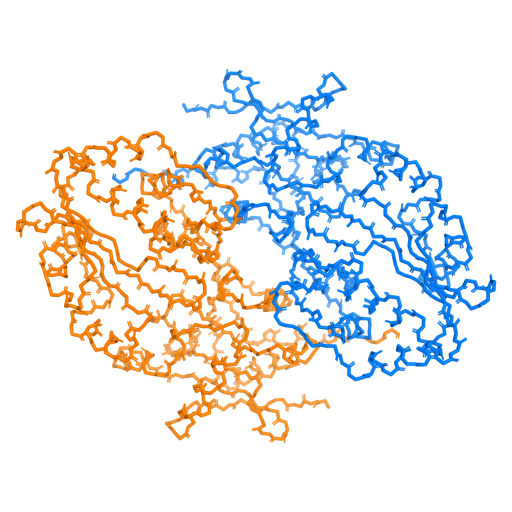TOM 3043 C CA . MET B 1 36 ? -17.453 -18 -4.105 1 93.69 36 MET B CA 1
ATOM 3044 C C . MET B 1 36 ? -18.203 -19.312 -3.924 1 93.69 36 MET B C 1
ATOM 3046 O O . MET B 1 36 ? -17.766 -20.188 -3.16 1 93.69 36 MET B O 1
ATOM 3050 N N . GLU B 1 37 ? -19.219 -19.516 -4.551 1 88.56 37 GLU B N 1
ATOM 3051 C CA . GLU B 1 37 ? -20.125 -20.625 -4.258 1 88.56 37 GLU B CA 1
ATOM 3052 C C . GLU B 1 37 ? -19.734 -21.875 -5.023 1 88.56 37 GLU B C 1
ATOM 3054 O O . GLU B 1 37 ? -20.234 -22.969 -4.746 1 88.56 37 GLU B O 1
ATOM 3059 N N . TYR B 1 38 ? -18.797 -21.719 -5.926 1 81.62 38 TYR B N 1
ATOM 3060 C CA . TYR B 1 38 ? -18.438 -22.906 -6.695 1 81.62 38 TYR B CA 1
ATOM 3061 C C . TYR B 1 38 ? -17.812 -23.969 -5.797 1 81.62 38 TYR B C 1
ATOM 3063 O O . TYR B 1 38 ? -17.797 -25.156 -6.148 1 81.62 38 TYR B O 1
ATOM 3071 N N . HIS B 1 39 ? -17.344 -23.641 -4.617 1 80.06 39 HIS B N 1
ATOM 3072 C CA . HIS B 1 39 ? -16.734 -24.594 -3.695 1 80.06 39 HIS B CA 1
ATOM 3073 C C . HIS B 1 39 ? -17.516 -24.672 -2.385 1 80.06 39 HIS B C 1
ATOM 3075 O O . HIS B 1 39 ? -16.922 -24.828 -1.315 1 80.06 39 HIS B O 1
ATOM 3081 N N . LYS B 1 40 ? -18.672 -24.516 -2.451 1 81.31 40 LYS B N 1
ATOM 3082 C CA . LYS B 1 40 ? -19.547 -24.484 -1.291 1 81.31 40 LYS B CA 1
ATOM 3083 C C . LYS B 1 40 ? -19.469 -25.781 -0.498 1 81.31 40 LYS B C 1
ATOM 3085 O O . LYS B 1 40 ? -19.75 -25.797 0.704 1 81.31 40 LYS B O 1
ATOM 3090 N N . GLU B 1 41 ? -19.125 -26.766 -1.133 1 84.38 41 GLU B N 1
ATOM 3091 C CA . GLU B 1 41 ? -19.031 -28.047 -0.456 1 84.38 41 GLU B CA 1
ATOM 3092 C C . GLU B 1 41 ? -17.797 -28.141 0.422 1 84.38 41 GLU B C 1
ATOM 3094 O O . GLU B 1 41 ? -17.766 -28.891 1.394 1 84.38 41 GLU B O 1
ATOM 3099 N N . ARG B 1 42 ? -16.844 -27.359 0.12 1 87.38 42 ARG B N 1
ATOM 3100 C CA . ARG B 1 42 ? -15.562 -27.422 0.803 1 87.38 42 ARG B CA 1
ATOM 3101 C C . ARG B 1 42 ? -15.523 -26.453 1.986 1 87.38 42 ARG B C 1
ATOM 3103 O O . ARG B 1 42 ? -14.82 -26.703 2.969 1 87.38 42 ARG B O 1
ATOM 3110 N N . PHE B 1 43 ? -16.281 -25.359 1.905 1 93.12 43 PHE B N 1
ATOM 3111 C CA . PHE B 1 43 ? -16.25 -24.297 2.916 1 93.12 43 PHE B CA 1
ATOM 3112 C C . PHE B 1 43 ? -17.656 -24.016 3.434 1 93.12 43 PHE B C 1
ATOM 3114 O O . PHE B 1 43 ? -18.578 -23.766 2.648 1 93.12 43 PHE B O 1
ATOM 3121 N N . GLN B 1 44 ? -17.797 -24.047 4.742 1 95.81 44 GLN B N 1
ATOM 3122 C CA . GLN B 1 44 ? -19.062 -23.609 5.316 1 95.81 44 GLN B CA 1
ATOM 3123 C C . GLN B 1 44 ? -19.172 -22.078 5.285 1 95.81 44 GLN B C 1
ATOM 3125 O O . GLN B 1 44 ? -18.531 -21.391 6.07 1 95.81 44 GLN B O 1
ATOM 3130 N N . ASP B 1 45 ? -20.047 -21.688 4.469 1 96.62 45 ASP B N 1
ATOM 3131 C CA . ASP B 1 45 ? -20.203 -20.25 4.27 1 96.62 45 ASP B CA 1
ATOM 3132 C C . ASP B 1 45 ? -20.703 -19.562 5.535 1 96.62 45 ASP B C 1
ATOM 3134 O O . ASP B 1 45 ? -21.562 -20.109 6.234 1 96.62 45 ASP B O 1
ATOM 3138 N N . PHE B 1 46 ? -20.172 -18.516 5.883 1 97.88 46 PHE B N 1
ATOM 3139 C CA . PHE B 1 46 ? -20.578 -17.641 6.973 1 97.88 46 PHE B CA 1
ATOM 3140 C C . PHE B 1 46 ? -20.344 -16.188 6.609 1 97.88 46 PHE B C 1
ATOM 3142 O O . PHE B 1 46 ? -19.812 -15.414 7.41 1 97.88 46 PHE B O 1
ATOM 3149 N N . SER B 1 47 ? -20.594 -15.82 5.383 1 98.5 47 SER B N 1
ATOM 3150 C CA . SER B 1 47 ? -20.438 -14.453 4.906 1 98.5 47 SER B CA 1
ATOM 3151 C C . SER B 1 47 ? -21.391 -13.508 5.641 1 98.5 47 SER B C 1
ATOM 3153 O O . SER B 1 47 ? -22.484 -13.906 6.043 1 98.5 47 SER B O 1
ATOM 3155 N N . LEU B 1 48 ? -20.922 -12.32 5.801 1 98.88 48 LEU B N 1
ATOM 3156 C CA . LEU B 1 48 ? -21.688 -11.359 6.594 1 98.88 48 LEU B CA 1
ATOM 3157 C C . LEU B 1 48 ? -21.969 -10.094 5.789 1 98.88 48 LEU B C 1
ATOM 3159 O O . LEU B 1 48 ? -21.172 -9.719 4.922 1 98.88 48 LEU B O 1
ATOM 3163 N N . ILE B 1 49 ? -23.094 -9.523 6.066 1 98.81 49 ILE B N 1
ATOM 3164 C CA . ILE B 1 49 ? -23.547 -8.234 5.539 1 98.81 49 ILE B CA 1
ATOM 3165 C C . ILE B 1 49 ? -23.734 -7.246 6.684 1 98.81 49 ILE B C 1
ATOM 3167 O O . ILE B 1 49 ? -24.344 -7.574 7.699 1 98.81 49 ILE B O 1
ATOM 3171 N N . ILE B 1 50 ? -23.156 -6.102 6.562 1 98.81 50 ILE B N 1
ATOM 3172 C CA . ILE B 1 50 ? -23.297 -5.074 7.586 1 98.81 50 ILE B CA 1
ATOM 3173 C C . ILE B 1 50 ? -24.141 -3.926 7.051 1 98.81 50 ILE B C 1
ATOM 3175 O O . ILE B 1 50 ? -23.828 -3.34 6.012 1 98.81 50 ILE B O 1
ATOM 3179 N N . VAL B 1 51 ? -25.219 -3.584 7.773 1 98.38 51 VAL B N 1
ATOM 3180 C CA . VAL B 1 51 ? -26.172 -2.59 7.293 1 98.38 51 VAL B CA 1
ATOM 3181 C C . VAL B 1 51 ? -26.312 -1.47 8.32 1 98.38 51 VAL B C 1
ATOM 3183 O O . VAL B 1 51 ? -26.062 -1.676 9.516 1 98.38 51 VAL B O 1
ATOM 3186 N N . ASP B 1 52 ? -26.625 -0.301 7.82 1 97.5 52 ASP B N 1
ATOM 3187 C CA . ASP B 1 52 ? -26.859 0.83 8.711 1 97.5 52 ASP B CA 1
ATOM 3188 C C . ASP B 1 52 ? -28.297 0.854 9.219 1 97.5 52 ASP B C 1
ATOM 3190 O O . ASP B 1 52 ? -29.047 -0.114 9.039 1 97.5 52 ASP B O 1
ATOM 3194 N N . ASN B 1 53 ? -28.672 1.934 9.922 1 94.69 53 ASN B N 1
ATOM 3195 C CA . ASN B 1 53 ? -29.984 2.033 10.555 1 94.69 53 ASN B CA 1
ATOM 3196 C C . ASN B 1 53 ? -31.094 2.088 9.516 1 94.69 53 ASN B C 1
ATOM 3198 O O . ASN B 1 53 ? -32.25 1.806 9.828 1 94.69 53 ASN B O 1
ATOM 3202 N N . LYS B 1 54 ? -30.766 2.426 8.273 1 95.19 54 LYS B N 1
ATOM 3203 C CA . LYS B 1 54 ? -31.75 2.469 7.191 1 95.19 54 LYS B CA 1
ATOM 3204 C C . LYS B 1 54 ? -31.703 1.189 6.359 1 95.19 54 LYS B C 1
ATOM 3206 O O . LYS B 1 54 ? -32.25 1.146 5.25 1 95.19 54 LYS B O 1
ATOM 3211 N N . ASN B 1 55 ? -30.938 0.231 6.77 1 94.56 55 ASN B N 1
ATOM 3212 C CA . ASN B 1 55 ? -30.797 -1.089 6.164 1 94.56 55 ASN B CA 1
ATOM 3213 C C . ASN B 1 55 ? -30.047 -1.022 4.844 1 94.56 55 ASN B C 1
ATOM 3215 O O . ASN B 1 55 ? -30.234 -1.865 3.965 1 94.56 55 ASN B O 1
ATOM 3219 N N . ARG B 1 56 ? -29.422 0.024 4.723 1 96.88 56 ARG B N 1
ATOM 3220 C CA . ARG B 1 56 ? -28.547 0.089 3.566 1 96.88 56 ARG B CA 1
ATOM 3221 C C . ARG B 1 56 ? -27.25 -0.675 3.824 1 96.88 56 ARG B C 1
ATOM 3223 O O . ARG B 1 56 ? -26.625 -0.51 4.875 1 96.88 56 ARG B O 1
ATOM 3230 N N . ILE B 1 57 ? -26.781 -1.532 2.816 1 98.56 57 ILE B N 1
ATOM 3231 C CA . ILE B 1 57 ? -25.547 -2.275 2.955 1 98.56 57 ILE B CA 1
ATOM 3232 C C . ILE B 1 57 ? -24.359 -1.309 2.941 1 98.56 57 ILE B C 1
ATOM 3234 O O . ILE B 1 57 ? -24.219 -0.497 2.023 1 98.56 57 ILE B O 1
ATOM 3238 N N . ARG B 1 58 ? -23.516 -1.388 3.961 1 98.56 58 ARG B N 1
ATOM 3239 C CA . ARG B 1 58 ? -22.359 -0.499 4.07 1 98.56 58 ARG B CA 1
ATOM 3240 C C . ARG B 1 58 ? -21.062 -1.272 3.924 1 98.56 58 ARG B C 1
ATOM 3242 O O . ARG B 1 58 ? -20.016 -0.688 3.637 1 98.56 58 ARG B O 1
ATOM 3249 N N . ALA B 1 59 ? -21.141 -2.564 4.152 1 98.88 59 ALA B N 1
ATOM 3250 C CA . ALA B 1 59 ? -19.953 -3.406 4.027 1 98.88 59 ALA B CA 1
ATOM 3251 C C . ALA B 1 59 ? -20.344 -4.875 3.865 1 98.88 59 ALA B C 1
ATOM 3253 O O . ALA B 1 59 ? -21.469 -5.27 4.184 1 98.88 59 ALA B O 1
ATOM 3254 N N . LEU B 1 60 ? -19.469 -5.613 3.311 1 98.94 60 LEU B N 1
ATOM 3255 C CA . LEU B 1 60 ? -19.578 -7.066 3.205 1 98.94 60 LEU B CA 1
ATOM 3256 C C . LEU B 1 60 ? -18.328 -7.738 3.766 1 98.94 60 LEU B C 1
ATOM 3258 O O . LEU B 1 60 ? -17.234 -7.164 3.721 1 98.94 60 LEU B O 1
ATOM 3262 N N . LEU B 1 61 ? -18.469 -8.906 4.316 1 98.88 61 LEU B N 1
ATOM 3263 C CA . LEU B 1 61 ? -17.344 -9.773 4.688 1 98.88 61 LEU B CA 1
ATOM 3264 C C . LEU B 1 61 ? -17.531 -11.172 4.113 1 98.88 61 LEU B C 1
ATOM 3266 O O . LEU B 1 61 ? -18.219 -12.008 4.707 1 98.88 61 LEU B O 1
ATOM 3270 N N . PRO B 1 62 ? -16.922 -11.438 2.883 1 98.56 62 PRO B N 1
ATOM 3271 C CA . PRO B 1 62 ? -16.891 -12.844 2.465 1 98.56 62 PRO B CA 1
ATOM 3272 C C . PRO B 1 62 ? -16.141 -13.734 3.461 1 98.56 62 PRO B C 1
ATOM 3274 O O . PRO B 1 62 ? -14.977 -13.484 3.764 1 98.56 62 PRO B O 1
ATOM 3277 N N . ALA B 1 63 ? -16.844 -14.766 3.955 1 98.38 63 ALA B N 1
ATOM 3278 C CA . ALA B 1 63 ? -16.203 -15.5 5.047 1 98.38 63 ALA B CA 1
ATOM 3279 C C . ALA B 1 63 ? -16.688 -16.953 5.078 1 98.38 63 ALA B C 1
ATOM 3281 O O . ALA B 1 63 ? -17.719 -17.281 4.508 1 98.38 63 ALA B O 1
ATOM 3282 N N . ASN B 1 64 ? -15.922 -17.797 5.605 1 98.06 64 ASN B N 1
ATOM 3283 C CA . ASN B 1 64 ? -16.312 -19.156 6.008 1 98.06 64 ASN B CA 1
ATOM 3284 C C . ASN B 1 64 ? -15.922 -19.438 7.453 1 98.06 64 ASN B C 1
ATOM 3286 O O . ASN B 1 64 ? -15.078 -18.734 8.023 1 98.06 64 ASN B O 1
ATOM 3290 N N . ILE B 1 65 ? -16.531 -20.422 8.039 1 98 65 ILE B N 1
ATOM 3291 C CA . ILE B 1 65 ? -16.312 -20.703 9.453 1 98 65 ILE B CA 1
ATOM 3292 C C . ILE B 1 65 ? -15.766 -22.125 9.617 1 98 65 ILE B C 1
ATOM 3294 O O . ILE B 1 65 ? -16.156 -23.031 8.883 1 98 65 ILE B O 1
ATOM 3298 N N . VAL B 1 66 ? -14.828 -22.312 10.453 1 97.81 66 VAL B N 1
ATOM 3299 C CA . VAL B 1 66 ? -14.281 -23.578 10.898 1 97.81 66 VAL B CA 1
ATOM 3300 C C . VAL B 1 66 ? -14.164 -23.594 12.422 1 97.81 66 VAL B C 1
ATOM 3302 O O . VAL B 1 66 ? -13.336 -22.875 12.992 1 97.81 66 VAL B O 1
ATOM 3305 N N . GLY B 1 67 ? -14.922 -24.422 13.055 1 97.19 67 GLY B N 1
ATOM 3306 C CA . GLY B 1 67 ? -14.969 -24.344 14.508 1 97.19 67 GLY B CA 1
ATOM 3307 C C . GLY B 1 67 ? -15.422 -22.984 15.016 1 97.19 67 GLY B C 1
ATOM 3308 O O . GLY B 1 67 ? -16.516 -22.516 14.672 1 97.19 67 GLY B O 1
ATOM 3309 N N . ASN B 1 68 ? -14.625 -22.422 15.805 1 97.81 68 ASN B N 1
ATOM 3310 C CA . ASN B 1 68 ? -14.938 -21.109 16.344 1 97.81 68 ASN B CA 1
ATOM 3311 C C . ASN B 1 68 ? -14.07 -20.016 15.727 1 97.81 68 ASN B C 1
ATOM 3313 O O . ASN B 1 68 ? -13.859 -18.969 16.328 1 97.81 68 ASN B O 1
ATOM 3317 N N . GLN B 1 69 ? -13.555 -20.281 14.586 1 98.56 69 GLN B N 1
ATOM 3318 C CA . GLN B 1 69 ? -12.75 -19.312 13.859 1 98.56 69 GLN B CA 1
ATOM 3319 C C . GLN B 1 69 ? -13.438 -18.891 12.57 1 98.56 69 GLN B C 1
ATOM 3321 O O . GLN B 1 69 ? -14.008 -19.719 11.859 1 98.56 69 GLN B O 1
ATOM 3326 N N . LEU B 1 70 ? -13.531 -17.641 12.359 1 98.81 70 LEU B N 1
ATOM 3327 C CA . LEU B 1 70 ? -14.062 -17.078 11.117 1 98.81 70 LEU B CA 1
ATOM 3328 C C . LEU B 1 70 ? -12.938 -16.625 10.203 1 98.81 70 LEU B C 1
ATOM 3330 O O . LEU B 1 70 ? -11.992 -15.961 10.648 1 98.81 70 LEU B O 1
ATOM 3334 N N . PHE B 1 71 ? -12.969 -16.984 8.922 1 98.62 71 PHE B N 1
ATOM 3335 C CA . PHE B 1 71 ? -11.945 -16.656 7.938 1 98.62 71 PHE B CA 1
ATOM 3336 C C . PHE B 1 71 ? -12.523 -15.766 6.836 1 98.62 71 PHE B C 1
ATOM 3338 O O . PHE B 1 71 ? -13.633 -16 6.359 1 98.62 71 PHE B O 1
ATOM 3345 N N . SER B 1 72 ? -11.82 -14.586 6.566 1 97.94 72 SER B N 1
ATOM 3346 C CA . SER B 1 72 ? -12.195 -13.867 5.352 1 97.94 72 SER B CA 1
ATOM 3347 C C . SER B 1 72 ? -12.086 -14.766 4.121 1 97.94 72 SER B C 1
ATOM 3349 O O . SER B 1 72 ? -11.289 -14.492 3.223 1 97.94 72 SER B O 1
ATOM 3351 N N . HIS B 1 73 ? -12.703 -15.828 4.195 1 95.19 73 HIS B N 1
ATOM 3352 C CA . HIS B 1 73 ? -12.938 -16.953 3.297 1 95.19 73 HIS B CA 1
ATOM 3353 C C . HIS B 1 73 ? -11.633 -17.641 2.906 1 95.19 73 HIS B C 1
ATOM 3355 O O . HIS B 1 73 ? -10.844 -17.078 2.143 1 95.19 73 HIS B O 1
ATOM 3361 N N . GLN B 1 74 ? -11.414 -18.828 3.205 1 94.25 74 GLN B N 1
ATOM 3362 C CA . GLN B 1 74 ? -10.172 -19.562 3.041 1 94.25 74 GLN B CA 1
ATOM 3363 C C . GLN B 1 74 ? -9.938 -19.938 1.579 1 94.25 74 GLN B C 1
ATOM 3365 O O . GLN B 1 74 ? -8.797 -20.172 1.169 1 94.25 74 GLN B O 1
ATOM 3370 N N . GLY B 1 75 ? -10.953 -19.922 0.813 1 92.38 75 GLY B N 1
ATOM 3371 C CA . GLY B 1 75 ? -10.859 -20.328 -0.581 1 92.38 75 GLY B CA 1
ATOM 3372 C C . GLY B 1 75 ? -10.484 -19.188 -1.505 1 92.38 75 GLY B C 1
ATOM 3373 O O . GLY B 1 75 ? -10.305 -19.391 -2.709 1 92.38 75 GLY B O 1
ATOM 3374 N N . LEU B 1 76 ? -10.398 -17.984 -1.008 1 94.62 76 LEU B N 1
ATOM 3375 C CA . LEU B 1 76 ? -10.07 -16.812 -1.805 1 94.62 76 LEU B CA 1
ATOM 3376 C C . LEU B 1 76 ? -8.641 -16.359 -1.533 1 94.62 76 LEU B C 1
ATOM 3378 O O . LEU B 1 76 ? -8.117 -16.562 -0.434 1 94.62 76 LEU B O 1
ATOM 3382 N N . SER B 1 77 ? -7.988 -15.742 -2.572 1 93.75 77 SER B N 1
ATOM 3383 C CA . SER B 1 77 ? -6.613 -15.266 -2.461 1 93.75 77 SER B CA 1
ATOM 3384 C C . SER B 1 77 ? -6.496 -14.156 -1.423 1 93.75 77 SER B C 1
ATOM 3386 O O . SER B 1 77 ? -5.48 -14.047 -0.735 1 93.75 77 SER B O 1
ATOM 3388 N N . TYR B 1 78 ? -7.449 -13.352 -1.386 1 96.62 78 TYR B N 1
ATOM 3389 C CA . TYR B 1 78 ? -7.594 -12.266 -0.424 1 96.62 78 TYR B CA 1
ATOM 3390 C C . TYR B 1 78 ? -9.062 -12.016 -0.102 1 96.62 78 TYR B C 1
ATOM 3392 O O . TYR B 1 78 ? -9.953 -12.617 -0.714 1 96.62 78 TYR B O 1
ATOM 3400 N N . GLY B 1 79 ? -9.281 -11.312 0.895 1 97.25 79 GLY B N 1
ATOM 3401 C CA . GLY B 1 79 ? -10.609 -10.945 1.347 1 97.25 79 GLY B CA 1
ATOM 3402 C C . GLY B 1 79 ? -10.617 -9.758 2.289 1 97.25 79 GLY B C 1
ATOM 3403 O O . GLY B 1 79 ? -10 -8.727 2 1 97.25 79 GLY B O 1
ATOM 3404 N N . GLY B 1 80 ? -11.25 -9.945 3.342 1 97.5 80 GLY B N 1
ATOM 3405 C CA . GLY B 1 80 ? -11.414 -8.852 4.285 1 97.5 80 GLY B CA 1
ATOM 3406 C C . GLY B 1 80 ? -12.758 -8.148 4.156 1 97.5 80 GLY B C 1
ATOM 3407 O O . GLY B 1 80 ? -13.695 -8.695 3.574 1 97.5 80 GLY B O 1
ATOM 3408 N N . ILE B 1 81 ? -12.836 -7.008 4.777 1 98.75 81 ILE B N 1
ATOM 3409 C CA . ILE B 1 81 ? -14.086 -6.254 4.781 1 98.75 81 ILE B CA 1
ATOM 3410 C C . ILE B 1 81 ? -14.172 -5.395 3.523 1 98.75 81 ILE B C 1
ATOM 3412 O O . ILE B 1 81 ? -13.289 -4.574 3.258 1 98.75 81 ILE B O 1
ATOM 3416 N N . ILE B 1 82 ? -15.234 -5.598 2.773 1 98.75 82 ILE B N 1
ATOM 3417 C CA . ILE B 1 82 ? -15.453 -4.906 1.507 1 98.75 82 ILE B CA 1
ATOM 3418 C C . ILE B 1 82 ? -16.266 -3.637 1.747 1 98.75 82 ILE B C 1
ATOM 3420 O O . ILE B 1 82 ? -17.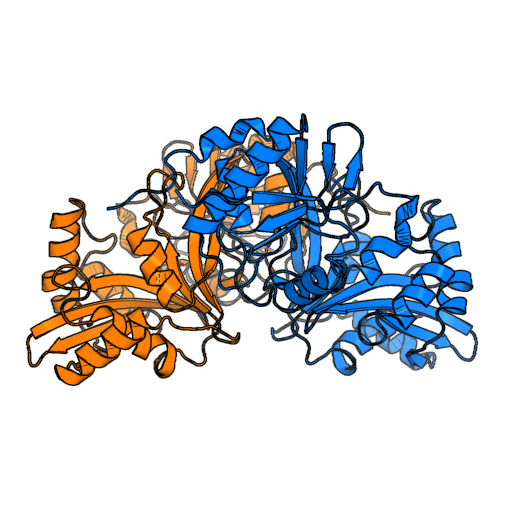328 -3.682 2.369 1 98.75 82 ILE B O 1
ATOM 3424 N N . ILE B 1 83 ? -15.766 -2.529 1.229 1 98.62 83 ILE B N 1
ATOM 3425 C CA . ILE B 1 83 ? -16.438 -1.252 1.424 1 98.62 83 ILE B CA 1
ATOM 3426 C C . ILE B 1 83 ? -16.406 -0.444 0.128 1 98.62 83 ILE B C 1
ATOM 3428 O O . ILE B 1 83 ? -15.625 -0.751 -0.777 1 98.62 83 ILE B O 1
ATOM 3432 N N . ASP B 1 84 ? -17.266 0.546 0.007 1 96.19 84 ASP B N 1
ATOM 3433 C CA . ASP B 1 84 ? -17.188 1.479 -1.114 1 96.19 84 ASP B CA 1
ATOM 3434 C C . ASP B 1 84 ? -16.609 2.826 -0.669 1 96.19 84 ASP B C 1
ATOM 3436 O O . ASP B 1 84 ? -16.125 2.959 0.455 1 96.19 84 ASP B O 1
ATOM 3440 N N . ASP B 1 85 ? -16.531 3.762 -1.565 1 93.75 85 ASP B N 1
ATOM 3441 C CA . ASP B 1 85 ? -15.789 4.992 -1.32 1 93.75 85 ASP B CA 1
ATOM 3442 C C . ASP B 1 85 ? -16.641 6.004 -0.545 1 93.75 85 ASP B C 1
ATOM 3444 O O . ASP B 1 85 ? -16.188 7.117 -0.274 1 93.75 85 ASP B O 1
ATOM 3448 N N . THR B 1 86 ? -17.859 5.645 -0.127 1 94.75 86 THR B N 1
ATOM 3449 C CA . THR B 1 86 ? -18.703 6.57 0.622 1 94.75 86 THR B CA 1
ATOM 3450 C C . THR B 1 86 ? -18.5 6.387 2.123 1 94.75 86 THR B C 1
ATOM 3452 O O . THR B 1 86 ? -18.875 7.254 2.914 1 94.75 86 THR B O 1
ATOM 3455 N N . LEU B 1 87 ? -18.016 5.238 2.514 1 96.81 87 LEU B N 1
ATOM 3456 C CA . LEU B 1 87 ? -17.812 4.977 3.936 1 96.81 87 LEU B CA 1
ATOM 3457 C C . LEU B 1 87 ? -16.594 5.727 4.465 1 96.81 87 LEU B C 1
ATOM 3459 O O . LEU B 1 87 ? -15.469 5.434 4.078 1 96.81 87 LEU B O 1
ATOM 3463 N N . LYS B 1 88 ? -16.812 6.629 5.379 1 96.88 88 LYS B N 1
ATOM 3464 C CA . LYS B 1 88 ? -15.734 7.434 5.965 1 96.88 88 LYS B CA 1
ATOM 3465 C C . LYS B 1 88 ? -15.109 6.723 7.156 1 96.88 88 LYS B C 1
ATOM 3467 O O . LYS B 1 88 ? -15.719 5.84 7.758 1 96.88 88 LYS B O 1
ATOM 3472 N N . LEU B 1 89 ? -13.914 7.07 7.562 1 98.12 89 LEU B N 1
ATOM 3473 C CA . LEU B 1 89 ? -13.094 6.336 8.516 1 98.12 89 LEU B CA 1
ATOM 3474 C C . LEU B 1 89 ? -13.766 6.281 9.883 1 98.12 89 LEU B C 1
ATOM 3476 O O . LEU B 1 89 ? -13.758 5.242 10.547 1 98.12 89 LEU B O 1
ATOM 3480 N N . ASP B 1 90 ? -14.297 7.395 10.359 1 97.38 90 ASP B N 1
ATOM 3481 C CA . ASP B 1 90 ? -14.93 7.41 11.68 1 97.38 90 ASP B CA 1
ATOM 3482 C C . ASP B 1 90 ? -16.094 6.418 11.742 1 97.38 90 ASP B C 1
ATOM 3484 O O . ASP B 1 90 ? -16.25 5.711 12.734 1 97.38 90 ASP B O 1
ATOM 3488 N N . LYS B 1 91 ? -16.891 6.352 10.633 1 97.44 91 LYS B N 1
ATOM 3489 C CA . LYS B 1 91 ? -18 5.402 10.562 1 97.44 91 LYS B CA 1
ATOM 3490 C C . LYS B 1 91 ? -17.484 3.973 10.43 1 97.44 91 LYS B C 1
ATOM 3492 O O . LYS B 1 91 ? -18.094 3.039 10.953 1 97.44 91 LYS B O 1
ATOM 3497 N N . TYR B 1 92 ? -16.422 3.793 9.672 1 98.38 92 TYR B N 1
ATOM 3498 C CA . TYR B 1 92 ? -15.828 2.465 9.523 1 98.38 92 TYR B CA 1
ATOM 3499 C C . TYR B 1 92 ? -15.352 1.926 10.867 1 98.38 92 TYR B C 1
ATOM 3501 O O . TYR B 1 92 ? -15.461 0.726 11.133 1 98.38 92 TYR B O 1
ATOM 3509 N N . ILE B 1 93 ? -14.789 2.785 11.758 1 98.38 93 ILE B N 1
ATOM 3510 C CA . ILE B 1 93 ? -14.359 2.381 13.094 1 98.38 93 ILE B CA 1
ATOM 3511 C C . ILE B 1 93 ? -15.547 1.814 13.867 1 98.38 93 ILE B C 1
ATOM 3513 O O . ILE B 1 93 ? -15.445 0.746 14.477 1 98.38 93 ILE B O 1
ATOM 3517 N N . ILE B 1 94 ? -16.656 2.5 13.789 1 98 94 ILE B N 1
ATOM 3518 C CA . ILE B 1 94 ? -17.859 2.078 14.492 1 98 94 ILE B CA 1
ATOM 3519 C C . ILE B 1 94 ? -18.391 0.786 13.875 1 98 94 ILE B C 1
ATOM 3521 O O . ILE B 1 94 ? -18.781 -0.135 14.594 1 98 94 ILE B O 1
ATOM 3525 N N . LEU B 1 95 ? -18.422 0.752 12.539 1 98.5 95 LEU B N 1
ATOM 3526 C CA . LEU B 1 95 ? -18.875 -0.432 11.82 1 98.5 95 LEU B CA 1
ATOM 3527 C C . LEU B 1 95 ? -18.031 -1.65 12.195 1 98.5 95 LEU B C 1
ATOM 3529 O O . LEU B 1 95 ? -18.578 -2.717 12.484 1 98.5 95 LEU B O 1
ATOM 3533 N N . PHE B 1 96 ? -16.75 -1.532 12.242 1 98.75 96 PHE B N 1
ATOM 3534 C CA . PHE B 1 96 ? -15.82 -2.609 12.586 1 98.75 96 PHE B CA 1
ATOM 3535 C C . PHE B 1 96 ? -16.031 -3.07 14.023 1 98.75 96 PHE B C 1
ATOM 3537 O O . PHE B 1 96 ? -16 -4.27 14.305 1 98.75 96 PHE B O 1
ATOM 3544 N N . GLN B 1 97 ? -16.219 -2.123 14.898 1 98.62 97 GLN B N 1
ATOM 3545 C CA . GLN B 1 97 ? -16.531 -2.467 16.281 1 98.62 97 GLN B CA 1
ATOM 3546 C C . GLN B 1 97 ? -17.797 -3.309 16.375 1 98.62 97 GLN B C 1
ATOM 3548 O O . GLN B 1 97 ? -17.828 -4.309 17.094 1 98.62 97 GLN B O 1
ATOM 3553 N N . SER B 1 98 ? -18.844 -2.889 15.648 1 98.44 98 SER B N 1
ATOM 3554 C CA . SER B 1 98 ? -20.094 -3.631 15.617 1 98.44 98 SER B CA 1
ATOM 3555 C C . SER B 1 98 ? -19.891 -5.055 15.109 1 98.44 98 SER B C 1
ATOM 3557 O O . SER B 1 98 ? -20.484 -5.996 15.625 1 98.44 98 SER B O 1
ATOM 3559 N N . LEU B 1 99 ? -19.078 -5.195 14.102 1 98.81 99 LEU B N 1
ATOM 3560 C CA . LEU B 1 99 ? -18.75 -6.516 13.57 1 98.81 99 LEU B CA 1
ATOM 3561 C C . LEU B 1 99 ? -18.094 -7.383 14.641 1 98.81 99 LEU B C 1
ATOM 3563 O O . LEU B 1 99 ? -18.5 -8.531 14.852 1 98.81 99 LEU B O 1
ATOM 3567 N N . LEU B 1 100 ? -17.078 -6.828 15.344 1 98.75 100 LEU B N 1
ATOM 3568 C CA . LEU B 1 100 ? -16.375 -7.59 16.375 1 98.75 100 LEU B CA 1
ATOM 3569 C C . LEU B 1 100 ? -17.328 -7.969 17.516 1 98.75 100 LEU B C 1
ATOM 3571 O O . LEU B 1 100 ? -17.234 -9.078 18.047 1 98.75 100 LEU B O 1
ATOM 3575 N N . GLN B 1 101 ? -18.203 -7.082 17.859 1 98.44 101 GLN B N 1
ATOM 3576 C CA . GLN B 1 101 ? -19.188 -7.375 18.891 1 98.44 101 GLN B CA 1
ATOM 3577 C C . GLN B 1 101 ? -20.094 -8.523 18.469 1 98.44 101 GLN B C 1
ATOM 3579 O O . GLN B 1 101 ? -20.406 -9.406 19.266 1 98.44 101 GLN B O 1
ATOM 3584 N N . PHE B 1 102 ? -20.578 -8.484 17.281 1 98.44 102 PHE B N 1
ATOM 3585 C CA . PHE B 1 102 ? -21.406 -9.555 16.75 1 98.44 102 PHE B CA 1
ATOM 3586 C C . PHE B 1 102 ? -20.672 -10.891 16.828 1 98.44 102 PHE B C 1
ATOM 3588 O O . PHE B 1 102 ? -21.25 -11.891 17.266 1 98.44 102 PHE B O 1
ATOM 3595 N N . LEU B 1 103 ? -19.422 -10.914 16.391 1 98.81 103 LEU B N 1
ATOM 3596 C CA . LEU B 1 103 ? -18.625 -12.141 16.391 1 98.81 103 LEU B CA 1
ATOM 3597 C C . LEU B 1 103 ? -18.453 -12.672 17.812 1 98.81 103 LEU B C 1
ATOM 3599 O O . LEU B 1 103 ? -18.516 -13.883 18.031 1 98.81 103 LEU B O 1
ATOM 3603 N N . GLU B 1 104 ? -18.234 -11.75 18.703 1 98 104 GLU B N 1
ATOM 3604 C CA . GLU B 1 104 ? -18.125 -12.148 20.094 1 98 104 GLU B CA 1
ATOM 3605 C C . GLU B 1 104 ? -19.406 -12.82 20.578 1 98 104 GLU B C 1
ATOM 3607 O O . GLU B 1 104 ? -19.359 -13.852 21.25 1 98 104 GLU B O 1
ATOM 3612 N N . ARG B 1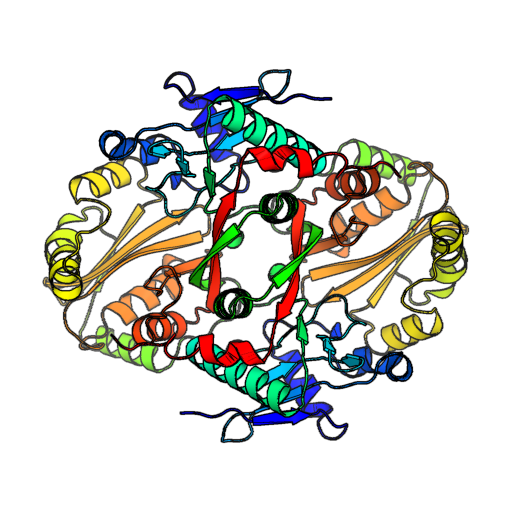 105 ? -20.5 -12.258 20.25 1 97.62 105 ARG B N 1
ATOM 3613 C CA . ARG B 1 105 ? -21.797 -12.812 20.656 1 97.62 105 ARG B CA 1
ATOM 3614 C C . ARG B 1 105 ? -22.016 -14.18 20.031 1 97.62 105 ARG B C 1
ATOM 3616 O O . ARG B 1 105 ? -22.703 -15.023 20.594 1 97.62 105 ARG B O 1
ATOM 3623 N N . GLN B 1 106 ? -21.422 -14.398 18.875 1 97.44 106 GLN B N 1
ATOM 3624 C CA . GLN B 1 106 ? -21.531 -15.68 18.203 1 97.44 106 GLN B CA 1
ATOM 3625 C C . GLN B 1 106 ? -20.484 -16.656 18.703 1 97.44 106 GLN B C 1
ATOM 3627 O O . GLN B 1 106 ? -20.312 -17.75 18.156 1 97.44 106 GLN B O 1
ATOM 3632 N N . SER B 1 107 ? -19.719 -16.297 19.656 1 97.56 107 SER B N 1
ATOM 3633 C CA . SER B 1 107 ? -18.688 -17.109 20.281 1 97.56 107 SER B CA 1
ATOM 3634 C C . SER B 1 107 ? -17.547 -17.422 19.328 1 97.56 107 SER B C 1
ATOM 3636 O O . SER B 1 107 ? -16.984 -18.516 19.359 1 97.56 107 SER B O 1
ATOM 3638 N N . ILE B 1 108 ? -17.375 -16.578 18.422 1 98.44 108 ILE B N 1
ATOM 3639 C CA . ILE B 1 108 ? -16.203 -16.672 17.562 1 98.44 108 ILE B CA 1
ATOM 3640 C C . ILE B 1 108 ? -14.961 -16.219 18.328 1 98.44 108 ILE B C 1
ATOM 3642 O O . ILE B 1 108 ? -14.93 -15.102 18.859 1 98.44 108 ILE B O 1
ATOM 3646 N N . SER B 1 109 ? -13.953 -17 18.359 1 98.25 109 SER B N 1
ATOM 3647 C CA . SER B 1 109 ? -12.773 -16.703 19.156 1 98.25 109 SER B CA 1
ATOM 3648 C C . SER B 1 109 ? -11.766 -15.875 18.375 1 98.25 109 SER B C 1
ATOM 3650 O O . SER B 1 109 ? -10.992 -15.117 18.953 1 98.25 109 SER B O 1
ATOM 3652 N N . GLU B 1 110 ? -11.773 -16.109 17.047 1 98.56 110 GLU B N 1
ATOM 3653 C CA . GLU B 1 110 ? -10.758 -15.461 16.219 1 98.56 110 GLU B CA 1
ATOM 3654 C C . GLU B 1 110 ? -11.305 -15.164 14.82 1 98.56 110 GLU B C 1
ATOM 3656 O O . GLU B 1 110 ? -12.008 -15.992 14.234 1 98.56 110 GLU B O 1
ATOM 3661 N N . LEU B 1 111 ? -11.047 -14.016 14.359 1 98.88 111 LEU B N 1
ATOM 3662 C CA . LEU B 1 111 ? -11.289 -13.609 12.984 1 98.88 111 LEU B CA 1
ATOM 3663 C C . LEU B 1 111 ? -9.984 -13.531 12.195 1 98.88 111 LEU B C 1
ATOM 3665 O O . LEU B 1 111 ? -9.102 -12.727 12.523 1 98.88 111 LEU B O 1
ATOM 3669 N N . ILE B 1 112 ? -9.805 -14.398 11.219 1 98.81 112 ILE B N 1
ATOM 3670 C CA . ILE B 1 112 ? -8.617 -14.414 10.367 1 98.81 112 ILE B CA 1
ATOM 3671 C C . ILE B 1 112 ? -8.883 -13.625 9.086 1 98.81 112 ILE B C 1
ATOM 3673 O O . ILE B 1 112 ? -9.797 -13.953 8.32 1 98.81 112 ILE B O 1
ATOM 3677 N N . LEU B 1 113 ? -8.078 -12.57 8.898 1 98.75 113 LEU B N 1
ATOM 3678 C CA . LEU B 1 113 ? -8.297 -11.664 7.773 1 98.75 113 LEU B CA 1
ATOM 3679 C C . LEU B 1 113 ? -7.094 -11.672 6.836 1 98.75 113 LEU B C 1
ATOM 3681 O O . LEU B 1 113 ? -5.945 -11.625 7.285 1 98.75 113 LEU B O 1
ATOM 3685 N N . LYS B 1 114 ? -7.316 -11.719 5.578 1 97.94 114 LYS B N 1
ATOM 3686 C CA . LYS B 1 114 ? -6.336 -11.477 4.523 1 97.94 114 LYS B CA 1
ATOM 3687 C C . LYS B 1 114 ? -6.773 -10.336 3.611 1 97.94 114 LYS B C 1
ATOM 3689 O O . LYS B 1 114 ? -7.203 -10.562 2.48 1 97.94 114 LYS B O 1
ATOM 3694 N N . PRO B 1 115 ? -6.586 -9.148 4.105 1 97.94 115 PRO B N 1
ATOM 3695 C CA . PRO B 1 115 ? -7.062 -7.988 3.346 1 97.94 115 PRO B CA 1
ATOM 3696 C C . PRO B 1 115 ? -6.477 -7.922 1.938 1 97.94 115 PRO B C 1
ATOM 3698 O O . PRO B 1 115 ? -5.316 -8.289 1.732 1 97.94 115 PRO B O 1
ATOM 3701 N N . ILE B 1 116 ? -7.277 -7.473 1.013 1 97.94 116 ILE B N 1
ATOM 3702 C CA . ILE B 1 116 ? -6.883 -7.301 -0.38 1 97.94 116 ILE B CA 1
ATOM 3703 C C . ILE B 1 116 ? -5.766 -6.262 -0.474 1 97.94 116 ILE B C 1
ATOM 3705 O O . ILE B 1 116 ? -5.82 -5.223 0.184 1 97.94 116 ILE B O 1
ATOM 3709 N N . PRO B 1 117 ? -4.645 -6.52 -1.229 1 97.44 117 PRO B N 1
ATOM 3710 C CA . PRO B 1 117 ? -3.627 -5.488 -1.438 1 97.44 117 PRO B CA 1
ATOM 3711 C C . PRO B 1 117 ? -4.191 -4.234 -2.102 1 97.44 117 PRO B C 1
ATOM 3713 O O . PRO B 1 117 ? -5.055 -4.328 -2.975 1 97.44 117 PRO B O 1
ATOM 3716 N N . ASN B 1 118 ? -3.633 -3.145 -1.756 1 96.44 118 ASN B N 1
ATOM 3717 C CA . ASN B 1 118 ? -4.203 -1.861 -2.148 1 96.44 118 ASN B CA 1
ATOM 3718 C C . ASN B 1 118 ? -4.145 -1.662 -3.66 1 96.44 118 ASN B C 1
ATOM 3720 O O . ASN B 1 118 ? -4.992 -0.972 -4.234 1 96.44 118 ASN B O 1
ATOM 3724 N N . PHE B 1 119 ? -3.137 -2.205 -4.371 1 96.5 119 PHE B N 1
ATOM 3725 C CA . PHE B 1 119 ? -3 -1.956 -5.801 1 96.5 119 PHE B CA 1
ATOM 3726 C C . PHE B 1 119 ? -4.137 -2.611 -6.578 1 96.5 119 PHE B C 1
ATOM 3728 O O . PHE B 1 119 ? -4.336 -2.328 -7.762 1 96.5 119 PHE B O 1
ATOM 3735 N N . TYR B 1 120 ? -5.004 -3.459 -5.898 1 97.69 120 TYR B N 1
ATOM 3736 C CA . TYR B 1 120 ? -6.215 -4.004 -6.508 1 97.69 120 TYR B CA 1
ATOM 3737 C C . TYR B 1 120 ? -7.383 -3.037 -6.352 1 97.69 120 TYR B C 1
ATOM 3739 O O . TYR B 1 120 ? -8.438 -3.227 -6.957 1 97.69 120 TYR B O 1
ATOM 3747 N N . CYS B 1 121 ? -7.262 -2 -5.543 1 97.38 121 CYS B N 1
ATOM 3748 C CA . CYS B 1 121 ? -8.367 -1.126 -5.172 1 97.38 121 CYS B CA 1
ATOM 3749 C C . CYS B 1 121 ? -8.469 0.059 -6.125 1 97.38 121 CYS B C 1
ATOM 3751 O O . CYS B 1 121 ? -7.469 0.493 -6.691 1 97.38 121 CYS B O 1
ATOM 3753 N N . SER B 1 122 ? -9.672 0.562 -6.273 1 96.25 122 SER B N 1
ATOM 3754 C CA . SER B 1 122 ? -9.898 1.684 -7.18 1 96.25 122 SER B CA 1
ATOM 3755 C C . SER B 1 122 ? -9.57 3.012 -6.504 1 96.25 122 SER B C 1
ATOM 3757 O O . SER B 1 122 ? -9.305 4.008 -7.18 1 96.25 122 SER B O 1
ATOM 3759 N N . ASN B 1 123 ? -9.625 3.059 -5.195 1 96.81 123 ASN B N 1
ATOM 3760 C CA . ASN B 1 123 ? -9.305 4.207 -4.352 1 96.81 123 ASN B CA 1
ATOM 3761 C C . ASN B 1 123 ? -8.516 3.787 -3.115 1 96.81 123 ASN B C 1
ATOM 3763 O O . ASN B 1 123 ? -8.469 2.604 -2.773 1 96.81 123 ASN B O 1
ATOM 3767 N N . PRO B 1 124 ? -7.836 4.801 -2.523 1 97.81 124 PRO B N 1
ATOM 3768 C CA . PRO B 1 124 ? -7.156 4.434 -1.278 1 97.81 124 PRO B CA 1
ATOM 3769 C C . PRO B 1 124 ? -8.062 3.662 -0.319 1 97.81 124 PRO B C 1
ATOM 3771 O O . PRO B 1 124 ? -9.211 4.055 -0.096 1 97.81 124 PRO B O 1
ATOM 3774 N N . SER B 1 125 ? -7.566 2.574 0.238 1 98.12 125 SER B N 1
ATOM 3775 C CA . SER B 1 125 ? -8.438 1.683 1 1 98.12 125 SER B CA 1
ATOM 3776 C C . SER B 1 125 ? -7.684 1.034 2.158 1 98.12 125 SER B C 1
ATOM 3778 O O . SER B 1 125 ? -7.914 -0.132 2.48 1 98.12 125 SER B O 1
ATOM 3780 N N . GLU B 1 126 ? -6.812 1.733 2.873 1 98.25 126 GLU B N 1
ATOM 3781 C CA . GLU B 1 126 ? -6.023 1.132 3.943 1 98.25 126 GLU B CA 1
ATOM 3782 C C . GLU B 1 126 ? -6.629 1.433 5.312 1 98.25 126 GLU B C 1
ATOM 3784 O O . GLU B 1 126 ? -5.949 1.331 6.336 1 98.25 126 GLU B O 1
ATOM 3789 N N . GLU B 1 127 ? -7.965 1.815 5.352 1 98.56 127 GLU B N 1
ATOM 3790 C CA . GLU B 1 127 ? -8.625 2.012 6.641 1 98.56 127 GLU B CA 1
ATOM 3791 C C . GLU B 1 127 ? -8.492 0.773 7.523 1 98.56 127 GLU B C 1
ATOM 3793 O O . GLU B 1 127 ? -8.25 0.886 8.727 1 98.56 127 GLU B O 1
ATOM 3798 N N . ILE B 1 128 ? -8.602 -0.376 6.895 1 98.62 128 ILE B N 1
ATOM 3799 C CA . ILE B 1 128 ? -8.602 -1.632 7.637 1 98.62 128 ILE B CA 1
ATOM 3800 C C . ILE B 1 128 ? -7.246 -1.832 8.312 1 98.62 128 ILE B C 1
ATOM 3802 O O . ILE B 1 128 ? -7.172 -2.385 9.414 1 98.62 128 ILE B O 1
ATOM 3806 N N . ASN B 1 129 ? -6.168 -1.419 7.641 1 98.56 129 ASN B N 1
ATOM 3807 C CA . ASN B 1 129 ? -4.848 -1.522 8.25 1 98.56 129 ASN B CA 1
ATOM 3808 C C . ASN B 1 129 ? -4.77 -0.734 9.555 1 98.56 129 ASN B C 1
ATOM 3810 O O . ASN B 1 129 ? -4.188 -1.203 10.539 1 98.56 129 ASN B O 1
ATOM 3814 N N . TYR B 1 130 ? -5.316 0.443 9.594 1 98.69 130 TYR B N 1
ATOM 3815 C CA . TYR B 1 130 ? -5.375 1.28 10.789 1 98.69 130 TYR B CA 1
ATOM 3816 C C . TYR B 1 130 ? -6.223 0.623 11.875 1 98.69 130 TYR B C 1
ATOM 3818 O O . TYR B 1 130 ? -5.809 0.551 13.031 1 98.69 130 TYR B O 1
ATOM 3826 N N . LEU B 1 131 ? -7.344 0.069 11.477 1 98.81 131 LEU B N 1
ATOM 3827 C CA . LEU B 1 131 ? -8.266 -0.555 12.422 1 98.81 131 LEU B CA 1
ATOM 3828 C C . LEU B 1 131 ? -7.637 -1.789 13.062 1 98.81 131 LEU B C 1
ATOM 3830 O O . LEU B 1 131 ? -7.781 -2.012 14.266 1 98.81 131 LEU B O 1
ATOM 3834 N N . LEU B 1 132 ? -6.992 -2.582 12.242 1 98.88 132 LEU B N 1
ATOM 3835 C CA . LEU B 1 132 ? -6.355 -3.799 12.734 1 98.88 132 LEU B CA 1
ATOM 3836 C C . LEU B 1 132 ? -5.277 -3.471 13.758 1 98.88 132 LEU B C 1
ATOM 3838 O O . LEU B 1 132 ? -5.117 -4.191 14.75 1 98.88 132 LEU B O 1
ATOM 3842 N N . HIS B 1 133 ? -4.555 -2.391 13.508 1 98.69 133 HIS B N 1
ATOM 3843 C CA . HIS B 1 133 ? -3.562 -1.951 14.484 1 98.69 133 HIS B CA 1
ATOM 3844 C C . HIS B 1 133 ? -4.223 -1.558 15.797 1 98.69 133 HIS B C 1
ATOM 3846 O O . HIS B 1 133 ? -3.746 -1.936 16.875 1 98.69 133 HIS B O 1
ATOM 3852 N N . LEU B 1 134 ? -5.316 -0.829 15.75 1 98.75 134 LEU B N 1
ATOM 3853 C CA . LEU B 1 134 ? -6.008 -0.321 16.938 1 98.75 134 LEU B CA 1
ATOM 3854 C C . LEU B 1 134 ? -6.469 -1.466 17.828 1 98.75 134 LEU B C 1
ATOM 3856 O O . LEU B 1 134 ? -6.434 -1.352 19.062 1 98.75 134 LEU B O 1
ATOM 3860 N N . VAL B 1 135 ? -6.82 -2.537 17.203 1 98.75 135 VAL B N 1
ATOM 3861 C CA . VAL B 1 135 ? -7.371 -3.627 18 1 98.75 135 VAL B CA 1
ATOM 3862 C C . VAL B 1 135 ? -6.285 -4.656 18.297 1 98.75 135 VAL B C 1
ATOM 3864 O O . VAL B 1 135 ? -6.582 -5.789 18.688 1 98.75 135 VAL B O 1
ATOM 3867 N N . LYS B 1 136 ? -5.109 -4.312 17.984 1 98.38 136 LYS B N 1
ATOM 3868 C CA . LYS B 1 136 ? -3.941 -5.137 18.297 1 98.38 136 LYS B CA 1
ATOM 3869 C C . LYS B 1 136 ? -4.035 -6.492 17.609 1 98.38 136 LYS B C 1
ATOM 3871 O O . LYS B 1 136 ? -3.816 -7.531 18.234 1 98.38 136 LYS B O 1
ATOM 3876 N N . ALA B 1 137 ? -4.492 -6.438 16.344 1 98.75 137 ALA B N 1
ATOM 3877 C CA . ALA B 1 137 ? -4.492 -7.66 15.539 1 98.75 137 ALA B CA 1
ATOM 3878 C C . ALA B 1 137 ? -3.08 -8.227 15.398 1 98.75 137 ALA B C 1
ATOM 3880 O O . ALA B 1 137 ? -2.104 -7.469 15.359 1 98.75 137 ALA B O 1
ATOM 3881 N N . ASN B 1 138 ? -2.994 -9.516 15.336 1 98.56 138 ASN B N 1
ATOM 3882 C CA . ASN B 1 138 ? -1.718 -10.195 15.148 1 98.56 138 ASN B CA 1
ATOM 3883 C C . ASN B 1 138 ? -1.409 -10.414 13.664 1 98.56 138 ASN B C 1
ATOM 3885 O O . ASN B 1 138 ? -2.119 -11.148 12.984 1 98.56 138 ASN B O 1
ATOM 3889 N N . LEU B 1 139 ? -0.427 -9.688 13.164 1 98.62 139 LEU B N 1
ATOM 3890 C CA . LEU B 1 139 ? 0.088 -9.969 11.828 1 98.62 139 LEU B CA 1
ATOM 3891 C C . LEU B 1 139 ? 0.95 -11.227 11.828 1 98.62 139 LEU B C 1
ATOM 3893 O O . LEU B 1 139 ? 2.156 -11.156 12.07 1 98.62 139 LEU B O 1
ATOM 3897 N N . PHE B 1 140 ? 0.371 -12.367 11.438 1 98.31 140 PHE B N 1
ATOM 3898 C CA . PHE B 1 140 ? 1.068 -13.617 11.703 1 98.31 140 PHE B CA 1
ATOM 3899 C C . PHE B 1 140 ? 1.738 -14.148 10.445 1 98.31 140 PHE B C 1
ATOM 3901 O O . PHE B 1 140 ? 2.564 -15.062 10.508 1 98.31 140 PHE B O 1
ATOM 3908 N N . ARG B 1 141 ? 1.443 -13.609 9.328 1 98.44 141 ARG B N 1
ATOM 3909 C CA . ARG B 1 141 ? 2.02 -14.039 8.062 1 98.44 141 ARG B CA 1
ATOM 3910 C C . ARG B 1 141 ? 2.068 -12.891 7.062 1 98.44 141 ARG B C 1
ATOM 3912 O O . ARG B 1 141 ? 1.141 -12.078 6.996 1 98.44 141 ARG B O 1
ATOM 3919 N N . VAL B 1 142 ? 3.139 -12.703 6.398 1 98.56 142 VAL B N 1
ATOM 3920 C CA . VAL B 1 142 ? 3.316 -11.773 5.285 1 98.56 142 VAL B CA 1
ATOM 3921 C C . VAL B 1 142 ? 3.928 -12.508 4.094 1 98.56 142 VAL B C 1
ATOM 3923 O O . VAL B 1 142 ? 4.957 -13.172 4.227 1 98.56 142 VAL B O 1
ATOM 3926 N N . ASP B 1 143 ? 3.26 -12.422 2.977 1 98.12 143 ASP B N 1
ATOM 3927 C CA . ASP B 1 143 ? 3.805 -12.945 1.727 1 98.12 143 ASP B CA 1
ATOM 3928 C C . ASP B 1 143 ? 4.27 -11.82 0.812 1 98.12 143 ASP B C 1
ATOM 3930 O O . ASP B 1 143 ? 3.656 -10.75 0.776 1 98.12 143 ASP B O 1
ATOM 3934 N N . SER B 1 144 ? 5.336 -12.047 0.116 1 97.69 144 SER B N 1
ATOM 3935 C CA . SER B 1 144 ? 5.785 -11.109 -0.912 1 97.69 144 SER B CA 1
ATOM 3936 C C . SER B 1 144 ? 5.262 -11.516 -2.287 1 97.69 144 SER B C 1
ATOM 3938 O O . SER B 1 144 ? 5.281 -12.688 -2.646 1 97.69 144 SER B O 1
ATOM 3940 N N . THR B 1 145 ? 4.719 -10.602 -2.945 1 97.44 145 THR B N 1
ATOM 3941 C CA . THR B 1 145 ? 4.27 -10.836 -4.312 1 97.44 145 THR B CA 1
ATOM 3942 C C . THR B 1 145 ? 5.07 -10 -5.301 1 97.44 145 THR B C 1
ATOM 3944 O O . THR B 1 145 ? 5.461 -8.875 -4.992 1 97.44 145 THR B O 1
ATOM 3947 N N . ALA B 1 146 ? 5.391 -10.586 -6.445 1 98.44 146 ALA B N 1
ATOM 3948 C CA . ALA B 1 146 ? 6.102 -9.883 -7.512 1 98.44 146 ALA B CA 1
ATOM 3949 C C . ALA B 1 146 ? 5.121 -9.203 -8.469 1 98.44 146 ALA B C 1
ATOM 3951 O O . ALA B 1 146 ? 4.336 -9.875 -9.141 1 98.44 146 ALA B O 1
ATOM 3952 N N . THR B 1 147 ? 5.152 -7.902 -8.531 1 98.69 147 THR B N 1
ATOM 3953 C CA . THR B 1 147 ? 4.16 -7.133 -9.273 1 98.69 147 THR B CA 1
ATOM 3954 C C . THR B 1 147 ? 4.832 -6.055 -10.117 1 98.69 147 THR B C 1
ATOM 3956 O O . THR B 1 147 ? 5.805 -5.434 -9.688 1 98.69 147 THR B O 1
ATOM 3959 N N . ILE B 1 148 ? 4.355 -5.816 -11.305 1 98.56 148 ILE B N 1
ATOM 3960 C CA . ILE B 1 148 ? 4.84 -4.762 -12.188 1 98.56 148 ILE B CA 1
ATOM 3961 C C . ILE B 1 148 ? 3.811 -3.637 -12.258 1 98.56 148 ILE B C 1
ATOM 3963 O O . ILE B 1 148 ? 2.631 -3.881 -12.516 1 98.56 148 ILE B O 1
ATOM 3967 N N . ALA B 1 149 ? 4.234 -2.42 -11.906 1 97.44 149 ALA B N 1
ATOM 3968 C CA . ALA B 1 149 ? 3.441 -1.247 -12.266 1 97.44 149 ALA B CA 1
ATOM 3969 C C . ALA B 1 149 ? 3.617 -0.903 -13.742 1 97.44 149 ALA B C 1
ATOM 3971 O O . ALA B 1 149 ? 4.621 -0.306 -14.133 1 97.44 149 ALA B O 1
ATOM 3972 N N . LEU B 1 150 ? 2.623 -1.151 -14.547 1 97.56 150 LEU B N 1
ATOM 3973 C CA . LEU B 1 150 ? 2.783 -1.186 -16 1 97.56 150 LEU B CA 1
ATOM 3974 C C . LEU B 1 150 ? 2.863 0.226 -16.578 1 97.56 150 LEU B C 1
ATOM 3976 O O . LEU B 1 150 ? 3.328 0.419 -17.703 1 97.56 150 LEU B O 1
ATOM 3980 N N . LYS B 1 151 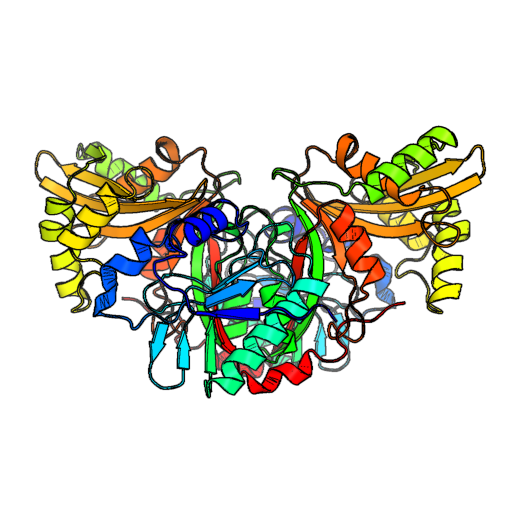? 2.381 1.196 -15.836 1 93.75 151 LYS B N 1
ATOM 3981 C CA . LYS B 1 151 ? 2.408 2.576 -16.312 1 93.75 151 LYS B CA 1
ATOM 3982 C C . LYS B 1 151 ? 3.701 3.273 -15.906 1 93.75 151 LYS B C 1
ATOM 3984 O O . LYS B 1 151 ? 3.939 4.426 -16.281 1 93.75 151 LYS B O 1
ATOM 3989 N N . SER B 1 152 ? 4.492 2.602 -15.062 1 93.31 152 SER B N 1
ATOM 3990 C CA . SER B 1 152 ? 5.816 3.09 -14.688 1 93.31 152 SER B CA 1
ATOM 3991 C C . SER B 1 152 ? 6.902 2.473 -15.57 1 93.31 152 SER B C 1
ATOM 3993 O O . SER B 1 152 ? 6.645 1.515 -16.297 1 93.31 152 SER B O 1
ATOM 3995 N N . SER B 1 153 ? 8.086 3.086 -15.469 1 92.62 153 SER B N 1
ATOM 3996 C CA . SER B 1 153 ? 9.219 2.514 -16.188 1 92.62 153 SER B CA 1
ATOM 3997 C C . SER B 1 153 ? 9.711 1.237 -15.516 1 92.62 153 SER B C 1
ATOM 3999 O O . SER B 1 153 ? 9.789 1.167 -14.289 1 92.62 153 SER B O 1
ATOM 4001 N N . PHE B 1 154 ? 9.805 0.19 -16.312 1 94.88 154 PHE B N 1
ATOM 4002 C CA . PHE B 1 154 ? 10.406 -1.045 -15.812 1 94.88 154 PHE B CA 1
ATOM 4003 C C . PHE B 1 154 ? 11.266 -1.693 -16.891 1 94.88 154 PHE B C 1
ATOM 4005 O O . PHE B 1 154 ? 11.094 -1.423 -18.078 1 94.88 154 PHE B O 1
ATOM 4012 N N . GLN B 1 155 ? 12.242 -2.486 -16.422 1 95 155 GLN B N 1
ATOM 4013 C CA . GLN B 1 155 ? 13.188 -3.102 -17.359 1 95 155 GLN B CA 1
ATOM 4014 C C . GLN B 1 155 ? 13.109 -4.625 -17.297 1 95 155 GLN B C 1
ATOM 4016 O O . GLN B 1 155 ? 12.992 -5.199 -16.203 1 95 155 GLN B O 1
ATOM 4021 N N . ILE B 1 156 ? 13.117 -5.227 -18.484 1 97.44 156 ILE B N 1
ATOM 4022 C CA . ILE B 1 156 ? 13.203 -6.68 -18.594 1 97.44 156 ILE B CA 1
ATOM 4023 C C . ILE B 1 156 ? 14.664 -7.102 -18.766 1 97.44 156 ILE B C 1
ATOM 4025 O O . ILE B 1 156 ? 15.383 -6.539 -19.594 1 97.44 156 ILE B O 1
ATOM 4029 N N . ASP B 1 157 ? 15.039 -8.031 -18 1 97.19 157 ASP B N 1
ATOM 4030 C CA . ASP B 1 157 ? 16.438 -8.477 -17.984 1 97.19 157 ASP B CA 1
ATOM 4031 C C . ASP B 1 157 ? 16.828 -9.086 -19.328 1 97.19 157 ASP B C 1
ATOM 4033 O O . ASP B 1 157 ? 15.992 -9.656 -20.031 1 97.19 157 ASP B O 1
ATOM 4037 N N . LYS B 1 158 ? 18.156 -9.047 -19.594 1 96.62 158 LYS B N 1
ATOM 4038 C CA . LYS B 1 158 ? 18.703 -9.617 -20.828 1 96.62 158 LYS B CA 1
ATOM 4039 C C . LYS B 1 158 ? 18.438 -11.117 -20.906 1 96.62 158 LYS B C 1
ATOM 4041 O O . LYS B 1 158 ? 18.203 -11.648 -21.984 1 96.62 158 LYS B O 1
ATOM 4046 N N . SER B 1 159 ? 18.5 -11.758 -19.812 1 94.44 159 SER B N 1
ATOM 4047 C CA . SER B 1 159 ? 18.281 -13.203 -19.781 1 94.44 159 SER B CA 1
ATOM 4048 C C . SER B 1 159 ? 16.875 -13.562 -20.234 1 94.44 159 SER B C 1
ATOM 4050 O O . SER B 1 159 ? 16.672 -14.562 -20.938 1 94.44 159 SER B O 1
ATOM 4052 N N . ARG B 1 160 ? 15.875 -12.758 -19.812 1 96.31 160 ARG B N 1
ATOM 4053 C CA . ARG B 1 160 ? 14.508 -12.977 -20.281 1 96.31 160 ARG B CA 1
ATOM 4054 C C . ARG B 1 160 ? 14.398 -12.758 -21.781 1 96.31 160 ARG B C 1
ATOM 4056 O O . ARG B 1 160 ? 13.75 -13.539 -22.484 1 96.31 160 ARG B O 1
ATOM 4063 N N . LEU B 1 161 ? 15.07 -11.766 -22.281 1 97.38 161 LEU B N 1
ATOM 4064 C CA . LEU B 1 161 ? 15.031 -11.445 -23.703 1 97.38 161 LEU B CA 1
ATOM 4065 C C . LEU B 1 161 ? 15.703 -12.539 -24.516 1 97.38 161 LEU B C 1
ATOM 4067 O O . LEU B 1 161 ? 15.297 -12.812 -25.656 1 97.38 161 LEU B O 1
ATOM 4071 N N . GLU B 1 162 ? 16.719 -13.133 -23.984 1 96.5 162 GLU B N 1
ATOM 4072 C CA . GLU B 1 162 ? 17.359 -14.266 -24.641 1 96.5 162 GLU B CA 1
ATOM 4073 C C . GLU B 1 162 ? 16.391 -15.43 -24.812 1 96.5 162 GLU B C 1
ATOM 4075 O O . GLU B 1 162 ? 16.391 -16.109 -25.844 1 96.5 162 GLU B O 1
ATOM 4080 N N . GLY B 1 163 ? 15.617 -15.648 -23.766 1 95.56 163 GLY B N 1
ATOM 4081 C CA . GLY B 1 163 ? 14.586 -16.672 -23.859 1 95.56 163 GLY B CA 1
ATOM 4082 C C . GLY B 1 163 ? 13.555 -16.359 -24.938 1 95.56 163 GLY B C 1
ATOM 4083 O O . GLY B 1 163 ? 13.141 -17.266 -25.672 1 95.56 163 GLY B O 1
ATOM 4084 N N . VAL B 1 164 ? 13.18 -15.164 -25.047 1 97.06 164 VAL B N 1
ATOM 4085 C CA . VAL B 1 164 ? 12.227 -14.734 -26.047 1 97.06 164 VAL B CA 1
ATOM 4086 C C . VAL B 1 164 ? 12.797 -14.992 -27.453 1 97.06 164 VAL B C 1
ATOM 4088 O O . VAL B 1 164 ? 12.102 -15.523 -28.312 1 97.06 164 VAL B O 1
ATOM 4091 N N . LYS B 1 165 ? 14.039 -14.617 -27.609 1 97.25 165 LYS B N 1
ATOM 4092 C CA . LYS B 1 165 ? 14.695 -14.812 -28.891 1 97.25 165 LYS B CA 1
ATOM 4093 C C . LYS B 1 165 ? 14.766 -16.297 -29.25 1 97.25 165 LYS B C 1
ATOM 4095 O O . LYS B 1 165 ? 14.523 -16.672 -30.406 1 97.25 165 LYS B O 1
ATOM 4100 N N . LYS B 1 166 ? 15.109 -17.078 -28.328 1 96.12 166 LYS B N 1
ATOM 4101 C CA . LYS B 1 166 ? 15.156 -18.516 -28.531 1 96.12 166 LYS B CA 1
ATOM 4102 C C . LYS B 1 166 ? 13.805 -19.062 -28.984 1 96.12 166 LYS B C 1
ATOM 4104 O O . LYS B 1 166 ? 13.727 -19.875 -29.906 1 96.12 166 LYS B O 1
ATOM 4109 N N . ALA B 1 167 ? 12.781 -18.672 -28.281 1 96.69 167 ALA B N 1
ATOM 4110 C CA . ALA B 1 167 ? 11.422 -19.094 -28.609 1 96.69 167 ALA B CA 1
ATOM 4111 C C . ALA B 1 167 ? 11.047 -18.688 -30.031 1 96.69 167 ALA B C 1
ATOM 4113 O O . ALA B 1 167 ? 10.414 -19.453 -30.75 1 96.69 167 ALA B O 1
ATOM 4114 N N . GLN B 1 168 ? 11.438 -17.531 -30.406 1 96.5 168 GLN B N 1
ATOM 4115 C CA . GLN B 1 168 ? 11.148 -17.031 -31.75 1 96.5 168 GLN B CA 1
ATOM 4116 C C . GLN B 1 168 ? 11.875 -17.844 -32.812 1 96.5 168 GLN B C 1
ATOM 4118 O O . GLN B 1 168 ? 11.297 -18.172 -33.844 1 96.5 168 GLN B O 1
ATOM 4123 N N . ILE B 1 169 ? 13.125 -18.156 -32.531 1 96.69 169 ILE B N 1
ATOM 4124 C CA . ILE B 1 169 ? 13.938 -18.953 -33.438 1 96.69 169 ILE B CA 1
ATOM 4125 C C . ILE B 1 169 ? 13.305 -20.344 -33.625 1 96.69 169 ILE B C 1
ATOM 4127 O O . ILE B 1 169 ? 13.312 -20.891 -34.719 1 96.69 169 ILE B O 1
ATOM 4131 N N . LEU B 1 170 ? 12.758 -20.828 -32.562 1 95.62 170 LEU B N 1
ATOM 4132 C CA . LEU B 1 170 ? 12.156 -22.156 -32.594 1 95.62 170 LEU B CA 1
ATOM 4133 C C . LEU B 1 170 ? 10.758 -22.109 -33.188 1 95.62 170 LEU B C 1
ATOM 4135 O O . LEU B 1 170 ? 10.133 -23.156 -33.406 1 95.62 170 LEU B O 1
ATOM 4139 N N . GLY B 1 171 ? 10.266 -20.906 -33.469 1 96.62 171 GLY B N 1
ATOM 4140 C CA . GLY B 1 171 ? 8.977 -20.719 -34.125 1 96.62 171 GLY B CA 1
ATOM 4141 C C . GLY B 1 171 ? 7.801 -20.969 -33.188 1 96.62 171 GLY B C 1
ATOM 4142 O O . GLY B 1 171 ? 6.77 -21.5 -33.625 1 96.62 171 GLY B O 1
ATOM 4143 N N . LEU B 1 172 ? 7.965 -20.688 -31.938 1 97.12 172 LEU B N 1
ATOM 4144 C CA . LEU B 1 172 ? 6.871 -20.875 -30.984 1 97.12 172 LEU B CA 1
ATOM 4145 C C . LEU B 1 172 ? 5.727 -19.906 -31.281 1 97.12 172 LEU B C 1
ATOM 4147 O O . LEU B 1 172 ? 5.957 -18.781 -31.75 1 97.12 172 LEU B O 1
ATOM 4151 N N . LYS B 1 173 ? 4.52 -20.391 -31.016 1 97.56 173 LYS B N 1
ATOM 4152 C CA . LYS B 1 173 ? 3.322 -19.578 -31.25 1 97.56 173 LYS B CA 1
ATOM 4153 C C . LYS B 1 173 ? 2.498 -19.438 -29.969 1 97.56 173 LYS B C 1
ATOM 4155 O O . LYS B 1 173 ? 2.334 -20.406 -29.219 1 97.56 173 LYS B O 1
ATOM 4160 N N . LEU B 1 174 ? 2.051 -18.234 -29.719 1 97.69 174 LEU B N 1
ATOM 4161 C CA . LEU B 1 174 ? 1.185 -17.953 -28.594 1 97.69 174 LEU B CA 1
ATOM 4162 C C . LEU B 1 174 ? -0.274 -17.859 -29.031 1 97.69 174 LEU B C 1
ATOM 4164 O O . LEU B 1 174 ? -0.589 -17.234 -30.031 1 97.69 174 LEU B O 1
ATOM 4168 N N . GLU B 1 175 ? -1.139 -18.531 -28.266 1 97.88 175 GLU B N 1
ATOM 4169 C CA . GLU B 1 175 ? -2.564 -18.5 -28.594 1 97.88 175 GLU B CA 1
ATOM 4170 C C . GLU B 1 175 ? -3.398 -18.219 -27.344 1 97.88 175 GLU B C 1
ATOM 4172 O O . GLU B 1 175 ? -3.154 -18.812 -26.281 1 97.88 175 GLU B O 1
ATOM 4177 N N . LYS B 1 176 ? -4.312 -17.297 -27.469 1 98 176 LYS B N 1
ATOM 4178 C CA . LYS B 1 176 ? -5.387 -17.156 -26.484 1 98 176 LYS B CA 1
ATOM 4179 C C . LYS B 1 176 ? -6.496 -18.172 -26.734 1 98 176 LYS B C 1
ATOM 4181 O O . LYS B 1 176 ? -7.105 -18.172 -27.812 1 98 176 LYS B O 1
ATOM 4186 N N . VAL B 1 177 ? -6.781 -19.062 -25.781 1 97.5 177 VAL B N 1
ATOM 4187 C CA . VAL B 1 177 ? -7.707 -20.172 -26.062 1 97.5 177 VAL B CA 1
ATOM 4188 C C . VAL B 1 177 ? -8.883 -20.109 -25.078 1 97.5 177 VAL B C 1
ATOM 4190 O O . VAL B 1 177 ? -8.766 -19.531 -24 1 97.5 177 VAL B O 1
ATOM 4193 N N . GLU B 1 178 ? -9.945 -20.734 -25.422 1 96 178 GLU B N 1
ATOM 4194 C CA . GLU B 1 178 ? -11.117 -20.812 -24.562 1 96 178 GLU B CA 1
ATOM 4195 C C . GLU B 1 178 ? -11.109 -22.062 -23.703 1 96 178 GLU B C 1
ATOM 4197 O O . GLU B 1 178 ? -11.484 -22.031 -22.531 1 96 178 GLU B O 1
ATOM 4202 N N . ASP B 1 179 ? -10.688 -23.094 -24.328 1 96.81 179 ASP B N 1
ATOM 4203 C CA . ASP B 1 179 ? -10.68 -24.391 -23.672 1 96.81 179 ASP B CA 1
ATOM 4204 C C . ASP B 1 179 ? -9.383 -24.609 -22.891 1 96.81 179 ASP B C 1
ATOM 4206 O O . ASP B 1 179 ? -8.297 -24.547 -23.469 1 96.81 179 ASP B O 1
ATOM 4210 N N . CYS B 1 180 ? -9.484 -24.922 -21.578 1 97.88 180 CYS B N 1
ATOM 4211 C CA . CYS B 1 180 ? -8.328 -25.047 -20.688 1 97.88 180 CYS B CA 1
ATOM 4212 C C . CYS B 1 180 ? -7.867 -26.5 -20.609 1 97.88 180 CYS B C 1
ATOM 4214 O O . CYS B 1 180 ? -6.891 -26.812 -19.922 1 97.88 180 CYS B O 1
ATOM 4216 N N . THR B 1 181 ? -8.492 -27.422 -21.297 1 98.06 181 THR B N 1
ATOM 4217 C CA . THR B 1 181 ? -8.328 -28.859 -21.125 1 98.06 181 THR B CA 1
ATOM 4218 C C . THR B 1 181 ? -6.867 -29.266 -21.344 1 98.06 181 THR B C 1
ATOM 4220 O O . THR B 1 181 ? -6.277 -29.922 -20.484 1 98.06 181 THR B O 1
ATOM 4223 N N . HIS B 1 182 ? -6.32 -28.844 -22.422 1 96.75 182 HIS B N 1
ATOM 4224 C CA . HIS B 1 182 ? -4.965 -29.281 -22.734 1 96.75 182 HIS B CA 1
ATOM 4225 C C . HIS B 1 182 ? -3.953 -28.703 -21.766 1 96.75 182 HIS B C 1
ATOM 4227 O O . HIS B 1 182 ? -3.043 -29.391 -21.312 1 96.75 182 HIS B O 1
ATOM 4233 N N . PHE B 1 183 ? -4.094 -27.453 -21.438 1 97.56 183 PHE B N 1
ATOM 4234 C CA . PHE B 1 183 ? -3.186 -26.859 -20.469 1 97.56 183 PHE B CA 1
ATOM 4235 C C . PHE B 1 183 ? -3.293 -27.562 -19.125 1 97.56 183 PHE B C 1
ATOM 4237 O O . PHE B 1 183 ? -2.277 -27.844 -18.484 1 97.56 183 PHE B O 1
ATOM 4244 N N . TRP B 1 184 ? -4.469 -27.828 -18.656 1 97.62 184 TRP B N 1
ATOM 4245 C CA . TRP B 1 184 ? -4.68 -28.438 -17.344 1 97.62 184 TRP B CA 1
ATOM 4246 C C . TRP B 1 184 ? -4.133 -29.875 -17.312 1 97.62 184 TRP B C 1
ATOM 4248 O O . TRP B 1 184 ? -3.346 -30.219 -16.438 1 97.62 184 TRP B O 1
ATOM 4258 N N . ASN B 1 185 ? -4.527 -30.656 -18.297 1 95.94 185 ASN B N 1
ATOM 4259 C CA . ASN B 1 185 ? -4.273 -32.094 -18.266 1 95.94 185 ASN B CA 1
ATOM 4260 C C . ASN B 1 185 ? -2.85 -32.438 -18.703 1 95.94 185 ASN B C 1
ATOM 4262 O O . ASN B 1 185 ? -2.248 -33.375 -18.203 1 95.94 185 ASN B O 1
ATOM 4266 N N . ASP B 1 186 ? -2.305 -31.656 -19.594 1 94.12 186 ASP B N 1
ATOM 4267 C CA . ASP B 1 186 ? -1.033 -32.062 -20.188 1 94.12 186 ASP B CA 1
ATOM 4268 C C . ASP B 1 186 ? 0.139 -31.359 -19.5 1 94.12 186 ASP B C 1
ATOM 4270 O O . ASP B 1 186 ? 1.275 -31.844 -19.562 1 94.12 186 ASP B O 1
ATOM 4274 N N . ILE B 1 187 ? -0.157 -30.25 -18.891 1 94 187 ILE B N 1
ATOM 4275 C CA . ILE B 1 187 ? 0.973 -29.484 -18.375 1 94 187 ILE B CA 1
ATOM 4276 C C . ILE B 1 187 ? 0.79 -29.234 -16.875 1 94 187 ILE B C 1
ATOM 4278 O O . ILE B 1 187 ? 1.604 -29.672 -16.062 1 94 187 ILE B O 1
ATOM 4282 N N . LEU B 1 188 ? -0.282 -28.578 -16.469 1 95.31 188 LEU B N 1
ATOM 4283 C CA . LEU B 1 188 ? -0.454 -28.047 -15.109 1 95.31 188 LEU B CA 1
ATOM 4284 C C . LEU B 1 188 ? -0.513 -29.188 -14.094 1 95.31 188 LEU B C 1
ATOM 4286 O O . LEU B 1 188 ? 0.283 -29.219 -13.148 1 95.31 188 LEU B O 1
ATOM 4290 N N . ILE B 1 189 ? -1.406 -30.125 -14.281 1 95.12 189 ILE B N 1
ATOM 4291 C CA . ILE B 1 189 ? -1.628 -31.188 -13.312 1 95.12 189 ILE B CA 1
ATOM 4292 C C . ILE B 1 189 ? -0.377 -32.062 -13.203 1 95.12 189 ILE B C 1
ATOM 4294 O O . ILE B 1 189 ? 0.13 -32.312 -12.102 1 95.12 189 ILE B O 1
ATOM 4298 N N . PRO B 1 190 ? 0.209 -32.531 -14.352 1 92.25 190 PRO B N 1
ATOM 4299 C CA . PRO B 1 190 ? 1.415 -33.375 -14.258 1 92.25 190 PRO B CA 1
ATOM 4300 C C . PRO B 1 190 ? 2.564 -32.656 -13.555 1 92.25 190 PRO B C 1
ATOM 4302 O O . PRO B 1 190 ? 3.285 -33.281 -12.758 1 92.25 190 PRO B O 1
ATOM 4305 N N . ASN B 1 191 ? 2.748 -31.391 -13.82 1 89.94 191 ASN B N 1
ATOM 4306 C CA . ASN B 1 191 ? 3.84 -30.656 -13.203 1 89.94 191 ASN B CA 1
ATOM 4307 C C . ASN B 1 191 ? 3.637 -30.5 -11.695 1 89.94 191 ASN B C 1
ATOM 4309 O O . ASN B 1 191 ? 4.59 -30.625 -10.922 1 89.94 191 ASN B O 1
ATOM 4313 N N . LEU B 1 192 ? 2.408 -30.141 -11.273 1 88.69 192 LEU B N 1
ATOM 4314 C CA . LEU B 1 192 ? 2.105 -29.953 -9.852 1 88.69 192 LEU B CA 1
ATOM 4315 C C . LEU B 1 192 ? 2.279 -31.266 -9.094 1 88.69 192 LEU B C 1
ATOM 4317 O O . LEU B 1 192 ? 2.764 -31.281 -7.961 1 88.69 192 LEU B O 1
ATOM 4321 N N . LYS B 1 193 ? 1.911 -32.312 -9.742 1 87.25 193 LYS B N 1
ATOM 4322 C CA . LYS B 1 193 ? 2.057 -33.625 -9.133 1 87.25 193 LYS B CA 1
ATOM 4323 C C . LYS B 1 193 ? 3.529 -34 -8.969 1 87.25 193 LYS B C 1
ATOM 4325 O O . LYS B 1 193 ? 3.938 -34.5 -7.922 1 87.25 193 LYS B O 1
ATOM 4330 N N . GLU B 1 194 ? 4.293 -33.844 -9.945 1 81.06 194 GLU B N 1
ATOM 4331 C CA . GLU B 1 194 ? 5.703 -34.188 -9.953 1 81.06 194 GLU B CA 1
ATOM 4332 C C . GLU B 1 194 ? 6.5 -33.344 -8.969 1 81.06 194 GLU B C 1
ATOM 4334 O O . GLU B 1 194 ? 7.344 -33.875 -8.234 1 81.06 194 GLU B O 1
ATOM 4339 N N . ARG B 1 195 ? 6.27 -32.125 -8.922 1 75.19 195 ARG B N 1
ATOM 4340 C CA . ARG B 1 195 ? 7.102 -31.203 -8.156 1 75.19 195 ARG B CA 1
ATOM 4341 C C . ARG B 1 195 ? 6.652 -31.141 -6.703 1 75.19 195 ARG B C 1
ATOM 4343 O O . ARG B 1 195 ? 7.484 -31.047 -5.797 1 75.19 195 ARG B O 1
ATOM 4350 N N . HIS B 1 196 ? 5.293 -31.172 -6.488 1 72.25 196 HIS B N 1
ATOM 4351 C CA . HIS B 1 196 ? 4.832 -30.844 -5.145 1 72.25 196 HIS B CA 1
ATOM 4352 C C . HIS B 1 196 ? 3.869 -31.906 -4.613 1 72.25 196 HIS B C 1
ATOM 4354 O O . HIS B 1 196 ? 3.449 -31.844 -3.457 1 72.25 196 HIS B O 1
ATOM 4360 N N . GLY B 1 197 ? 3.615 -32.781 -5.449 1 73.94 197 GLY B N 1
ATOM 4361 C CA . GLY B 1 197 ? 2.598 -33.75 -5.059 1 73.94 197 GLY B CA 1
ATOM 4362 C C . GLY B 1 197 ? 1.241 -33.125 -4.812 1 73.94 197 GLY B C 1
ATOM 4363 O O . GLY B 1 197 ? 0.475 -33.594 -3.969 1 73.94 197 GLY B O 1
ATOM 4364 N N . LEU B 1 198 ? 1.011 -32.031 -5.543 1 78.62 198 LEU B N 1
ATOM 4365 C CA . LEU B 1 198 ? -0.197 -31.266 -5.297 1 78.62 198 LEU B CA 1
ATOM 4366 C C . LEU B 1 198 ? -1.09 -31.234 -6.531 1 78.62 198 LEU B C 1
ATOM 4368 O O . LEU B 1 198 ? -0.673 -31.656 -7.613 1 78.62 198 LEU B O 1
ATOM 4372 N N . ASN B 1 199 ? -2.391 -30.906 -6.344 1 83.31 199 ASN B N 1
ATOM 4373 C CA . ASN B 1 199 ? -3.34 -30.562 -7.398 1 83.31 199 ASN B CA 1
ATOM 4374 C C . ASN B 1 199 ? -3.598 -29.062 -7.457 1 83.31 199 ASN B C 1
ATOM 4376 O O . ASN B 1 199 ? -3.416 -28.359 -6.461 1 83.31 199 ASN B O 1
ATOM 4380 N N . PRO B 1 200 ? -3.982 -28.703 -8.695 1 89.44 200 PRO B N 1
ATOM 4381 C CA . PRO B 1 200 ? -4.402 -27.312 -8.75 1 89.44 200 PRO B CA 1
ATOM 4382 C C . PRO B 1 200 ? -5.551 -27 -7.789 1 89.44 200 PRO B C 1
ATOM 4384 O O . PRO B 1 200 ? -6.352 -27.891 -7.477 1 89.44 200 PRO B O 1
ATOM 4387 N N . VAL B 1 201 ? -5.617 -25.734 -7.371 1 87.19 201 VAL B N 1
ATOM 4388 C CA . VAL B 1 201 ? -6.668 -25.281 -6.465 1 87.19 201 VAL B CA 1
ATOM 4389 C C . VAL B 1 201 ? -8.031 -25.453 -7.133 1 87.19 201 VAL B C 1
ATOM 4391 O O . VAL B 1 201 ? -9.008 -25.828 -6.48 1 87.19 201 VAL B O 1
ATOM 4394 N N . HIS B 1 202 ? -8.102 -25.219 -8.453 1 92.69 202 HIS B N 1
ATOM 4395 C CA . HIS B 1 202 ? -9.305 -25.453 -9.25 1 92.69 202 HIS B CA 1
ATOM 4396 C C . HIS B 1 202 ? -9.172 -26.703 -10.109 1 92.69 202 HIS B C 1
ATOM 4398 O O . HIS B 1 202 ? -8.141 -26.906 -10.75 1 92.69 202 HIS B O 1
ATOM 4404 N N . THR B 1 203 ? -10.211 -27.469 -10.086 1 93.56 203 THR B N 1
ATOM 4405 C CA . THR B 1 203 ? -10.273 -28.547 -11.062 1 93.56 203 THR B CA 1
ATOM 4406 C C . THR B 1 203 ? -10.555 -28 -12.461 1 93.56 203 THR B C 1
ATOM 4408 O O . THR B 1 203 ? -10.922 -26.844 -12.617 1 93.56 203 THR B O 1
ATOM 4411 N N . LEU B 1 204 ? -10.352 -28.922 -13.445 1 96.69 204 LEU B N 1
ATOM 4412 C CA . LEU B 1 204 ? -10.656 -28.547 -14.82 1 96.69 204 LEU B CA 1
ATOM 4413 C C . LEU B 1 204 ? -12.109 -28.125 -14.961 1 96.69 204 LEU B C 1
ATOM 4415 O O . LEU B 1 204 ? -12.406 -27.094 -15.586 1 96.69 204 LEU B O 1
ATOM 4419 N N . ASP B 1 205 ? -13.055 -28.875 -14.359 1 95.69 205 ASP B N 1
ATOM 4420 C CA . ASP B 1 205 ? -14.477 -28.562 -14.43 1 95.69 205 ASP B CA 1
ATOM 4421 C C . ASP B 1 205 ? -14.773 -27.219 -13.766 1 95.69 205 ASP B C 1
ATOM 4423 O O . ASP B 1 205 ? -15.562 -26.422 -14.273 1 95.69 205 ASP B O 1
ATOM 4427 N N . GLU B 1 206 ? -14.164 -27.016 -12.688 1 94.44 206 GLU B N 1
ATOM 4428 C CA . GLU B 1 206 ? -14.383 -25.781 -11.938 1 94.44 206 GLU B CA 1
ATOM 4429 C C . GLU B 1 206 ? -13.906 -24.562 -12.734 1 94.44 206 GLU B C 1
ATOM 4431 O O . GLU B 1 206 ? -14.617 -23.562 -12.828 1 94.44 206 GLU B O 1
ATOM 4436 N N . ILE B 1 207 ? -12.695 -24.656 -13.305 1 97 207 ILE B N 1
ATOM 4437 C CA . ILE B 1 207 ? -12.156 -23.516 -14.016 1 97 207 ILE B CA 1
ATOM 4438 C C . ILE B 1 207 ? -12.984 -23.234 -15.273 1 97 207 ILE B C 1
ATOM 4440 O O . ILE B 1 207 ? -13.18 -22.094 -15.656 1 97 207 ILE B O 1
ATOM 4444 N N . HIS B 1 208 ? -13.445 -24.312 -15.93 1 97.62 208 HIS B N 1
ATOM 4445 C CA . HIS B 1 208 ? -14.328 -24.125 -17.078 1 97.62 208 HIS B CA 1
ATOM 4446 C C . HIS B 1 208 ? -15.633 -23.453 -16.672 1 97.62 208 HIS B C 1
ATOM 4448 O O . HIS B 1 208 ? -16.125 -22.562 -17.375 1 97.62 208 HIS B O 1
ATOM 4454 N N . HIS B 1 209 ? -16.172 -23.875 -15.555 1 96.62 209 HIS B N 1
ATOM 4455 C CA . HIS B 1 209 ? -17.391 -23.266 -15.031 1 96.62 209 HIS B CA 1
ATOM 4456 C C . HIS B 1 209 ? -17.172 -21.781 -14.742 1 96.62 209 HIS B C 1
ATOM 4458 O O . HIS B 1 209 ? -17.984 -20.953 -15.141 1 96.62 209 HIS B O 1
ATOM 4464 N N . LEU B 1 210 ? -16.141 -21.469 -14.078 1 97 210 LEU B N 1
ATOM 4465 C CA . LEU B 1 210 ? -15.828 -20.094 -13.727 1 97 210 LEU B CA 1
ATOM 4466 C C . LEU B 1 210 ? -15.586 -19.25 -14.977 1 97 210 LEU B C 1
ATOM 4468 O O . LEU B 1 210 ? -16 -18.094 -15.039 1 97 210 LEU B O 1
ATOM 4472 N N . LYS B 1 211 ? -14.875 -19.828 -15.93 1 97.19 211 LYS B N 1
ATOM 4473 C CA . LYS B 1 211 ? -14.617 -19.109 -17.172 1 97.19 211 LYS B CA 1
ATOM 4474 C C . LYS B 1 211 ? -15.922 -18.781 -17.906 1 97.19 211 LYS B C 1
ATOM 4476 O O . LYS B 1 211 ? -16.031 -17.734 -18.547 1 97.19 211 LYS B O 1
ATOM 4481 N N . GLN B 1 212 ? -16.859 -19.656 -17.844 1 96.81 212 GLN B N 1
ATOM 4482 C CA . GLN B 1 212 ? -18.156 -19.406 -18.438 1 96.81 212 GLN B CA 1
ATOM 4483 C C . GLN B 1 212 ? -18.875 -18.266 -17.734 1 96.81 212 GLN B C 1
ATOM 4485 O O . GLN B 1 212 ? -19.516 -17.438 -18.391 1 96.81 212 GLN B O 1
ATOM 4490 N N . LYS B 1 213 ? -18.781 -18.219 -16.453 1 96.75 213 LYS B N 1
ATOM 4491 C CA . LYS B 1 213 ? -19.438 -17.203 -15.656 1 96.75 213 LYS B CA 1
ATOM 4492 C C . LYS B 1 213 ? -18.719 -15.859 -15.773 1 96.75 213 LYS B C 1
ATOM 4494 O O . LYS B 1 213 ? -19.344 -14.797 -15.711 1 96.75 213 LYS B O 1
ATOM 4499 N N . PHE B 1 214 ? -17.406 -15.922 -15.914 1 97.69 214 PHE B N 1
ATOM 4500 C CA . PHE B 1 214 ? -16.578 -14.727 -15.945 1 97.69 214 PHE B CA 1
ATOM 4501 C C . PHE B 1 214 ? -15.633 -14.75 -17.141 1 97.69 214 PHE B C 1
ATOM 4503 O O . PHE B 1 214 ? -14.414 -14.68 -16.984 1 97.69 214 PHE B O 1
ATOM 4510 N N . PRO B 1 215 ? -16.125 -14.719 -18.344 1 97.06 215 PRO B N 1
ATOM 4511 C CA . PRO B 1 215 ? -15.305 -14.914 -19.547 1 97.06 215 PRO B CA 1
ATOM 4512 C C . PRO B 1 215 ? -14.312 -13.781 -19.781 1 97.06 215 PRO B C 1
ATOM 4514 O O . PRO B 1 215 ? -13.266 -13.992 -20.406 1 97.06 215 PRO B O 1
ATOM 4517 N N . LYS B 1 216 ? -14.602 -12.57 -19.328 1 97.44 216 LYS B N 1
ATOM 4518 C CA . LYS B 1 216 ? -13.695 -11.445 -19.516 1 97.44 216 LYS B CA 1
ATOM 4519 C C . LYS B 1 216 ? -12.641 -11.383 -18.406 1 97.44 216 LYS B C 1
ATOM 4521 O O . LYS B 1 216 ? -11.633 -10.695 -18.547 1 97.44 216 LYS B O 1
ATOM 4526 N N . ASN B 1 217 ? -12.875 -12.109 -17.328 1 98.44 217 ASN B N 1
ATOM 4527 C CA . ASN B 1 217 ? -12.016 -12.039 -16.156 1 98.44 217 ASN B CA 1
ATOM 4528 C C . ASN B 1 217 ? -11.008 -13.18 -16.125 1 98.44 217 ASN B C 1
ATOM 4530 O O . ASN B 1 217 ? -9.961 -13.086 -15.477 1 98.44 217 ASN B O 1
ATOM 4534 N N . ILE B 1 218 ? -11.383 -14.281 -16.719 1 98.62 218 ILE B N 1
ATOM 4535 C CA . ILE B 1 218 ? -10.516 -15.461 -16.703 1 98.62 218 ILE B CA 1
ATOM 4536 C C . ILE B 1 218 ? -10.086 -15.805 -18.125 1 98.62 218 ILE B C 1
ATOM 4538 O O . ILE B 1 218 ? -10.914 -16.188 -18.953 1 98.62 218 ILE B O 1
ATOM 4542 N N . LEU B 1 219 ? -8.797 -15.711 -18.359 1 98.69 219 LEU B N 1
ATOM 4543 C CA . LEU B 1 219 ? -8.25 -15.922 -19.688 1 98.69 219 LEU B CA 1
ATOM 4544 C C . LEU B 1 219 ? -7.168 -17 -19.672 1 98.69 219 LEU B C 1
ATOM 4546 O O . LEU B 1 219 ? -6.441 -17.125 -18.688 1 98.69 219 LEU B O 1
ATOM 4550 N N . GLN B 1 220 ? -7.082 -17.719 -20.781 1 98.69 220 GLN B N 1
ATOM 4551 C CA . GLN B 1 220 ? -6.09 -18.781 -20.938 1 98.69 220 GLN B CA 1
ATOM 4552 C C . GLN B 1 220 ? -5.18 -18.516 -22.141 1 98.69 220 GLN B C 1
ATOM 4554 O O . GLN B 1 220 ? -5.66 -18.234 -23.234 1 98.69 220 GLN B O 1
ATOM 4559 N N . PHE B 1 221 ? -3.889 -18.531 -21.891 1 98.75 221 PHE B N 1
ATOM 4560 C CA . PHE B 1 221 ? -2.881 -18.375 -22.938 1 98.75 221 PHE B CA 1
ATOM 4561 C C . PHE B 1 221 ? -1.984 -19.609 -23 1 98.75 221 PHE B C 1
ATOM 4563 O O . PHE B 1 221 ? -1.526 -20.109 -21.969 1 98.75 221 PHE B O 1
ATOM 4570 N N . ASN B 1 222 ? -1.751 -20.109 -24.203 1 98 222 ASN B N 1
ATOM 4571 C CA . ASN B 1 222 ? -0.904 -21.281 -24.438 1 98 222 ASN B CA 1
ATOM 4572 C C . ASN B 1 222 ? 0.214 -20.969 -25.438 1 98 222 ASN B C 1
ATOM 4574 O O . ASN B 1 222 ? 0.055 -20.109 -26.297 1 98 222 ASN B O 1
ATOM 4578 N N . VAL B 1 223 ? 1.306 -21.609 -25.25 1 97.38 223 VAL B N 1
ATOM 4579 C CA . VAL B 1 223 ? 2.418 -21.531 -26.188 1 97.38 223 VAL B CA 1
ATOM 4580 C C . VAL B 1 223 ? 2.656 -22.891 -26.812 1 97.38 223 VAL B C 1
ATOM 4582 O O . VAL B 1 223 ? 2.787 -23.906 -26.125 1 97.38 223 VAL B O 1
ATOM 4585 N N . TYR B 1 224 ? 2.787 -22.891 -28.172 1 96.75 224 TYR B N 1
ATOM 4586 C CA . TYR B 1 224 ? 2.934 -24.125 -28.922 1 96.75 224 TYR B CA 1
ATOM 4587 C C . TYR B 1 224 ? 4.203 -24.109 -29.766 1 96.75 224 TYR B C 1
ATOM 4589 O O . TYR B 1 224 ? 4.617 -23.062 -30.25 1 96.75 224 TYR B O 1
ATOM 4597 N N . GLN B 1 225 ? 4.809 -25.203 -29.844 1 95.19 225 GLN B N 1
ATOM 4598 C CA . GLN B 1 225 ? 5.699 -25.5 -30.969 1 95.19 225 GLN B CA 1
ATOM 4599 C C . GLN B 1 225 ? 5.035 -26.469 -31.938 1 95.19 225 GLN B C 1
ATOM 4601 O O . GLN B 1 225 ? 4.863 -27.656 -31.641 1 95.19 225 GLN B O 1
ATOM 4606 N N . LYS B 1 226 ? 4.629 -25.969 -33.062 1 92.56 226 LYS B N 1
ATOM 4607 C CA . LYS B 1 226 ? 3.76 -26.719 -33.938 1 92.56 226 LYS B CA 1
ATOM 4608 C C . LYS B 1 226 ? 2.48 -27.141 -33.219 1 92.56 226 LYS B C 1
ATOM 4610 O O . LYS B 1 226 ? 1.729 -26.312 -32.75 1 92.56 226 LYS B O 1
ATOM 4615 N N . GLU B 1 227 ? 2.355 -28.438 -32.938 1 91.44 227 GLU B N 1
ATOM 4616 C CA . GLU B 1 227 ? 1.116 -28.891 -32.312 1 91.44 227 GLU B CA 1
ATOM 4617 C C . GLU B 1 227 ? 1.345 -29.281 -30.844 1 91.44 227 GLU B C 1
ATOM 4619 O O . GLU B 1 227 ? 0.395 -29.594 -30.125 1 91.44 227 GLU B O 1
ATOM 4624 N N . GLU B 1 228 ? 2.531 -29.078 -30.438 1 93.44 228 GLU B N 1
ATOM 4625 C CA . GLU B 1 228 ? 2.863 -29.484 -29.078 1 93.44 228 GLU B CA 1
ATOM 4626 C C . GLU B 1 228 ? 2.758 -28.312 -28.109 1 93.44 228 GLU B C 1
ATOM 4628 O O . GLU B 1 228 ? 3.355 -27.266 -28.328 1 93.44 228 GLU B O 1
ATOM 4633 N N . LEU B 1 229 ? 1.961 -28.531 -27.078 1 95.88 229 LEU B N 1
ATOM 4634 C CA . LEU B 1 229 ? 1.823 -27.516 -26.031 1 95.88 229 LEU B CA 1
ATOM 4635 C C . LEU B 1 229 ? 3.049 -27.5 -25.125 1 95.88 229 LEU B C 1
ATOM 4637 O O . LEU B 1 229 ? 3.398 -28.516 -24.531 1 95.88 229 LEU B O 1
ATOM 4641 N N . LEU B 1 230 ? 3.732 -26.297 -25.031 1 95.62 230 LEU B N 1
ATOM 4642 C CA . LEU B 1 230 ? 4.98 -26.219 -24.281 1 95.62 230 LEU B CA 1
ATOM 4643 C C . LEU B 1 230 ? 4.77 -25.516 -22.953 1 95.62 230 LEU B C 1
ATOM 4645 O O . LEU B 1 230 ? 5.492 -25.781 -21.984 1 95.62 230 LEU B O 1
ATOM 4649 N N . ALA B 1 231 ? 3.84 -24.562 -22.891 1 96.25 231 ALA B N 1
ATOM 4650 C CA . ALA B 1 231 ? 3.617 -23.75 -21.703 1 96.25 231 ALA B CA 1
ATOM 4651 C C . ALA B 1 231 ? 2.256 -23.062 -21.75 1 96.25 231 ALA B C 1
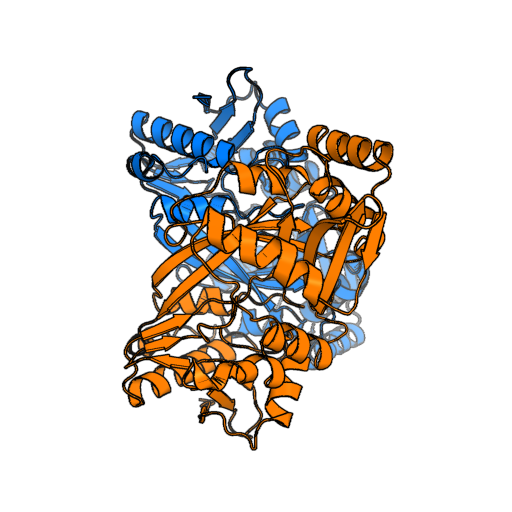ATOM 4653 O O . ALA B 1 231 ? 1.619 -23 -22.812 1 96.25 231 ALA B O 1
ATOM 4654 N N . GLY B 1 232 ? 1.86 -22.562 -20.625 1 97.44 232 GLY B N 1
ATOM 4655 C CA . GLY B 1 232 ? 0.625 -21.812 -20.562 1 97.44 232 GLY B CA 1
ATOM 4656 C C . GLY B 1 232 ? 0.481 -21.016 -19.266 1 97.44 232 GLY B C 1
ATOM 4657 O O . GLY B 1 232 ? 1.242 -21.234 -18.328 1 97.44 232 GLY B O 1
ATOM 4658 N N . ALA B 1 233 ? -0.429 -20.109 -19.266 1 98.25 233 ALA B N 1
ATOM 4659 C CA . ALA B 1 233 ? -0.787 -19.312 -18.094 1 98.25 233 ALA B CA 1
ATOM 4660 C C . ALA B 1 233 ? -2.279 -19 -18.078 1 98.25 233 ALA B C 1
ATOM 4662 O O . ALA B 1 233 ? -2.867 -18.703 -19.125 1 98.25 233 ALA B O 1
ATOM 4663 N N . THR B 1 234 ? -2.906 -19.203 -16.969 1 98.62 234 THR B N 1
ATOM 4664 C CA . THR B 1 234 ? -4.25 -18.703 -16.703 1 98.62 234 THR B CA 1
ATOM 4665 C C . THR B 1 234 ? -4.195 -17.391 -15.93 1 98.62 234 THR B C 1
ATOM 4667 O O . THR B 1 234 ? -3.572 -17.297 -14.875 1 98.62 234 THR B O 1
ATOM 4670 N N . VAL B 1 235 ? -4.855 -16.328 -16.469 1 98.5 235 VAL B N 1
ATOM 4671 C CA . VAL B 1 235 ? -4.773 -15.047 -15.797 1 98.5 235 VAL B CA 1
ATOM 4672 C C . VAL B 1 235 ? -6.168 -14.602 -15.359 1 98.5 235 VAL B C 1
ATOM 4674 O O . VAL B 1 235 ? -7.16 -14.883 -16.031 1 98.5 235 VAL B O 1
ATOM 4677 N N . PHE B 1 236 ? -6.242 -14.008 -14.195 1 98.56 236 PHE B N 1
ATOM 4678 C CA . PHE B 1 236 ? -7.422 -13.336 -13.672 1 98.56 236 PHE B CA 1
ATOM 4679 C C . PHE B 1 236 ? -7.316 -11.828 -13.867 1 98.56 236 PHE B C 1
ATOM 4681 O O . PHE B 1 236 ? -6.367 -11.195 -13.383 1 98.56 236 PHE B O 1
ATOM 4688 N N . VAL B 1 237 ? -8.281 -11.297 -14.57 1 98.56 237 VAL B N 1
ATOM 4689 C CA . VAL B 1 237 ? -8.281 -9.867 -14.883 1 98.56 237 VAL B CA 1
ATOM 4690 C C . VAL B 1 237 ? -9.344 -9.164 -14.039 1 98.56 237 VAL B C 1
ATOM 4692 O O . VAL B 1 237 ? -10.523 -9.516 -14.094 1 98.56 237 VAL B O 1
ATOM 4695 N N . ASN B 1 238 ? -8.961 -8.242 -13.227 1 97 238 ASN B N 1
ATOM 4696 C CA . ASN B 1 238 ? -9.852 -7.402 -12.43 1 97 238 ASN B CA 1
ATOM 4697 C C . ASN B 1 238 ? -9.633 -5.918 -12.711 1 97 238 ASN B C 1
ATOM 4699 O O . ASN B 1 238 ? -8.773 -5.285 -12.094 1 97 238 ASN B O 1
ATOM 4703 N N . GLY B 1 239 ? -10.586 -5.332 -13.516 1 94 239 GLY B N 1
ATOM 4704 C CA . GLY B 1 239 ? -10.344 -3.959 -13.93 1 94 239 GLY B CA 1
ATOM 4705 C C . GLY B 1 239 ? -9.039 -3.787 -14.688 1 94 239 GLY B C 1
ATOM 4706 O O . GLY B 1 239 ? -8.828 -4.422 -15.727 1 94 239 GLY B O 1
ATOM 4707 N N . ASN B 1 240 ? -8.141 -3.059 -14.148 1 95.5 240 ASN B N 1
ATOM 4708 C CA . ASN B 1 240 ? -6.863 -2.785 -14.797 1 95.5 240 ASN B CA 1
ATOM 4709 C C . ASN B 1 240 ? -5.723 -3.551 -14.141 1 95.5 240 ASN B C 1
ATOM 4711 O O . ASN B 1 240 ? -4.555 -3.18 -14.281 1 95.5 240 ASN B O 1
ATOM 4715 N N . VAL B 1 241 ? -6.055 -4.555 -13.391 1 98.31 241 VAL B N 1
ATOM 4716 C CA . VAL B 1 241 ? -5.047 -5.387 -12.742 1 98.31 241 VAL B CA 1
ATOM 4717 C C . VAL B 1 241 ? -5.141 -6.816 -13.266 1 98.31 241 VAL B C 1
ATOM 4719 O O . VAL B 1 241 ? -6.227 -7.398 -13.312 1 98.31 241 VAL B O 1
ATOM 4722 N N . VAL B 1 242 ? -3.996 -7.363 -13.656 1 98.75 242 VAL B N 1
ATOM 4723 C CA . VAL B 1 242 ? -3.895 -8.734 -14.148 1 98.75 242 VAL B CA 1
ATOM 4724 C C . VAL B 1 242 ? -3.109 -9.586 -13.156 1 98.75 242 VAL B C 1
ATOM 4726 O O . VAL B 1 242 ? -1.993 -9.234 -12.773 1 98.75 242 VAL B O 1
ATOM 4729 N N . HIS B 1 243 ? -3.689 -10.648 -12.727 1 98.69 243 HIS B N 1
ATOM 4730 C CA . HIS B 1 243 ? -3.029 -11.602 -11.844 1 98.69 243 HIS B CA 1
ATOM 4731 C C . HIS B 1 243 ? -2.797 -12.938 -12.547 1 98.69 243 HIS B C 1
ATOM 4733 O O . HIS B 1 243 ? -3.713 -13.484 -13.164 1 98.69 243 HIS B O 1
ATOM 4739 N N . VAL B 1 244 ? -1.581 -13.438 -12.461 1 98.44 244 VAL B N 1
ATOM 4740 C CA . VAL B 1 244 ? -1.3 -14.766 -12.992 1 98.44 244 VAL B CA 1
ATOM 4741 C C . VAL B 1 244 ? -1.694 -15.836 -11.969 1 98.44 244 VAL B C 1
ATOM 4743 O O . VAL B 1 244 ? -1.007 -16.016 -10.969 1 98.44 244 VAL B O 1
ATOM 4746 N N . GLN B 1 245 ? -2.713 -16.547 -12.281 1 97.12 245 GLN B N 1
ATOM 4747 C CA . GLN B 1 245 ? -3.229 -17.547 -11.344 1 97.12 245 GLN B CA 1
ATOM 4748 C C . GLN B 1 245 ? -2.494 -18.875 -11.484 1 97.12 245 GLN B C 1
ATOM 4750 O O . GLN B 1 245 ? -2.193 -19.531 -10.492 1 97.12 245 GLN B O 1
ATOM 4755 N N . TYR B 1 246 ? -2.277 -19.281 -12.711 1 96.62 246 TYR B N 1
ATOM 4756 C CA . TYR B 1 246 ? -1.517 -20.5 -12.992 1 96.62 246 TYR B CA 1
ATOM 4757 C C . TYR B 1 246 ? -0.439 -20.234 -14.039 1 96.62 246 TYR B C 1
ATOM 4759 O O . TYR B 1 246 ? -0.679 -19.531 -15.023 1 96.62 246 TYR B O 1
ATOM 4767 N N . ILE B 1 247 ? 0.675 -20.688 -13.789 1 95.62 247 ILE B N 1
ATOM 4768 C CA . ILE B 1 247 ? 1.806 -20.688 -14.711 1 95.62 247 ILE B CA 1
ATOM 4769 C C . ILE B 1 247 ? 2.461 -22.078 -14.727 1 95.62 247 ILE B C 1
ATOM 4771 O O . ILE B 1 247 ? 2.789 -22.625 -13.672 1 95.62 247 ILE B O 1
ATOM 4775 N N . SER B 1 248 ? 2.605 -22.625 -15.891 1 94.38 248 SER B N 1
ATOM 4776 C CA . SER B 1 248 ? 3.268 -23.922 -15.977 1 94.38 248 SER B CA 1
ATOM 4777 C C . SER B 1 248 ? 3.861 -24.141 -17.359 1 94.38 248 SER B C 1
ATOM 4779 O O . SER B 1 248 ? 3.346 -23.625 -18.359 1 94.38 248 SER B O 1
ATOM 4781 N N . GLY B 1 249 ? 4.906 -24.797 -17.5 1 93 249 GLY B N 1
ATOM 4782 C CA . GLY B 1 249 ? 5.566 -25.172 -18.75 1 93 249 GLY B CA 1
ATOM 4783 C C . GLY B 1 249 ? 6.309 -26.484 -18.656 1 93 249 GLY B C 1
ATOM 4784 O O . GLY B 1 249 ? 6.531 -27 -17.562 1 93 249 GLY B O 1
ATOM 4785 N N . ILE B 1 250 ? 6.578 -27 -19.859 1 86.75 250 ILE B N 1
ATOM 4786 C CA . ILE B 1 250 ? 7.285 -28.266 -19.906 1 86.75 250 ILE B CA 1
ATOM 4787 C C . ILE B 1 250 ? 8.781 -28.047 -19.719 1 86.75 250 ILE B C 1
ATOM 4789 O O . ILE B 1 250 ? 9.32 -27.031 -20.188 1 86.75 250 ILE B O 1
ATOM 4793 N N . GLY B 1 251 ? 9.43 -29.141 -19.219 1 73.69 251 GLY B N 1
ATOM 4794 C CA . GLY B 1 251 ? 10.883 -29.172 -19.125 1 73.69 251 GLY B CA 1
ATOM 4795 C C . GLY B 1 251 ? 11.414 -28.297 -18.016 1 73.69 251 GLY B C 1
ATOM 4796 O O . GLY B 1 251 ? 10.648 -27.781 -17.188 1 73.69 251 GLY B O 1
ATOM 4797 N N . ASN B 1 252 ? 12.742 -28.562 -17.922 1 64.19 252 ASN B N 1
ATOM 4798 C CA . ASN B 1 252 ? 13.438 -27.75 -16.938 1 64.19 252 ASN B CA 1
ATOM 4799 C C . ASN B 1 252 ? 14.195 -26.594 -17.594 1 64.19 252 ASN B C 1
ATOM 4801 O O . ASN B 1 252 ? 14.406 -26.609 -18.812 1 64.19 252 ASN B O 1
ATOM 4805 N N . LYS B 1 253 ? 14.656 -25.562 -16.797 1 57.41 253 LYS B N 1
ATOM 4806 C CA . LYS B 1 253 ? 15.664 -24.531 -17.062 1 57.41 253 LYS B CA 1
ATOM 4807 C C . LYS B 1 253 ? 15.477 -23.922 -18.438 1 57.41 253 LYS B C 1
ATOM 4809 O O . LYS B 1 253 ? 16.219 -24.25 -19.375 1 57.41 253 LYS B O 1
ATOM 4814 N N . ASN B 1 254 ? 14.594 -23.016 -18.844 1 63.47 254 ASN B N 1
ATOM 4815 C CA . ASN B 1 254 ? 14.32 -22.172 -20 1 63.47 254 ASN B CA 1
ATOM 4816 C C . ASN B 1 254 ? 14.781 -22.828 -21.297 1 63.47 254 ASN B C 1
ATOM 4818 O O . ASN B 1 254 ? 15.305 -22.156 -22.188 1 63.47 254 ASN B O 1
ATOM 4822 N N . GLN B 1 255 ? 14.617 -24.188 -21.484 1 75.5 255 GLN B N 1
ATOM 4823 C CA . GLN B 1 255 ? 15.055 -24.984 -22.625 1 75.5 255 GLN B CA 1
ATOM 4824 C C . GLN B 1 255 ? 14.586 -24.359 -23.938 1 75.5 255 GLN B C 1
ATOM 4826 O O . GLN B 1 255 ? 15.367 -24.25 -24.891 1 75.5 255 GLN B O 1
ATOM 4831 N N . HIS B 1 256 ? 13.43 -23.938 -23.953 1 88.25 256 HIS B N 1
ATOM 4832 C CA . HIS B 1 256 ? 12.906 -23.406 -25.219 1 88.25 256 HIS B CA 1
ATOM 4833 C C . HIS B 1 256 ? 12.422 -21.969 -25.062 1 88.25 256 HIS B C 1
ATOM 4835 O O . HIS B 1 256 ? 11.969 -21.359 -26.016 1 88.25 256 HIS B O 1
ATOM 4841 N N . GLY B 1 257 ? 12.453 -21.438 -23.844 1 93.81 257 GLY B N 1
ATOM 4842 C CA . GLY B 1 257 ? 12.102 -20.047 -23.641 1 93.81 257 GLY B CA 1
ATOM 4843 C C . GLY B 1 257 ? 10.609 -19.781 -23.734 1 93.81 257 GLY B C 1
ATOM 4844 O O . GLY B 1 257 ? 10.195 -18.641 -23.953 1 93.81 257 GLY B O 1
ATOM 4845 N N . ALA B 1 258 ? 9.797 -20.812 -23.641 1 96.12 258 ALA B N 1
ATOM 4846 C CA . ALA B 1 258 ? 8.352 -20.719 -23.875 1 96.12 258 ALA B CA 1
ATOM 4847 C C . ALA B 1 258 ? 7.711 -19.75 -22.875 1 96.12 258 ALA B C 1
ATOM 4849 O O . ALA B 1 258 ? 6.902 -18.906 -23.25 1 96.12 258 ALA B O 1
ATOM 4850 N N . LEU B 1 259 ? 8.086 -19.891 -21.609 1 96.44 259 LEU B N 1
ATOM 4851 C CA . LEU B 1 259 ? 7.496 -19.031 -20.594 1 96.44 259 LEU B CA 1
ATOM 4852 C C . LEU B 1 259 ? 7.977 -17.594 -20.75 1 96.44 259 LEU B C 1
ATOM 4854 O O . LEU B 1 259 ? 7.199 -16.656 -20.578 1 96.44 259 LEU B O 1
ATOM 4858 N N . ASP B 1 260 ? 9.258 -17.391 -21.094 1 97 260 ASP B N 1
ATOM 4859 C CA . ASP B 1 260 ? 9.758 -16.047 -21.344 1 97 260 ASP B CA 1
ATOM 4860 C C . ASP B 1 260 ? 9.016 -15.391 -22.5 1 97 260 ASP B C 1
ATOM 4862 O O . ASP B 1 260 ? 8.633 -14.227 -22.422 1 97 260 ASP B O 1
ATOM 4866 N N . PHE B 1 261 ? 8.82 -16.156 -23.531 1 97.62 261 PHE B N 1
ATOM 4867 C CA . PHE B 1 261 ? 8.094 -15.711 -24.703 1 97.62 261 PHE B CA 1
ATOM 4868 C C . PHE B 1 261 ? 6.66 -15.336 -24.344 1 97.62 261 PHE B C 1
ATOM 4870 O O . PHE B 1 261 ? 6.168 -14.273 -24.734 1 97.62 261 PHE B O 1
ATOM 4877 N N . LEU B 1 262 ? 6.016 -16.188 -23.625 1 98.12 262 LEU B N 1
ATOM 4878 C CA . LEU B 1 262 ? 4.637 -15.977 -23.188 1 98.12 262 LEU B CA 1
ATOM 4879 C C . LEU B 1 262 ? 4.5 -14.664 -22.406 1 98.12 262 LEU B C 1
ATOM 4881 O O . LEU B 1 262 ? 3.691 -13.812 -22.781 1 98.12 262 LEU B O 1
ATOM 4885 N N . PHE B 1 263 ? 5.289 -14.42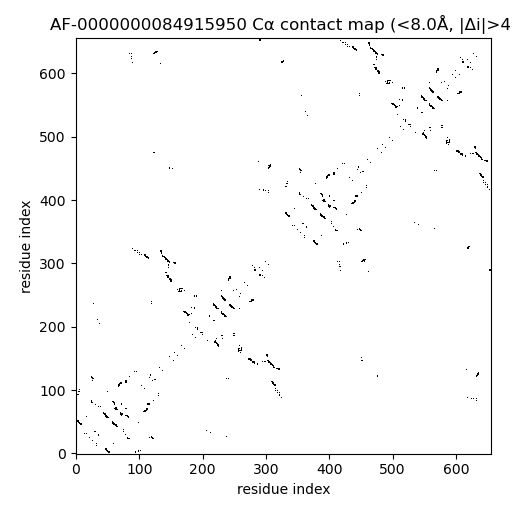2 -21.422 1 98.31 263 PHE B N 1
ATOM 4886 C CA . PHE B 1 263 ? 5.098 -13.305 -20.516 1 98.31 263 PHE B CA 1
ATOM 4887 C C . PHE B 1 263 ? 5.617 -12.008 -21.125 1 98.31 263 PHE B C 1
ATOM 4889 O O . PHE B 1 263 ? 5.09 -10.93 -20.859 1 98.31 263 PHE B O 1
ATOM 4896 N N . TYR B 1 264 ? 6.633 -12.156 -21.984 1 98.12 264 TYR B N 1
ATOM 4897 C CA . TYR B 1 264 ? 7.012 -10.977 -22.766 1 98.12 264 TYR B CA 1
ATOM 4898 C C . TYR B 1 264 ? 5.832 -10.461 -23.578 1 98.12 264 TYR B C 1
ATOM 4900 O O . TYR B 1 264 ? 5.555 -9.266 -23.594 1 98.12 264 TYR B O 1
ATOM 4908 N N . HIS B 1 265 ? 5.137 -11.383 -24.219 1 98.06 265 HIS B N 1
ATOM 4909 C CA . HIS B 1 265 ? 3.98 -11.016 -25.031 1 98.06 265 HIS B CA 1
ATOM 4910 C C . HIS B 1 265 ? 2.861 -10.445 -24.156 1 98.06 265 HIS B C 1
ATOM 4912 O O . HIS B 1 265 ? 2.234 -9.445 -24.531 1 98.06 265 HIS B O 1
ATOM 4918 N N . LEU B 1 266 ? 2.574 -11.094 -23.031 1 98.69 266 LEU B N 1
ATOM 4919 C CA . LEU B 1 266 ? 1.515 -10.617 -22.156 1 98.69 266 LEU B CA 1
ATOM 4920 C C . LEU B 1 266 ? 1.798 -9.195 -21.688 1 98.69 266 LEU B C 1
ATOM 4922 O O . LEU B 1 266 ? 0.896 -8.352 -21.656 1 98.69 266 LEU B O 1
ATOM 4926 N N . LEU B 1 267 ? 3.055 -8.875 -21.375 1 98.31 267 LEU B N 1
ATOM 4927 C CA . LEU B 1 267 ? 3.445 -7.594 -20.797 1 98.31 267 LEU B CA 1
ATOM 4928 C C . LEU B 1 267 ? 3.516 -6.516 -21.875 1 98.31 267 LEU B C 1
ATOM 4930 O O . LEU B 1 267 ? 3.102 -5.375 -21.641 1 98.31 267 LEU B O 1
ATOM 4934 N N . GLN B 1 268 ? 3.994 -6.828 -23.047 1 96.62 268 GLN B N 1
ATOM 4935 C CA . GLN B 1 268 ? 4.328 -5.824 -24.047 1 96.62 268 GLN B CA 1
ATOM 4936 C C . GLN B 1 268 ? 3.182 -5.629 -25.047 1 96.62 268 GLN B C 1
ATOM 4938 O O . GLN B 1 268 ? 3.123 -4.613 -25.734 1 96.62 268 GLN B O 1
ATOM 4943 N N . GLU B 1 269 ? 2.289 -6.594 -25.109 1 97.12 269 GLU B N 1
ATOM 4944 C CA . GLU B 1 269 ? 1.241 -6.508 -26.125 1 97.12 269 GLU B CA 1
ATOM 4945 C C . GLU B 1 269 ? -0.143 -6.652 -25.5 1 97.12 269 GLU B C 1
ATOM 4947 O O . GLU B 1 269 ? -0.895 -5.68 -25.406 1 97.12 269 GLU B O 1
ATOM 4952 N N . GLU B 1 270 ? -0.431 -7.805 -24.906 1 98 270 GLU B N 1
ATOM 4953 C CA . GLU B 1 270 ? -1.78 -8.133 -24.453 1 98 270 GLU B CA 1
ATOM 4954 C C . GLU B 1 270 ? -2.254 -7.176 -23.359 1 98 270 GLU B C 1
ATOM 4956 O O . GLU B 1 270 ? -3.404 -6.73 -23.375 1 98 270 GLU B O 1
ATOM 4961 N N . PHE B 1 271 ? -1.369 -6.891 -22.375 1 98.38 271 PHE B N 1
ATOM 4962 C CA . PHE B 1 271 ? -1.815 -6.156 -21.203 1 98.38 271 PHE B CA 1
ATOM 4963 C C . PHE B 1 271 ? -1.032 -4.859 -21.031 1 98.38 271 PHE B C 1
ATOM 4965 O O . PHE B 1 271 ? -0.924 -4.328 -19.938 1 98.38 271 PHE B O 1
ATOM 4972 N N . LYS B 1 272 ? -0.468 -4.297 -22.047 1 96.69 272 LYS B N 1
ATOM 4973 C CA . LYS B 1 272 ? 0.409 -3.131 -22 1 96.69 272 LYS B CA 1
ATOM 4974 C C . LYS B 1 272 ? -0.329 -1.909 -21.453 1 96.69 272 LYS B C 1
ATOM 4976 O O . LYS B 1 272 ? 0.29 -1 -20.906 1 96.69 272 LYS B O 1
ATOM 4981 N N . ASP B 1 273 ? -1.688 -1.84 -21.578 1 96.81 273 ASP B N 1
ATOM 4982 C CA . ASP B 1 273 ? -2.451 -0.651 -21.203 1 96.81 273 ASP B CA 1
ATOM 4983 C C . ASP B 1 273 ? -3.064 -0.802 -19.812 1 96.81 273 ASP B C 1
ATOM 4985 O O . ASP B 1 273 ? -3.807 0.071 -19.359 1 96.81 273 ASP B O 1
ATOM 4989 N N . TYR B 1 274 ? -2.811 -1.899 -19.141 1 97.88 274 TYR B N 1
ATOM 4990 C CA . TYR B 1 274 ? -3.305 -2.135 -17.781 1 97.88 274 TYR B CA 1
ATOM 4991 C C . TYR B 1 274 ? -2.416 -1.449 -16.75 1 97.88 274 TYR B C 1
ATOM 4993 O O . TYR B 1 274 ? -1.365 -0.904 -17.094 1 97.88 274 TYR B O 1
ATOM 5001 N N . ALA B 1 275 ? -2.834 -1.372 -15.523 1 97.19 275 ALA B N 1
ATOM 5002 C CA . ALA B 1 275 ? -2.123 -0.646 -14.477 1 97.19 275 ALA B CA 1
ATOM 5003 C C . ALA B 1 275 ? -1.09 -1.54 -13.797 1 97.19 275 ALA B C 1
ATOM 5005 O O . ALA B 1 275 ? 0.039 -1.113 -13.547 1 97.19 275 ALA B O 1
ATOM 5006 N N . TYR B 1 276 ? -1.525 -2.807 -13.492 1 98.38 276 TYR B N 1
ATOM 5007 C CA . TYR B 1 276 ? -0.631 -3.688 -12.742 1 98.38 276 TYR B CA 1
ATOM 5008 C C . TYR B 1 276 ? -0.662 -5.102 -13.312 1 98.38 276 TYR B C 1
ATOM 5010 O O . TYR B 1 276 ? -1.712 -5.582 -13.742 1 98.38 276 TYR B O 1
ATOM 5018 N N . PHE B 1 277 ? 0.458 -5.734 -13.359 1 98.81 277 PHE B N 1
ATOM 5019 C CA . PHE B 1 277 ? 0.637 -7.148 -13.656 1 98.81 277 PHE B CA 1
ATOM 5020 C C . PHE B 1 277 ? 1.245 -7.875 -12.461 1 98.81 277 PHE B C 1
ATOM 5022 O O . PHE B 1 277 ? 2.414 -7.668 -12.133 1 98.81 277 PHE B O 1
ATOM 5029 N N . ASP B 1 278 ? 0.453 -8.719 -11.828 1 98.69 278 ASP B N 1
ATOM 5030 C CA . ASP B 1 278 ? 0.819 -9.383 -10.586 1 98.69 278 ASP B CA 1
ATOM 5031 C C . ASP B 1 278 ? 1.137 -10.859 -10.828 1 98.69 278 ASP B C 1
ATOM 5033 O O . ASP B 1 278 ? 0.229 -11.68 -10.992 1 98.69 278 ASP B O 1
ATOM 5037 N N . PHE B 1 279 ? 2.422 -11.258 -10.703 1 98.44 279 PHE B N 1
ATOM 5038 C CA . PHE B 1 279 ? 2.871 -12.633 -10.922 1 98.44 279 PHE B CA 1
ATOM 5039 C C . PHE B 1 279 ? 2.455 -13.531 -9.766 1 98.44 279 PHE B C 1
ATOM 5041 O O . PHE B 1 279 ? 2.438 -14.758 -9.906 1 98.44 279 PHE B O 1
ATOM 5048 N N . GLY B 1 280 ? 2.158 -12.906 -8.633 1 97 280 GLY B N 1
ATOM 5049 C CA . GLY B 1 280 ? 1.844 -13.695 -7.449 1 97 280 GLY B CA 1
ATOM 5050 C C . GLY B 1 280 ? 3.047 -13.938 -6.559 1 97 280 GLY B C 1
ATOM 5051 O O . GLY B 1 280 ? 4.109 -13.344 -6.762 1 97 280 GLY B O 1
ATOM 5052 N N . ASN B 1 281 ? 2.9 -14.695 -5.504 1 94.38 281 ASN B N 1
ATOM 5053 C CA . ASN B 1 281 ? 3.926 -14.859 -4.48 1 94.38 281 ASN B CA 1
ATOM 5054 C C . ASN B 1 281 ? 4.875 -16 -4.816 1 94.38 281 ASN B C 1
ATOM 5056 O O . ASN B 1 281 ? 4.613 -16.781 -5.73 1 94.38 281 ASN B O 1
ATOM 5060 N N . SER B 1 282 ? 5.988 -16.062 -4.172 1 94.56 282 SER B N 1
ATOM 5061 C CA . SER B 1 282 ? 7.012 -17.094 -4.281 1 94.56 282 SER B CA 1
ATOM 5062 C C . SER B 1 282 ? 7.445 -17.594 -2.904 1 94.56 282 SER B C 1
ATOM 5064 O O . SER B 1 282 ? 8.609 -17.953 -2.705 1 94.56 282 SER B O 1
ATOM 5066 N N . ASN B 1 283 ? 6.543 -17.484 -1.954 1 96.56 283 ASN B N 1
ATOM 5067 C CA . ASN B 1 283 ? 6.879 -17.828 -0.576 1 96.56 283 ASN B CA 1
ATOM 5068 C C . ASN B 1 283 ? 6.453 -19.266 -0.232 1 96.56 283 ASN B C 1
ATOM 5070 O O . ASN B 1 283 ? 5.578 -19.828 -0.891 1 96.56 283 ASN B O 1
ATOM 5074 N N . GLU B 1 284 ? 7.094 -19.844 0.661 1 94.38 284 GLU B N 1
ATOM 5075 C CA . GLU B 1 284 ? 6.742 -21.109 1.301 1 94.38 284 GLU B CA 1
ATOM 5076 C C . GLU B 1 284 ? 6.773 -20.984 2.82 1 94.38 284 GLU B C 1
ATOM 5078 O O . GLU B 1 284 ? 7.16 -19.953 3.357 1 94.38 284 GLU B O 1
ATOM 5083 N N . GLU B 1 285 ? 6.242 -21.984 3.514 1 95.38 285 GLU B N 1
ATOM 5084 C CA . GLU B 1 285 ? 6.242 -22.062 4.973 1 95.38 285 GLU B CA 1
ATOM 5085 C C . GLU B 1 285 ? 5.629 -20.812 5.59 1 95.38 285 GLU B C 1
ATOM 5087 O O . GLU B 1 285 ? 6.242 -20.172 6.449 1 95.38 285 GLU B O 1
ATOM 5092 N N . TYR B 1 286 ? 4.492 -20.406 5.145 1 94.31 286 TYR B N 1
ATOM 5093 C CA . TYR B 1 286 ? 3.709 -19.297 5.691 1 94.31 286 TYR B CA 1
ATOM 5094 C C . TYR B 1 286 ? 4.488 -17.984 5.625 1 94.31 286 TYR B C 1
ATOM 5096 O O . TYR B 1 286 ? 4.555 -17.25 6.609 1 94.31 286 TYR B O 1
ATOM 5104 N N . GLY B 1 287 ? 5.168 -17.828 4.512 1 96 287 GLY B N 1
ATOM 5105 C CA . GLY B 1 287 ? 5.816 -16.562 4.23 1 96 287 GLY B CA 1
ATOM 5106 C C . GLY B 1 287 ? 7.246 -16.484 4.734 1 96 287 GLY B C 1
ATOM 5107 O O . GLY B 1 287 ? 7.961 -15.531 4.457 1 96 287 GLY B O 1
ATOM 5108 N N . THR B 1 288 ? 7.785 -17.5 5.422 1 97.31 288 THR B N 1
ATOM 5109 C CA . THR B 1 288 ? 9.07 -17.359 6.09 1 97.31 288 THR B CA 1
ATOM 5110 C C . THR B 1 288 ? 10.211 -17.797 5.164 1 97.31 288 THR B C 1
ATOM 5112 O O . THR B 1 288 ? 11.383 -17.547 5.465 1 97.31 288 THR B O 1
ATOM 5115 N N . LYS B 1 289 ? 9.844 -18.406 4.059 1 97.69 289 LYS B N 1
ATOM 5116 C CA . LYS B 1 289 ? 10.836 -18.844 3.072 1 97.69 289 LYS B CA 1
ATOM 5117 C C . LYS B 1 289 ? 10.539 -18.234 1.699 1 97.69 289 LYS B C 1
ATOM 5119 O O . LYS B 1 289 ? 9.375 -18.141 1.3 1 97.69 289 LYS B O 1
ATOM 5124 N N . LEU B 1 290 ? 11.578 -17.844 1.014 1 97.62 290 LEU B N 1
ATOM 5125 C CA . LEU B 1 290 ? 11.469 -17.281 -0.324 1 97.62 290 LEU B CA 1
ATOM 5126 C C . LEU B 1 290 ? 12.125 -18.188 -1.357 1 97.62 290 LEU B C 1
ATOM 5128 O O . LEU B 1 290 ? 13.328 -18.453 -1.287 1 97.62 290 LEU B O 1
ATOM 5132 N N . ASN B 1 291 ? 11.336 -18.672 -2.285 1 95.62 291 ASN B N 1
ATOM 5133 C CA . ASN B 1 291 ? 11.883 -19.406 -3.426 1 95.62 291 ASN B CA 1
ATOM 5134 C C . ASN B 1 291 ? 12.688 -18.484 -4.34 1 95.62 291 ASN B C 1
ATOM 5136 O O . ASN B 1 291 ? 12.117 -17.766 -5.156 1 95.62 291 ASN B O 1
ATOM 5140 N N . GLN B 1 292 ? 13.984 -18.547 -4.211 1 96.06 292 GLN B N 1
ATOM 5141 C CA . GLN B 1 292 ? 14.875 -17.594 -4.863 1 96.06 292 GLN B CA 1
ATOM 5142 C C . GLN B 1 292 ? 14.75 -17.688 -6.383 1 96.06 292 GLN B C 1
ATOM 5144 O O . GLN B 1 292 ? 14.648 -16.656 -7.062 1 96.06 292 GLN B O 1
ATOM 5149 N N . GLY B 1 293 ? 14.805 -18.859 -6.91 1 93.25 293 GLY B N 1
ATOM 5150 C CA . GLY B 1 293 ? 14.758 -19.047 -8.352 1 93.25 293 GLY B CA 1
ATOM 5151 C C . GLY B 1 293 ? 13.484 -18.5 -8.977 1 93.25 293 GLY B C 1
ATOM 5152 O O . GLY B 1 293 ? 13.547 -17.75 -9.953 1 93.25 293 GLY B O 1
ATOM 5153 N N . LEU B 1 294 ? 12.352 -18.922 -8.406 1 92.81 294 LEU B N 1
ATOM 5154 C CA . LEU B 1 294 ? 11.055 -18.5 -8.938 1 92.81 294 LEU B CA 1
ATOM 5155 C C . LEU B 1 294 ? 10.898 -16.984 -8.828 1 92.81 294 LEU B C 1
ATOM 5157 O O . LEU B 1 294 ? 10.469 -16.328 -9.789 1 92.81 294 LEU B O 1
ATOM 5161 N N . HIS B 1 295 ? 11.219 -16.438 -7.672 1 96.31 295 HIS B N 1
ATOM 5162 C CA . HIS B 1 295 ? 11.102 -15 -7.469 1 96.31 295 HIS B CA 1
ATOM 5163 C C . HIS B 1 295 ? 12.031 -14.227 -8.398 1 96.31 295 HIS B C 1
ATOM 5165 O O . HIS B 1 295 ? 11.648 -13.195 -8.953 1 96.31 295 HIS B O 1
ATOM 5171 N N . PHE B 1 296 ? 13.234 -14.75 -8.555 1 95.5 296 PHE B N 1
ATOM 5172 C CA . PHE B 1 296 ? 14.211 -14.133 -9.445 1 95.5 296 PHE B CA 1
ATOM 5173 C C . PHE B 1 296 ? 13.695 -14.094 -10.875 1 95.5 296 PHE B C 1
ATOM 5175 O O . PHE B 1 296 ? 13.883 -13.102 -11.578 1 95.5 296 PHE B O 1
ATOM 5182 N N . TRP B 1 297 ? 13.102 -15.148 -11.281 1 95.06 297 TRP B N 1
ATOM 5183 C CA . TRP B 1 297 ? 12.523 -15.211 -12.625 1 95.06 297 TRP B CA 1
ATOM 5184 C C . TRP B 1 297 ? 11.469 -14.125 -12.812 1 95.06 297 TRP B C 1
ATOM 5186 O O . TRP B 1 297 ? 11.484 -13.398 -13.805 1 95.06 297 TRP B O 1
ATOM 5196 N N . LYS B 1 298 ? 10.555 -13.992 -11.875 1 97.56 298 LYS B N 1
ATOM 5197 C CA . LYS B 1 298 ? 9.508 -12.969 -11.93 1 97.56 298 LYS B CA 1
ATOM 5198 C C . LYS B 1 298 ? 10.109 -11.57 -11.953 1 97.56 298 LYS B C 1
ATOM 5200 O O . LYS B 1 298 ? 9.688 -10.719 -12.742 1 97.56 298 LYS B O 1
ATOM 5205 N N . GLU B 1 299 ? 11.117 -11.32 -11.078 1 98.19 299 GLU B N 1
ATOM 5206 C CA . GLU B 1 299 ? 11.781 -10.023 -11.031 1 98.19 299 GLU B CA 1
ATOM 5207 C C . GLU B 1 299 ? 12.531 -9.734 -12.328 1 98.19 299 GLU B C 1
ATOM 5209 O O . GLU B 1 299 ? 12.773 -8.578 -12.672 1 98.19 299 GLU B O 1
ATOM 5214 N N . GLY B 1 300 ? 12.875 -10.805 -13.062 1 97.88 300 GLY B N 1
ATOM 5215 C CA . GLY B 1 300 ? 13.555 -10.656 -14.336 1 97.88 300 GLY B CA 1
ATOM 5216 C C . GLY B 1 300 ? 12.719 -9.938 -15.375 1 97.88 300 GLY B C 1
ATOM 5217 O O . GLY B 1 300 ? 13.25 -9.422 -16.359 1 97.88 300 GLY B O 1
ATOM 5218 N N . PHE B 1 301 ? 11.453 -9.953 -15.219 1 98.25 301 PHE B N 1
ATOM 5219 C CA . PHE B 1 301 ? 10.555 -9.266 -16.141 1 98.25 301 PHE B CA 1
ATOM 5220 C C . PHE B 1 301 ? 10.328 -7.824 -15.695 1 98.25 301 PHE B C 1
ATOM 5222 O O . PHE B 1 301 ? 9.594 -7.078 -16.344 1 98.25 301 PHE B O 1
ATOM 5229 N N . GLY B 1 302 ? 10.914 -7.383 -14.578 1 98 302 GLY B N 1
ATOM 5230 C CA . GLY B 1 302 ? 10.766 -6.023 -14.086 1 98 302 GLY B CA 1
ATOM 5231 C C . GLY B 1 302 ? 9.883 -5.922 -12.852 1 98 302 GLY B C 1
ATOM 5232 O O . GLY B 1 302 ? 9.664 -4.828 -12.328 1 98 302 GLY B O 1
ATOM 5233 N N . ALA B 1 303 ? 9.414 -7.059 -12.336 1 98.5 303 ALA B N 1
ATOM 5234 C CA . ALA B 1 303 ? 8.523 -7.047 -11.18 1 98.5 303 ALA B CA 1
ATOM 5235 C C . ALA B 1 303 ? 9.281 -6.66 -9.906 1 98.5 303 ALA B C 1
ATOM 5237 O O . ALA B 1 303 ? 10.477 -6.922 -9.789 1 98.5 303 ALA B O 1
ATOM 5238 N N . ARG B 1 304 ? 8.578 -6.004 -9.023 1 98.5 304 ARG B N 1
ATOM 5239 C CA . ARG B 1 304 ? 9.047 -5.707 -7.672 1 98.5 304 ARG B CA 1
ATOM 5240 C C . ARG B 1 304 ? 7.977 -6.047 -6.637 1 98.5 304 ARG B C 1
ATOM 5242 O O . ARG B 1 304 ? 6.949 -6.645 -6.969 1 98.5 304 ARG B O 1
ATOM 5249 N N . THR B 1 305 ? 8.18 -5.664 -5.383 1 98.44 305 THR B N 1
ATOM 5250 C CA . THR B 1 305 ? 7.469 -6.375 -4.332 1 98.44 305 THR B CA 1
ATOM 5251 C C . THR B 1 305 ? 6.312 -5.535 -3.795 1 98.44 305 THR B C 1
ATOM 5253 O O . THR B 1 305 ? 6.492 -4.359 -3.473 1 98.44 305 THR B O 1
ATOM 5256 N N . TYR B 1 306 ? 5.168 -6.035 -3.807 1 98.31 306 TYR B N 1
ATOM 5257 C CA . TYR B 1 306 ? 4.102 -5.746 -2.857 1 98.31 306 TYR B CA 1
ATOM 5258 C C . TYR B 1 306 ? 3.959 -6.867 -1.836 1 98.31 306 TYR B C 1
ATOM 5260 O O . TYR B 1 306 ? 4.598 -7.914 -1.963 1 98.31 306 TYR B O 1
ATOM 5268 N N . VAL B 1 307 ? 3.152 -6.613 -0.785 1 98.31 307 VAL B N 1
ATOM 5269 C CA . VAL B 1 307 ? 2.996 -7.688 0.192 1 98.31 307 VAL B CA 1
ATOM 5270 C C . VAL B 1 307 ? 1.517 -8.023 0.356 1 98.31 307 VAL B C 1
ATOM 5272 O O . VAL B 1 307 ? 0.648 -7.215 0.024 1 98.31 307 VAL B O 1
ATOM 5275 N N . HIS B 1 308 ? 1.245 -9.25 0.767 1 98 308 HIS B N 1
ATOM 5276 C CA . HIS B 1 308 ? -0.033 -9.75 1.263 1 98 308 HIS B CA 1
ATOM 5277 C C . HIS B 1 308 ? 0.034 -10.047 2.758 1 98 308 HIS B C 1
ATOM 5279 O O . HIS B 1 308 ? 0.806 -10.906 3.191 1 98 308 HIS B O 1
ATOM 5285 N N . ASN B 1 309 ? -0.783 -9.344 3.484 1 98.5 309 ASN B N 1
ATOM 5286 C CA . ASN B 1 309 ? -0.772 -9.484 4.938 1 98.5 309 ASN B CA 1
ATOM 5287 C C . ASN B 1 309 ? -1.883 -10.406 5.422 1 98.5 309 ASN B C 1
ATOM 5289 O O . ASN B 1 309 ? -2.977 -10.422 4.852 1 98.5 309 ASN B O 1
ATOM 5293 N N . PHE B 1 310 ? -1.603 -11.188 6.445 1 98.69 310 PHE B N 1
ATOM 5294 C CA . PHE B 1 310 ? -2.566 -12.039 7.125 1 98.69 310 PHE B CA 1
ATOM 5295 C C . PHE B 1 310 ? -2.645 -11.695 8.609 1 98.69 310 PHE B C 1
ATOM 5297 O O . PHE B 1 310 ? -1.623 -11.664 9.297 1 98.69 310 PHE B O 1
ATOM 5304 N N . TYR B 1 311 ? -3.887 -11.477 9.062 1 98.75 311 TYR B N 1
ATOM 5305 C CA . TYR B 1 311 ? -4.074 -11.023 10.438 1 98.75 311 TYR B CA 1
ATOM 5306 C C . TYR B 1 311 ? -4.996 -11.969 11.203 1 98.75 311 TYR B C 1
ATOM 5308 O O . TYR B 1 311 ? -5.871 -12.602 10.609 1 98.75 311 TYR B O 1
ATOM 5316 N N . SER B 1 312 ? -4.777 -12.047 12.469 1 98.75 312 SER B N 1
ATOM 5317 C CA . SER B 1 312 ? -5.734 -12.633 13.398 1 98.75 312 SER B CA 1
ATOM 5318 C C . SER B 1 312 ? -6.242 -11.602 14.398 1 98.75 312 SER B C 1
ATOM 5320 O O . SER B 1 312 ? -5.453 -10.875 15.008 1 98.75 312 SER B O 1
ATOM 5322 N N . VAL B 1 313 ? -7.527 -11.5 14.523 1 98.75 313 VAL B N 1
ATOM 5323 C CA . VAL B 1 313 ? -8.156 -10.516 15.398 1 98.75 313 VAL B CA 1
ATOM 5324 C C . VAL B 1 313 ? -8.953 -11.234 16.484 1 98.75 313 VAL B C 1
ATOM 5326 O O . VAL B 1 313 ? -9.688 -12.188 16.203 1 98.75 313 VAL B O 1
ATOM 5329 N N . VAL B 1 314 ? -8.758 -10.859 17.719 1 98.75 314 VAL B N 1
ATOM 5330 C CA . VAL B 1 314 ? -9.586 -11.32 18.828 1 98.75 314 VAL B CA 1
ATOM 5331 C C . VAL B 1 314 ? -10.805 -10.414 18.969 1 98.75 314 VAL B C 1
ATOM 5333 O O . VAL B 1 314 ? -10.68 -9.25 19.359 1 98.75 314 VAL B O 1
ATOM 5336 N N . PRO B 1 315 ? -12.016 -10.961 18.656 1 98.62 315 PRO B N 1
ATOM 5337 C CA . PRO B 1 315 ? -13.219 -10.117 18.656 1 98.62 315 PRO B CA 1
ATOM 5338 C C . PRO B 1 315 ? -13.414 -9.375 19.984 1 98.62 315 PRO B C 1
ATOM 5340 O O . PRO B 1 315 ? -13.906 -8.242 19.984 1 98.62 315 PRO B O 1
ATOM 5343 N N . LYS B 1 316 ? -12.992 -9.883 21.109 1 98 316 LYS B N 1
ATOM 5344 C CA . LYS B 1 316 ? -13.148 -9.273 22.422 1 98 316 LYS B CA 1
ATOM 5345 C C . LYS B 1 316 ? -12.391 -7.957 22.516 1 98 316 LYS B C 1
ATOM 5347 O O . LYS B 1 316 ? -12.656 -7.141 23.406 1 98 316 LYS B O 1
ATOM 5352 N N . ASN B 1 317 ? -11.445 -7.746 21.578 1 98.38 317 ASN B N 1
ATOM 5353 C CA . ASN B 1 317 ? -10.641 -6.531 21.609 1 98.38 317 ASN B CA 1
ATOM 5354 C C . ASN B 1 317 ? -11.414 -5.332 21.062 1 98.38 317 ASN B C 1
ATOM 5356 O O . ASN B 1 317 ? -10.859 -4.238 20.922 1 98.38 317 ASN B O 1
ATOM 5360 N N . GLU B 1 318 ? -12.719 -5.488 20.75 1 97.44 318 GLU B N 1
ATOM 5361 C CA . GLU B 1 318 ? -13.555 -4.414 20.219 1 97.44 318 GLU B CA 1
ATOM 5362 C C . GLU B 1 318 ? -13.555 -3.205 21.141 1 97.44 318 GLU B C 1
ATOM 5364 O O . GLU B 1 318 ? -13.727 -2.07 20.703 1 97.44 318 GLU B O 1
ATOM 5369 N N . TYR B 1 319 ? -13.352 -3.385 22.469 1 97.5 319 TYR B N 1
ATOM 5370 C CA . TYR B 1 319 ? -13.391 -2.297 23.438 1 97.5 319 TYR B CA 1
ATOM 5371 C C . TYR B 1 319 ? -12.258 -1.307 23.188 1 97.5 319 TYR B C 1
ATOM 5373 O O . TYR B 1 319 ? -12.328 -0.154 23.625 1 97.5 319 TYR B O 1
ATOM 5381 N N . LEU B 1 320 ? -11.156 -1.759 22.516 1 98.06 320 LEU B N 1
ATOM 5382 C CA . LEU B 1 320 ? -10.008 -0.907 22.234 1 98.06 320 LEU B CA 1
ATOM 5383 C C . LEU B 1 320 ? -10.383 0.21 21.266 1 98.06 320 LEU B C 1
ATOM 5385 O O . LEU B 1 320 ? -9.641 1.182 21.125 1 98.06 320 LEU B O 1
ATOM 5389 N N . LEU B 1 321 ? -11.5 0.064 20.609 1 97.94 321 LEU B N 1
ATOM 5390 C CA . LEU B 1 321 ? -11.961 1.072 19.656 1 97.94 321 LEU B CA 1
ATOM 5391 C C . LEU B 1 321 ? -12.781 2.148 20.359 1 97.94 321 LEU B C 1
ATOM 5393 O O . LEU B 1 321 ? -13.156 3.15 19.75 1 97.94 321 LEU B O 1
ATOM 5397 N N . ASN B 1 322 ? -12.906 1.816 21.719 1 95.5 322 ASN B N 1
ATOM 5398 C CA . ASN B 1 322 ? -13.609 2.836 22.5 1 95.5 322 ASN B CA 1
ATOM 5399 C C . ASN B 1 322 ? -12.828 4.145 22.547 1 95.5 322 ASN B C 1
ATOM 5401 O O . ASN B 1 322 ? -11.609 4.141 22.734 1 95.5 322 ASN B O 1
ATOM 5405 N N . HIS B 1 323 ? -13.289 5.246 22.234 1 93.31 323 HIS B N 1
ATOM 5406 C CA . HIS B 1 323 ? -12.773 6.59 22.453 1 93.31 323 HIS B CA 1
ATOM 5407 C C . HIS B 1 323 ? -11.711 6.945 21.406 1 93.31 323 HIS B C 1
ATOM 5409 O O . HIS B 1 323 ? -10.883 7.824 21.641 1 93.31 323 HIS B O 1
ATOM 5415 N N . VAL B 1 324 ? -11.523 6.066 20.391 1 97 324 VAL B N 1
ATOM 5416 C CA . VAL B 1 324 ? -10.586 6.387 19.312 1 97 324 VAL B CA 1
ATOM 5417 C C . VAL B 1 324 ? -10.961 7.727 18.688 1 97 324 VAL B C 1
ATOM 5419 O O . VAL B 1 324 ? -10.094 8.57 18.438 1 97 324 VAL B O 1
ATOM 5422 N N . ILE B 1 325 ? -12.203 7.902 18.469 1 96.38 325 ILE B N 1
ATOM 5423 C CA . ILE B 1 325 ? -12.711 9.109 17.828 1 96.38 325 ILE B CA 1
ATOM 5424 C C . ILE B 1 325 ? -12.883 10.211 18.875 1 96.38 325 ILE B C 1
ATOM 5426 O O . ILE B 1 325 ? -13.422 9.977 19.953 1 96.38 325 ILE B O 1
ATOM 5430 N N . PHE B 1 326 ? -12.375 11.352 18.562 1 92.62 326 PHE B N 1
ATOM 5431 C CA . PHE B 1 326 ? -12.586 12.492 19.453 1 92.62 326 PHE B CA 1
ATOM 5432 C C . PHE B 1 326 ? -12.867 13.758 18.641 1 92.62 326 PHE B C 1
ATOM 5434 O O . PHE B 1 326 ? -12.641 13.789 17.438 1 92.62 326 PHE B O 1
ATOM 5441 N N . LYS B 1 327 ? -13.539 14.75 19.281 1 86.69 327 LYS B N 1
ATOM 5442 C CA . LYS B 1 327 ? -13.828 16.047 18.672 1 86.69 327 LYS B CA 1
ATOM 5443 C C . LYS B 1 327 ? -13.008 17.156 19.328 1 86.69 327 LYS B C 1
ATOM 5445 O O . LYS B 1 327 ? -12.859 17.188 20.547 1 86.69 327 LYS B O 1
ATOM 5450 N N . LYS B 1 328 ? -12.156 17.766 18.344 1 73.81 328 LYS B N 1
ATOM 5451 C CA . LYS B 1 328 ? -11.477 18.953 18.859 1 73.81 328 LYS B CA 1
ATOM 5452 C C . LYS B 1 328 ? -12.336 20.203 18.672 1 73.81 328 LYS B C 1
ATOM 5454 O O . LYS B 1 328 ? -13.086 20.312 17.703 1 73.81 328 LYS B O 1
#

InterPro domains:
  IPR016181 Acyl-CoA N-acyltransferase [SSF55729] (158-312)

Secondary structure (DSSP, 8-state):
--PPEEEE--GGGHHHHHHHHHH-SS--GGGSHHHHGGGTTTS-B--EEEE-TT--EEEEE--EEETTEEES-TTSSSB--B--TT--HHHHHHHHHHHHHHHHHTT--EEEE-BPPGGGSSS-B-HHHHHHHHTT-EEEEEEEEEEEETTS-----HHHHHHHHHHHHTT-EEEEES--HHIIIIIIHHHHHHHHS---SS-HHHHHHHHHH-TTTEEEEEEEETTEEEEEEEEEEETTEEEEEEEEESSSTTSS-HHHHHHHHIIIIITTTSSEEEEEE-EETTTTEEEHHHHHHHHTTT-EEEEEEEEEE-GGGGGGGTT-EE--/--PPEEEE--GGGHHHHHHHHHH-SS--GGGSHHHHGGGTTTS-B--EEEE-TT--EEEEE--EEETTEEES-TTSSSB--B--TT--HHHHHHHHHHHHHHHHHTT--EEEE-BPPGGGSSS-B-HHHHHHHHTT-EEEEEEEEEEEETTS-----HHHHHHHHHHHHTT-EEEEES--HHIIIIIIHHHHHHHHS---SS-HHHHHHHHHH-TTTEEEEEEEETTEEEEEEEEEEETTEEEEEEEEESSSTTSS-HHHHHHHHIIIIITTTSSEEEEEE-EETTTTEEEHHHHHHHHTTT-EEEEEEEEEE-GGGGGGGTT-EE--

Foldseek 3Di:
DWAKDKDWDDPVCLVVQQVQLVQWQFHFCCSRPLNQCLVCVPFAWGKMFIATPVRHTAKIQGWGDDDLEIESHPLDPFGDITGHPVDDLVNVLNSVLNVLVVSVVVVRFKYKHWGGDQVLGNDGDCSVVVNCVLLPWDFPFKFKWWKDQLVDDFDAAPVLVVLQVLLVVLVKDKDWDLQCVCVQPPKQQVVCCVPPVDHQSDDSVRLNSVCVVPVPFWIKMFMDRVNHTFWIWIWGDGQLEIETRDTTGDDDDSPRSRRSNVVVCCSVPVNSPGRMYIDTGQAPDRRPGGPCVVSVNSCNGGTDIDMITMIMGGSVSSCSSPPVDDDD/DWAKDKDWDDPVCLVVQQVQLVQWQFHFCCSRPLNQCLVCVPFAWGKMFIATPVRHTAKIQGWGDDDLEIESHPLDPFTDITGHPVDDLVNVLNSVLNVLVVSVVVVRFKYKHWGGDQVLGNDGDCSVVVNCVLLPWDFDFKFKWWKDQLVDDFDAAPVLVVLQVLLVVLVKDKDWDLQCVCVQPPKQQVVCCVPPVDHQSDDSVRLNSVCVVPVPFWIKMFMDRVNHTFWIWIWGDGQLEIETRDTTGDDDDSPRSRRSNVVVCCSVPVNSPGRMYIDTGQAPDRRPGGDCVVSVNSCNGGTDIDMITMIMGGSVSSCSSPPVDDDD

Organism: Flavobacterium indicum (strain DSM 17447 / CIP 109464 / GPTSA100-9) (NCBI:txid1094466)